Protein AF-0000000075694740 (afdb_homodimer)

InterPro domains:
  IPR000704 Casein kinase II, regulatory subunit [PF01214] (5-181)
  IPR000704 Casein kinase II, regulatory subunit [PR00472] (21-35)
  IPR000704 Casein kinase II, regulatory subunit [PR00472] (70-91)
  IPR000704 Casein kinase II, regulatory subunit [PR00472] (95-116)
  IPR000704 Casein kinase II, regulatory subunit [PR00472] (144-161)
  IPR000704 Casein kinase II, regulatory subunit [PTHR11740] (4-187)
  IPR000704 Casein kinase II, regulatory subunit [SM01085] (4-181)
  IPR016149 Casein kinase II, regulatory subunit, N-terminal [G3DSA:1.10.1820.10] (1-94)
  IPR035991 Casein kinase II subunit beta-like [SSF57798] (5-191)

Solvent-accessible surface area (backbone atoms only — not comparable to full-atom values): 22290 Å² total; per-residue (Å²): 112,76,65,40,22,52,37,68,80,18,66,39,75,39,33,75,72,59,72,80,74,57,64,69,55,52,57,55,56,55,65,34,65,76,50,35,70,73,31,84,64,40,73,61,36,51,46,34,53,51,59,34,44,83,49,91,74,74,44,70,66,51,50,51,51,34,50,52,51,46,25,52,50,44,24,57,39,45,64,35,70,68,37,41,53,54,50,58,55,42,70,76,67,74,68,50,55,57,36,54,42,54,85,49,72,53,38,58,28,43,70,26,23,45,78,56,96,93,37,43,36,44,27,26,34,24,69,27,63,42,42,46,28,58,48,53,86,66,34,51,76,51,67,69,8,60,35,47,35,40,76,39,52,65,57,49,50,62,75,42,45,88,82,44,65,68,69,45,73,87,65,59,65,66,58,61,72,70,66,78,71,73,73,70,79,69,70,72,77,68,75,75,72,79,76,127,115,77,66,45,21,52,38,68,81,18,66,39,75,39,33,73,72,59,71,80,75,56,65,69,55,52,56,53,56,55,65,34,65,76,50,36,71,74,32,84,62,41,73,60,37,51,46,36,54,52,61,36,44,82,48,90,75,73,42,70,65,52,52,51,50,35,51,50,53,48,26,53,50,44,24,56,38,45,64,34,72,66,36,41,51,54,51,59,54,41,69,76,67,74,68,50,55,56,36,54,41,54,85,49,72,54,38,58,28,42,69,27,22,43,79,55,97,91,38,42,36,43,28,25,34,23,69,27,64,41,42,45,28,58,48,52,88,67,36,50,75,52,69,69,8,60,35,47,35,37,74,39,52,65,58,48,50,62,75,41,45,89,81,44,66,66,68,45,74,86,65,59,66,65,59,63,74,71,65,77,70,70,72,68,76,66,66,70,74,65,73,76,71,76,76,123

Radius of gyration: 28.78 Å; Cα contacts (8 Å, |Δi|>4): 543; chains: 2; bounding box: 71×106×75 Å

Secondary structure (DSSP, 8-state):
-TTHHHHHHSTTTTGGG--PPPHHHHHHHHTSHHHHHH-TTHHHHHHHHHH----S---HHHHHHHHHHHHHHHHHHHTSHHHHHHHHHHHTTT-SPBP-BGGGTT-B-EEEEEEETTEEEEEEE-TTT--EEEPPTTGGG----TTT-STTHHHHHHHTGGGSPPP-----------------------------/--SHHHHHHSTTTTGGG--PPPHHHHHHHHTSHHHHHH-TTHHHHHHHHHH----S---HHHHHHHHHHHHHHHHHHHTSHHHHHHHHHHHTTT-SPBP-BGGGTT-B-EEEEEEETTEEEEEEE-TTT--EEEPPTTGGG----TTT-STTHHHHHHHTGGGSPPP-----------------------------

Structure (mmCIF, N/CA/C/O backbone):
data_AF-0000000075694740-model_v1
#
loop_
_entity.id
_entity.type
_entity.pdbx_description
1 polymer 'Casein kinase II subunit beta'
#
loop_
_atom_site.group_PDB
_atom_site.id
_atom_site.type_symbol
_atom_site.label_atom_id
_atom_site.label_alt_id
_atom_site.label_comp_id
_atom_site.label_asym_id
_atom_site.label_entity_id
_atom_site.label_seq_id
_atom_site.pdbx_PDB_ins_code
_atom_site.Cartn_x
_atom_site.Cartn_y
_atom_site.Cartn_z
_atom_site.occupancy
_atom_site.B_iso_or_equiv
_atom_site.auth_seq_id
_atom_site.auth_comp_id
_atom_site.auth_asym_id
_atom_site.auth_atom_id
_atom_site.pdbx_PDB_model_num
ATOM 1 N N . MET A 1 1 ? 16.453 -20.125 -23.875 1 32 1 MET A N 1
ATOM 2 C CA . MET A 1 1 ? 15.148 -20.766 -24.062 1 32 1 MET A CA 1
ATOM 3 C C . MET A 1 1 ? 14.109 -20.172 -23.109 1 32 1 MET A C 1
ATOM 5 O O . MET A 1 1 ? 12.914 -20.422 -23.266 1 32 1 MET A O 1
ATOM 9 N N . SER A 1 2 ? 14.414 -20.094 -21.797 1 36.34 2 SER A N 1
ATOM 10 C CA . SER A 1 2 ? 13.586 -20.047 -20.609 1 36.34 2 SER A CA 1
ATOM 11 C C . SER A 1 2 ? 12.703 -18.797 -20.594 1 36.34 2 SER A C 1
ATOM 13 O O . SER A 1 2 ? 11.922 -18.594 -19.672 1 36.34 2 SER A O 1
ATOM 15 N N . LYS A 1 3 ? 12.984 -17.922 -21.516 1 43.19 3 LYS A N 1
ATOM 16 C CA . LYS A 1 3 ? 12.766 -16.484 -21.469 1 43.19 3 LYS A CA 1
ATOM 17 C C . LYS A 1 3 ? 11.328 -16.141 -21.859 1 43.19 3 LYS A C 1
ATOM 19 O O . LYS A 1 3 ? 10.758 -15.164 -21.359 1 43.19 3 LYS A O 1
ATOM 24 N N . VAL A 1 4 ? 10.781 -16.969 -22.812 1 43.81 4 VAL A N 1
ATOM 25 C CA . VAL A 1 4 ? 9.758 -16.422 -23.719 1 43.81 4 VAL A CA 1
ATOM 26 C C . VAL A 1 4 ? 8.406 -16.422 -23 1 43.81 4 VAL A C 1
ATOM 28 O O . VAL A 1 4 ? 7.688 -15.422 -23.031 1 43.81 4 VAL A O 1
ATOM 31 N N . TRP A 1 5 ? 7.887 -17.609 -22.812 1 47.84 5 TRP A N 1
ATOM 32 C CA . TRP A 1 5 ? 6.52 -17.656 -22.312 1 47.84 5 TRP A CA 1
ATOM 33 C C . TRP A 1 5 ? 6.359 -16.766 -21.078 1 47.84 5 TRP A C 1
ATOM 35 O O . TRP A 1 5 ? 5.305 -16.156 -20.891 1 47.84 5 TRP A O 1
ATOM 45 N N . GLN A 1 6 ? 7.461 -16.594 -20.281 1 53.72 6 GLN A N 1
ATOM 46 C CA . GLN A 1 6 ? 7.426 -15.586 -19.234 1 53.72 6 GLN A CA 1
ATOM 47 C C . GLN A 1 6 ? 6.945 -14.242 -19.766 1 53.72 6 GLN A C 1
ATOM 49 O O . GLN A 1 6 ? 6.199 -13.531 -19.094 1 53.72 6 GLN A O 1
ATOM 54 N N . GLU A 1 7 ? 7.32 -14.219 -21.047 1 51.38 7 GLU A N 1
ATOM 55 C CA . GLU A 1 7 ? 6.965 -12.922 -21.625 1 51.38 7 GLU A CA 1
ATOM 56 C C . GLU A 1 7 ? 5.473 -12.844 -21.922 1 51.38 7 GLU A C 1
ATOM 58 O O . GLU A 1 7 ? 4.848 -11.805 -21.734 1 51.38 7 GLU A O 1
ATOM 63 N N . THR A 1 8 ? 4.973 -13.898 -22.594 1 52 8 THR A N 1
ATOM 64 C CA . THR A 1 8 ? 3.566 -13.812 -22.969 1 52 8 THR A CA 1
ATOM 65 C C . THR A 1 8 ? 2.672 -13.828 -21.734 1 52 8 THR A C 1
ATOM 67 O O . THR A 1 8 ? 1.705 -13.07 -21.656 1 52 8 THR A O 1
ATOM 70 N N . VAL A 1 9 ? 2.877 -14.883 -21 1 54.97 9 VAL A N 1
ATOM 71 C CA . VAL A 1 9 ? 2.105 -14.891 -19.766 1 54.97 9 VAL A CA 1
ATOM 72 C C . VAL A 1 9 ? 2.5 -13.695 -18.906 1 54.97 9 VAL A C 1
ATOM 74 O O . VAL A 1 9 ? 1.651 -13.086 -18.25 1 54.97 9 VAL A O 1
ATOM 77 N N . LEU A 1 10 ? 3.729 -13.359 -19.109 1 59.88 10 LEU A N 1
ATOM 78 C CA . LEU A 1 10 ? 4.379 -12.359 -18.266 1 59.88 10 LEU A CA 1
ATOM 79 C C . LEU A 1 10 ? 4.332 -10.984 -18.938 1 59.88 10 LEU A C 1
ATOM 81 O O . LEU A 1 10 ? 4.711 -9.984 -18.328 1 59.88 10 LEU A O 1
ATOM 85 N N . ASN A 1 11 ? 3.77 -11.164 -20 1 59.34 11 ASN A N 1
ATOM 86 C CA . ASN A 1 11 ? 3.764 -9.859 -20.656 1 59.34 11 ASN A CA 1
ATOM 87 C C . ASN A 1 11 ? 2.885 -8.867 -19.891 1 59.34 11 ASN A C 1
ATOM 89 O O . ASN A 1 11 ? 1.981 -8.266 -20.484 1 59.34 11 ASN A O 1
ATOM 93 N N . SER A 1 12 ? 3.076 -9.07 -18.859 1 77.94 12 SER A N 1
ATOM 94 C CA . SER A 1 12 ? 2.346 -8.164 -17.984 1 77.94 12 SER A CA 1
ATOM 95 C C . SER A 1 12 ? 3.27 -7.531 -16.953 1 77.94 12 SER A C 1
ATOM 97 O O . SER A 1 12 ? 4.402 -7.98 -16.766 1 77.94 12 SER A O 1
ATOM 99 N N . SER A 1 13 ? 2.967 -6.414 -16.547 1 85.38 13 SER A N 1
ATOM 100 C CA . SER A 1 13 ? 3.709 -5.711 -15.508 1 85.38 13 SER A CA 1
ATOM 101 C C . SER A 1 13 ? 3.906 -6.594 -14.273 1 85.38 13 SER A C 1
ATOM 103 O O . SER A 1 13 ? 4.75 -6.301 -13.422 1 85.38 13 SER A O 1
ATOM 105 N N . SER A 1 14 ? 3.246 -7.742 -14.297 1 88.56 14 SER A N 1
ATOM 106 C CA . SER A 1 14 ? 3.357 -8.641 -13.156 1 88.56 14 SER A CA 1
ATOM 107 C C . SER A 1 14 ? 4.41 -9.719 -13.398 1 88.56 14 SER A C 1
ATOM 109 O O . SER A 1 14 ? 4.691 -10.531 -12.516 1 88.56 14 SER A O 1
ATOM 111 N N . ALA A 1 15 ? 5.086 -9.742 -14.484 1 86.06 15 ALA A N 1
ATOM 112 C CA . ALA A 1 15 ? 6.031 -10.773 -14.891 1 86.06 15 ALA A CA 1
ATOM 113 C C . ALA A 1 15 ? 7.145 -10.938 -13.859 1 86.06 15 ALA A C 1
ATOM 115 O O . ALA A 1 15 ? 7.562 -12.055 -13.555 1 86.06 15 ALA A O 1
ATOM 116 N N . PRO A 1 16 ? 7.539 -9.852 -13.273 1 87.88 16 PRO A N 1
ATOM 117 C CA . PRO A 1 16 ? 8.641 -9.961 -12.312 1 87.88 16 PRO A CA 1
ATOM 118 C C . PRO A 1 16 ? 8.266 -10.797 -11.086 1 87.88 16 PRO A C 1
ATOM 120 O O . PRO A 1 16 ? 9.148 -11.258 -10.367 1 87.88 16 PRO A O 1
ATOM 123 N N . LEU A 1 17 ? 7.059 -11.023 -10.859 1 91.88 17 LEU A N 1
ATOM 124 C CA . LEU A 1 17 ? 6.625 -11.773 -9.688 1 91.88 17 LEU A CA 1
ATOM 125 C C . LEU A 1 17 ? 6.855 -13.273 -9.883 1 91.88 17 LEU A C 1
ATOM 127 O O . LEU A 1 17 ? 6.852 -14.039 -8.914 1 91.88 17 LEU A O 1
ATOM 131 N N . PHE A 1 18 ? 7.051 -13.719 -11.102 1 91.62 18 PHE A N 1
ATOM 132 C CA . PHE A 1 18 ? 7.133 -15.141 -11.422 1 91.62 18 PHE A CA 1
ATOM 133 C C . PHE A 1 18 ? 8.586 -15.586 -11.539 1 91.62 18 PHE A C 1
ATOM 135 O O . PHE A 1 18 ? 9.469 -14.766 -11.797 1 91.62 18 PHE A O 1
ATOM 142 N N . VAL A 1 19 ? 8.734 -16.844 -11.297 1 91.62 19 VAL A N 1
ATOM 143 C CA . VAL A 1 19 ? 10.047 -17.438 -11.531 1 91.62 19 VAL A CA 1
ATOM 144 C C . VAL A 1 19 ? 10 -18.328 -12.773 1 91.62 19 VAL A C 1
ATOM 146 O O . VAL A 1 19 ? 8.945 -18.859 -13.117 1 91.62 19 VAL A O 1
ATOM 149 N N . VAL A 1 20 ? 11.172 -18.422 -13.336 1 89.25 20 VAL A N 1
ATOM 150 C CA . VAL A 1 20 ? 11.266 -19.281 -14.508 1 89.25 20 VAL A CA 1
ATOM 151 C C . VAL A 1 20 ? 11.266 -20.75 -14.07 1 89.25 20 VAL A C 1
ATOM 153 O O . VAL A 1 20 ? 12.07 -21.141 -13.211 1 89.25 20 VAL A O 1
ATOM 156 N N . ILE A 1 21 ? 10.344 -21.516 -14.664 1 91.88 21 ILE A N 1
ATOM 157 C CA . ILE A 1 21 ? 10.242 -22.938 -14.328 1 91.88 21 ILE A CA 1
ATOM 158 C C . ILE A 1 21 ? 11.227 -23.734 -15.18 1 91.88 21 ILE A C 1
ATOM 160 O O . ILE A 1 21 ? 11.32 -23.516 -16.391 1 91.88 21 ILE A O 1
ATOM 164 N N . ASP A 1 22 ? 11.914 -24.656 -14.547 1 92.81 22 ASP A N 1
ATOM 165 C CA . ASP A 1 22 ? 12.828 -25.516 -15.305 1 92.81 22 ASP A CA 1
ATOM 166 C C . ASP A 1 22 ? 12.062 -26.391 -16.281 1 92.81 22 ASP A C 1
ATOM 168 O O . ASP A 1 22 ? 11.047 -26.984 -15.93 1 92.81 22 ASP A O 1
ATOM 172 N N . GLU A 1 23 ? 12.617 -26.562 -17.438 1 90.5 23 GLU A N 1
ATOM 173 C CA . GLU A 1 23 ? 11.977 -27.375 -18.469 1 90.5 23 GLU A CA 1
ATOM 174 C C . GLU A 1 23 ? 11.781 -28.812 -18.016 1 90.5 23 GLU A C 1
ATOM 176 O O . GLU A 1 23 ? 10.742 -29.422 -18.266 1 90.5 23 GLU A O 1
ATOM 181 N N . ASP A 1 24 ? 12.805 -29.328 -17.375 1 93.94 24 ASP A N 1
ATOM 182 C CA . ASP A 1 24 ? 12.719 -30.703 -16.891 1 93.94 24 ASP A CA 1
ATOM 183 C C . ASP A 1 24 ? 11.531 -30.875 -15.953 1 93.94 24 ASP A C 1
ATOM 185 O O . ASP A 1 24 ? 10.836 -31.891 -16 1 93.94 24 ASP A O 1
ATOM 189 N N . PHE A 1 25 ? 11.328 -29.938 -15.141 1 95.81 25 PHE A N 1
ATOM 190 C CA . PHE A 1 25 ? 10.203 -29.984 -14.203 1 95.81 25 PHE A CA 1
ATOM 191 C C . PHE A 1 25 ? 8.875 -29.953 -14.953 1 95.81 25 PHE A C 1
ATOM 193 O O . PHE A 1 25 ? 7.961 -30.703 -14.633 1 95.81 25 PHE A O 1
ATOM 200 N N . ILE A 1 26 ? 8.773 -29.047 -15.922 1 93.19 26 ILE A N 1
ATOM 201 C CA . ILE A 1 26 ? 7.562 -28.922 -16.719 1 93.19 26 ILE A CA 1
ATOM 202 C C . ILE A 1 26 ? 7.223 -30.266 -17.375 1 93.19 26 ILE A C 1
ATOM 204 O O . ILE A 1 26 ? 6.086 -30.734 -17.281 1 93.19 26 ILE A O 1
ATOM 208 N N . ARG A 1 27 ? 8.172 -30.875 -17.953 1 93 27 ARG A N 1
ATOM 209 C CA . ARG A 1 27 ? 7.961 -32.125 -18.656 1 93 27 ARG A CA 1
ATOM 210 C C . ARG A 1 27 ? 7.602 -33.25 -17.688 1 93 27 ARG A C 1
ATOM 212 O O . ARG A 1 27 ? 6.727 -34.062 -17.969 1 93 27 ARG A O 1
ATOM 219 N N . GLN A 1 28 ? 8.258 -33.281 -16.625 1 95.88 28 GLN A N 1
ATOM 220 C CA . GLN A 1 28 ? 7.988 -34.281 -15.625 1 95.88 28 GLN A CA 1
ATOM 221 C C . GLN A 1 28 ? 6.586 -34.125 -15.047 1 95.88 28 GLN A C 1
ATOM 223 O O . GLN A 1 28 ? 5.816 -35.094 -15 1 95.88 28 GLN A O 1
ATOM 228 N N . LYS A 1 29 ? 6.262 -32.969 -14.594 1 94.25 29 LYS A N 1
ATOM 229 C CA . LYS A 1 29 ? 4.973 -32.688 -13.953 1 94.25 29 LYS A CA 1
ATOM 230 C C . LYS A 1 29 ? 3.822 -32.906 -14.938 1 94.25 29 LYS A C 1
ATOM 232 O O . LYS A 1 29 ? 2.758 -33.406 -14.562 1 94.25 29 LYS A O 1
ATOM 237 N N . SER A 1 30 ? 4.047 -32.5 -16.188 1 91.69 30 SER A N 1
ATOM 238 C CA . SER A 1 30 ? 3.008 -32.625 -17.203 1 91.69 30 SER A CA 1
ATOM 239 C C . SER A 1 30 ? 2.688 -34.094 -17.516 1 91.69 30 SER A C 1
ATOM 241 O O . SER A 1 30 ? 1.647 -34.406 -18.094 1 91.69 30 SER A O 1
ATOM 243 N N . ASN A 1 31 ? 3.58 -35 -17.125 1 92.94 31 ASN A N 1
ATOM 244 C CA . ASN A 1 31 ? 3.363 -36.406 -17.391 1 92.94 31 ASN A CA 1
ATOM 245 C C . ASN A 1 31 ? 2.561 -37.062 -16.266 1 92.94 31 ASN A C 1
ATOM 247 O O . ASN A 1 31 ? 2.148 -38.219 -16.391 1 92.94 31 ASN A O 1
ATOM 251 N N . GLU A 1 32 ? 2.311 -36.281 -15.258 1 94.5 32 GLU A N 1
ATOM 252 C CA . GLU A 1 32 ? 1.502 -36.844 -14.172 1 94.5 32 GLU A CA 1
ATOM 253 C C . GLU A 1 32 ? 0.059 -37.062 -14.625 1 94.5 32 GLU A C 1
ATOM 255 O O . GLU A 1 32 ? -0.506 -36.25 -15.344 1 94.5 32 GLU A O 1
ATOM 260 N N . GLU A 1 33 ? -0.494 -38.156 -14.141 1 93.25 33 GLU A N 1
ATOM 261 C CA . GLU A 1 33 ? -1.792 -38.594 -14.633 1 93.25 33 GLU A CA 1
ATOM 262 C C . GLU A 1 33 ? -2.873 -37.562 -14.383 1 93.25 33 GLU A C 1
ATOM 264 O O . GLU A 1 33 ? -3.689 -37.281 -15.258 1 93.25 33 GLU A O 1
ATOM 269 N N . HIS A 1 34 ? -2.861 -37.062 -13.172 1 92.44 34 HIS A N 1
ATOM 270 C CA . HIS A 1 34 ? -3.924 -36.125 -12.82 1 92.44 34 HIS A CA 1
ATOM 271 C C . HIS A 1 34 ? -3.836 -34.844 -13.648 1 92.44 34 HIS A C 1
ATOM 273 O O . HIS A 1 34 ? -4.855 -34.219 -13.93 1 92.44 34 HIS A O 1
ATOM 279 N N . ILE A 1 35 ? -2.709 -34.406 -14.102 1 93.88 35 ILE A N 1
ATOM 280 C CA . ILE A 1 35 ? -2.531 -33.219 -14.914 1 93.88 35 ILE A CA 1
ATOM 281 C C . ILE A 1 35 ? -2.92 -33.531 -16.359 1 93.88 35 ILE A C 1
ATOM 283 O O . ILE A 1 35 ? -3.641 -32.75 -16.984 1 93.88 35 ILE A O 1
ATOM 287 N N . ARG A 1 36 ? -2.477 -34.656 -16.828 1 92.94 36 ARG A N 1
ATOM 288 C CA . ARG A 1 36 ? -2.785 -35.031 -18.203 1 92.94 36 ARG A CA 1
ATOM 289 C C . ARG A 1 36 ? -4.289 -35.188 -18.406 1 92.94 36 ARG A C 1
ATOM 291 O O . ARG A 1 36 ? -4.812 -34.844 -19.469 1 92.94 36 ARG A O 1
ATOM 298 N N . ALA A 1 37 ? -4.926 -35.719 -17.359 1 94.56 37 ALA A N 1
ATOM 299 C CA . ALA A 1 37 ? -6.375 -35.875 -17.438 1 94.56 37 ALA A CA 1
ATOM 300 C C . ALA A 1 37 ? -7.09 -34.562 -17.578 1 94.56 37 ALA A C 1
ATOM 302 O O . ALA A 1 37 ? -8.133 -34.469 -18.234 1 94.56 37 ALA A O 1
ATOM 303 N N . GLN A 1 38 ? -6.543 -33.5 -17.109 1 94.44 38 GLN A N 1
ATOM 304 C CA . GLN A 1 38 ? -7.168 -32.188 -17.109 1 94.44 38 GLN A CA 1
ATOM 305 C C . GLN A 1 38 ? -6.867 -31.438 -18.391 1 94.44 38 GLN A C 1
ATOM 307 O O . GLN A 1 38 ? -7.633 -30.562 -18.797 1 94.44 38 GLN A O 1
ATOM 312 N N . PHE A 1 39 ? -5.801 -31.891 -18.984 1 95.19 39 PHE A N 1
ATOM 313 C CA . PHE A 1 39 ? -5.363 -31.172 -20.188 1 95.19 39 PHE A CA 1
ATOM 314 C C . PHE A 1 39 ? -5.129 -32.156 -21.344 1 95.19 39 PHE A C 1
ATOM 316 O O . PHE A 1 39 ? -3.992 -32.562 -21.594 1 95.19 39 PHE A O 1
ATOM 323 N N . PRO A 1 40 ? -6.121 -32.375 -22.109 1 90.75 40 PRO A N 1
ATOM 324 C CA . PRO A 1 40 ? -6.02 -33.344 -23.203 1 90.75 40 PRO A CA 1
ATOM 325 C C . PRO A 1 40 ? -4.957 -32.969 -24.234 1 90.75 40 PRO A C 1
ATOM 327 O O . PRO A 1 40 ? -4.316 -33.844 -24.812 1 90.75 40 PRO A O 1
ATOM 330 N N . ASP A 1 41 ? -4.754 -31.75 -24.547 1 89.81 41 ASP A N 1
ATOM 331 C CA . ASP A 1 41 ? -3.773 -31.297 -25.516 1 89.81 41 ASP A CA 1
ATOM 332 C C . ASP A 1 41 ? -2.492 -30.828 -24.828 1 89.81 41 ASP A C 1
ATOM 334 O O . ASP A 1 41 ? -1.876 -29.844 -25.25 1 89.81 41 ASP A O 1
ATOM 338 N N . ILE A 1 42 ? -2.121 -31.5 -23.812 1 93 42 ILE A N 1
ATOM 339 C CA . ILE A 1 42 ? -1.07 -31.031 -22.922 1 93 42 ILE A CA 1
ATOM 340 C C . ILE A 1 42 ? 0.246 -30.922 -23.688 1 93 42 ILE A C 1
ATOM 342 O O . ILE A 1 42 ? 1.047 -30.016 -23.438 1 93 42 ILE A O 1
ATOM 346 N N . ASP A 1 43 ? 0.489 -31.812 -24.609 1 89.88 43 ASP A N 1
ATOM 347 C CA . ASP A 1 43 ? 1.746 -31.797 -25.359 1 89.88 43 ASP A CA 1
ATOM 348 C C . ASP A 1 43 ? 1.913 -30.469 -26.109 1 89.88 43 ASP A C 1
ATOM 350 O O . ASP A 1 43 ? 3.006 -29.906 -26.141 1 89.88 43 ASP A O 1
ATOM 354 N N . ASN A 1 44 ? 0.869 -30.031 -26.641 1 86.56 44 ASN A N 1
ATOM 355 C CA . ASN A 1 44 ? 0.914 -28.75 -27.328 1 86.56 44 ASN A CA 1
ATOM 356 C C . ASN A 1 44 ? 1.061 -27.594 -26.344 1 86.56 44 ASN A C 1
ATOM 358 O O . ASN A 1 44 ? 1.781 -26.625 -26.609 1 86.56 44 ASN A O 1
ATOM 362 N N . LEU A 1 45 ? 0.417 -27.703 -25.25 1 88.19 45 LEU A N 1
ATOM 363 C CA . LEU A 1 45 ? 0.433 -26.656 -24.25 1 88.19 45 LEU A CA 1
ATOM 364 C C . LEU A 1 45 ? 1.831 -26.484 -23.656 1 88.19 45 LEU A C 1
ATOM 366 O O . LEU A 1 45 ? 2.297 -25.359 -23.469 1 88.19 45 LEU A O 1
ATOM 370 N N . ILE A 1 46 ? 2.498 -27.609 -23.453 1 88.44 46 ILE A N 1
ATOM 371 C CA . ILE A 1 46 ? 3.834 -27.578 -22.859 1 88.44 46 ILE A CA 1
ATOM 372 C C . ILE A 1 46 ? 4.805 -26.906 -23.844 1 88.44 46 ILE A C 1
ATOM 374 O O . ILE A 1 46 ? 5.695 -26.172 -23.422 1 88.44 46 ILE A O 1
ATOM 378 N N . GLU A 1 47 ? 4.582 -27.203 -25.031 1 84.5 47 GLU A N 1
ATOM 379 C CA . GLU A 1 47 ? 5.438 -26.578 -26.031 1 84.5 47 GLU A CA 1
ATOM 380 C C . GLU A 1 47 ? 5.234 -25.062 -26.078 1 84.5 47 GLU A C 1
ATOM 382 O O . GLU A 1 47 ? 6.188 -24.312 -26.266 1 84.5 47 GLU A O 1
ATOM 387 N N . ASN A 1 48 ? 3.984 -24.703 -25.953 1 82.88 48 ASN A N 1
ATOM 388 C CA . ASN A 1 48 ? 3.699 -23.281 -25.875 1 82.88 48 ASN A CA 1
ATOM 389 C C . ASN A 1 48 ? 4.402 -22.625 -24.688 1 82.88 48 ASN A C 1
ATOM 391 O O . ASN A 1 48 ? 4.879 -21.5 -24.781 1 82.88 48 ASN A O 1
ATOM 395 N N . ILE A 1 49 ? 4.492 -23.297 -23.594 1 84.88 49 ILE A N 1
ATOM 396 C CA . ILE A 1 49 ? 5.086 -22.766 -22.359 1 84.88 49 ILE A CA 1
ATOM 397 C C . ILE A 1 49 ? 6.605 -22.719 -22.5 1 84.88 49 ILE A C 1
ATOM 399 O O . ILE A 1 49 ? 7.242 -21.734 -22.125 1 84.88 49 ILE A O 1
ATOM 403 N N . ILE A 1 50 ? 7.156 -23.719 -23.109 1 83.19 50 ILE A N 1
ATOM 404 C CA . ILE A 1 50 ? 8.609 -23.844 -23.172 1 83.19 50 ILE A CA 1
ATOM 405 C C . ILE A 1 50 ? 9.148 -22.969 -24.297 1 83.19 50 ILE A C 1
ATOM 407 O O . ILE A 1 50 ? 10.172 -22.297 -24.125 1 83.19 50 ILE A O 1
ATOM 411 N N . HIS A 1 51 ? 8.562 -22.938 -25.516 1 73.81 51 HIS A N 1
ATOM 412 C CA . HIS A 1 51 ? 9.148 -22.266 -26.672 1 73.81 51 HIS A CA 1
ATOM 413 C C . HIS A 1 51 ? 8.445 -20.953 -26.984 1 73.81 51 HIS A C 1
ATOM 415 O O . HIS A 1 51 ? 8.883 -20.188 -27.844 1 73.81 51 HIS A O 1
ATOM 421 N N . CYS A 1 52 ? 7.727 -20.375 -26.062 1 61.62 52 CYS A N 1
ATOM 422 C CA . CYS A 1 52 ? 6.984 -19.141 -26.312 1 61.62 52 CYS A CA 1
ATOM 423 C C . CYS A 1 52 ? 6.5 -19.078 -27.766 1 61.62 52 CYS A C 1
ATOM 425 O O . CYS A 1 52 ? 6.516 -18.016 -28.375 1 61.62 52 CYS A O 1
ATOM 427 N N . LYS A 1 53 ? 6.562 -20.094 -28.406 1 52.84 53 LYS A N 1
ATOM 428 C CA . LYS A 1 53 ? 6.211 -20.062 -29.828 1 52.84 53 LYS A CA 1
ATOM 429 C C . LYS A 1 53 ? 4.746 -19.672 -30.016 1 52.84 53 LYS A C 1
ATOM 431 O O . LYS A 1 53 ? 3.883 -20.094 -29.25 1 52.84 53 LYS A O 1
ATOM 436 N N . GLU A 1 54 ? 4.453 -18.328 -30.234 1 51.94 54 GLU A N 1
ATOM 437 C CA . GLU A 1 54 ? 3.139 -18.141 -30.859 1 51.94 54 GLU A CA 1
ATOM 438 C C . GLU A 1 54 ? 2.684 -19.406 -31.578 1 51.94 54 GLU A C 1
ATOM 440 O O . GLU A 1 54 ? 3.15 -19.688 -32.688 1 51.94 54 GLU A O 1
ATOM 445 N N . ILE A 1 55 ? 2.721 -20.391 -30.891 1 48.91 55 ILE A N 1
ATOM 446 C CA . ILE A 1 55 ? 2.326 -21.578 -31.656 1 48.91 55 ILE A CA 1
ATOM 447 C C . ILE A 1 55 ? 1.189 -21.219 -32.594 1 48.91 55 ILE A C 1
ATOM 449 O O . ILE A 1 55 ? 0.427 -20.281 -32.344 1 48.91 55 ILE A O 1
ATOM 453 N N . ASN A 1 56 ? 1.028 -22.141 -33.562 1 51.66 56 ASN A N 1
ATOM 454 C CA . ASN A 1 56 ? 0.146 -22.203 -34.719 1 51.66 56 ASN A CA 1
ATOM 455 C C . ASN A 1 56 ? -1.294 -21.859 -34.375 1 51.66 56 ASN A C 1
ATOM 457 O O . ASN A 1 56 ? -1.947 -21.078 -35.062 1 51.66 56 ASN A O 1
ATOM 461 N N . ASP A 1 57 ? -1.843 -22.656 -33.312 1 57.28 57 ASP A N 1
ATOM 462 C CA . ASP A 1 57 ? -3.266 -22.516 -33.031 1 57.28 57 ASP A CA 1
ATOM 463 C C . ASP A 1 57 ? -3.496 -21.578 -31.859 1 57.28 57 ASP A C 1
ATOM 465 O O . ASP A 1 57 ? -3.547 -22 -30.703 1 57.28 57 ASP A O 1
ATOM 469 N N . ASN A 1 58 ? -3.262 -20.344 -32 1 67.62 58 ASN A N 1
ATOM 470 C CA . ASN A 1 58 ? -3.373 -19.219 -31.078 1 67.62 58 ASN A CA 1
ATOM 471 C C . ASN A 1 58 ? -4.832 -18.844 -30.828 1 67.62 58 ASN A C 1
ATOM 473 O O . ASN A 1 58 ? -5.156 -17.656 -30.719 1 67.62 58 ASN A O 1
ATOM 477 N N . THR A 1 59 ? -5.637 -19.953 -30.734 1 79.62 59 THR A N 1
ATOM 478 C CA . THR A 1 59 ? -7.023 -19.656 -30.391 1 79.62 59 THR A CA 1
ATOM 479 C C . THR A 1 59 ? -7.133 -19.203 -28.938 1 79.62 59 THR A C 1
ATOM 481 O O . THR A 1 59 ? -6.266 -19.516 -28.109 1 79.62 59 THR A O 1
ATOM 484 N N . PRO A 1 60 ? -8.094 -18.422 -28.672 1 83.88 60 PRO A N 1
ATOM 485 C CA . PRO A 1 60 ? -8.32 -17.969 -27.297 1 83.88 60 PRO A CA 1
ATOM 486 C C . PRO A 1 60 ? -8.43 -19.141 -26.297 1 83.88 60 PRO A C 1
ATOM 488 O O . PRO A 1 60 ? -7.957 -19.031 -25.172 1 83.88 60 PRO A O 1
ATOM 491 N N . LYS A 1 61 ? -8.984 -20.188 -26.766 1 86.81 61 LYS A N 1
ATOM 492 C CA . LYS A 1 61 ? -9.141 -21.359 -25.906 1 86.81 61 LYS A CA 1
ATOM 493 C C . LYS A 1 61 ? -7.781 -21.953 -25.547 1 86.81 61 LYS A C 1
ATOM 495 O O . LYS A 1 61 ? -7.539 -22.281 -24.375 1 86.81 61 LYS A O 1
ATOM 500 N N . MET A 1 62 ? -6.922 -22.094 -26.469 1 83.5 62 MET A N 1
ATOM 501 C CA . MET A 1 62 ? -5.598 -22.656 -26.234 1 83.5 62 MET A CA 1
ATOM 502 C C . MET A 1 62 ? -4.773 -21.75 -25.328 1 83.5 62 MET A C 1
ATOM 504 O O . MET A 1 62 ? -4.023 -22.219 -24.469 1 83.5 62 MET A O 1
ATOM 508 N N . LYS A 1 63 ? -4.957 -20.484 -25.547 1 82.94 63 LYS A N 1
ATOM 509 C CA . LYS A 1 63 ? -4.25 -19.516 -24.703 1 82.94 63 LYS A CA 1
ATOM 510 C C . LYS A 1 63 ? -4.699 -19.625 -23.25 1 82.94 63 LYS A C 1
ATOM 512 O O . LYS A 1 63 ? -3.867 -19.625 -22.344 1 82.94 63 LYS A O 1
ATOM 517 N N . ASN A 1 64 ? -5.934 -19.766 -23.141 1 86.44 64 ASN A N 1
ATOM 518 C CA . ASN A 1 64 ? -6.484 -19.875 -21.797 1 86.44 64 ASN A CA 1
ATOM 519 C C . ASN A 1 64 ? -6.027 -21.156 -21.109 1 86.44 64 ASN A C 1
ATOM 521 O O . ASN A 1 64 ? -5.676 -21.141 -19.922 1 86.44 64 ASN A O 1
ATOM 525 N N . LYS A 1 65 ? -6.012 -22.219 -21.844 1 88.44 65 LYS A N 1
ATOM 526 C CA . LYS A 1 65 ? -5.57 -23.484 -21.281 1 88.44 65 LYS A CA 1
ATOM 527 C C . LYS A 1 65 ? -4.078 -23.453 -20.969 1 88.44 65 LYS A C 1
ATOM 529 O O . LYS A 1 65 ? -3.645 -24.047 -19.969 1 88.44 65 LYS A O 1
ATOM 534 N N . THR A 1 66 ? -3.375 -22.828 -21.828 1 87.31 66 THR A N 1
ATOM 535 C CA . THR A 1 66 ? -1.943 -22.688 -21.578 1 87.31 66 THR A CA 1
ATOM 536 C C . THR A 1 66 ? -1.682 -21.938 -20.281 1 87.31 66 THR A C 1
ATOM 538 O O . THR A 1 66 ? -0.843 -22.359 -19.469 1 87.31 66 THR A O 1
ATOM 541 N N . LYS A 1 67 ? -2.436 -20.891 -20.078 1 86.94 67 LYS A N 1
ATOM 542 C CA . LYS A 1 67 ? -2.297 -20.109 -18.859 1 86.94 67 LYS A CA 1
ATOM 543 C C . LYS A 1 67 ? -2.656 -20.938 -17.625 1 86.94 67 LYS A C 1
ATOM 545 O O . LYS A 1 67 ? -1.982 -20.859 -16.594 1 86.94 67 LYS A O 1
ATOM 550 N N . GLN A 1 68 ? -3.65 -21.656 -17.781 1 90.44 68 GLN A N 1
ATOM 551 C CA . GLN A 1 68 ? -4.086 -22.5 -16.672 1 90.44 68 GLN A CA 1
ATOM 552 C C . GLN A 1 68 ? -3.02 -23.531 -16.312 1 90.44 68 GLN A C 1
ATOM 554 O O . GLN A 1 68 ? -2.699 -23.703 -15.125 1 90.44 68 GLN A O 1
ATOM 559 N N . LEU A 1 69 ? -2.562 -24.156 -17.266 1 91.06 69 LEU A N 1
ATOM 560 C CA . LEU A 1 69 ? -1.514 -25.141 -17.016 1 91.06 69 LEU A CA 1
ATOM 561 C C . LEU A 1 69 ? -0.288 -24.469 -16.391 1 91.06 69 LEU A C 1
ATOM 563 O O . LEU A 1 69 ? 0.292 -25 -15.438 1 91.06 69 LEU A O 1
ATOM 567 N N . PHE A 1 70 ? 0.043 -23.391 -16.938 1 90.31 70 PHE A N 1
ATOM 568 C CA . PHE A 1 70 ? 1.191 -22.672 -16.406 1 90.31 70 PHE A CA 1
ATOM 569 C C . PHE A 1 70 ? 0.996 -22.375 -14.914 1 90.31 70 PHE A C 1
ATOM 571 O O . PHE A 1 70 ? 1.923 -22.531 -14.117 1 90.31 70 PHE A O 1
ATOM 578 N N . ARG A 1 71 ? -0.127 -21.891 -14.57 1 91.44 71 ARG A N 1
ATOM 579 C CA . ARG A 1 71 ? -0.413 -21.547 -13.18 1 91.44 71 ARG A CA 1
ATOM 580 C C . ARG A 1 71 ? -0.219 -22.75 -12.266 1 91.44 71 ARG A C 1
ATOM 582 O O . ARG A 1 71 ? 0.369 -22.641 -11.188 1 91.44 71 ARG A O 1
ATOM 589 N N . ILE A 1 72 ? -0.681 -23.844 -12.703 1 92.62 72 ILE A N 1
ATOM 590 C CA . ILE A 1 72 ? -0.559 -25.062 -11.906 1 92.62 72 ILE A CA 1
ATOM 591 C C . ILE A 1 72 ? 0.914 -25.438 -11.758 1 92.62 72 ILE A C 1
ATOM 593 O O . ILE A 1 72 ? 1.374 -25.75 -10.656 1 92.62 72 ILE A O 1
ATOM 597 N N . LEU A 1 73 ? 1.601 -25.359 -12.836 1 92.81 73 LEU A N 1
ATOM 598 C CA . LEU A 1 73 ? 3.008 -25.734 -12.828 1 92.81 73 LEU A CA 1
ATOM 599 C C . LEU A 1 73 ? 3.826 -24.797 -11.945 1 92.81 73 LEU A C 1
ATOM 601 O O . LEU A 1 73 ? 4.684 -25.25 -11.18 1 92.81 73 LEU A O 1
ATOM 605 N N . HIS A 1 74 ? 3.584 -23.562 -12.109 1 93.06 74 HIS A N 1
ATOM 606 C CA . HIS A 1 74 ? 4.328 -22.594 -11.312 1 93.06 74 HIS A CA 1
ATOM 607 C C . HIS A 1 74 ? 4.039 -22.766 -9.82 1 93.06 74 HIS A C 1
ATOM 609 O O . HIS A 1 74 ? 4.953 -22.703 -9 1 93.06 74 HIS A O 1
ATOM 615 N N . HIS A 1 75 ? 2.834 -22.938 -9.531 1 94.88 75 HIS A N 1
ATOM 616 C CA . HIS A 1 75 ? 2.426 -23.219 -8.156 1 94.88 75 HIS A CA 1
ATOM 617 C C . HIS A 1 75 ? 3.211 -24.391 -7.582 1 94.88 75 HIS A C 1
ATOM 619 O O . HIS A 1 75 ? 3.811 -24.266 -6.508 1 94.88 75 HIS A O 1
ATOM 625 N N . ASP A 1 76 ? 3.209 -25.438 -8.258 1 95 76 ASP A N 1
ATOM 626 C CA . ASP A 1 76 ? 3.895 -26.641 -7.789 1 95 76 ASP A CA 1
ATOM 627 C C . ASP A 1 76 ? 5.402 -26.422 -7.719 1 95 76 ASP A C 1
ATOM 629 O O . ASP A 1 76 ? 6.074 -26.953 -6.836 1 95 76 ASP A O 1
ATOM 633 N N . TYR A 1 77 ? 5.852 -25.703 -8.672 1 95.19 77 TYR A N 1
ATOM 634 C CA . TYR A 1 77 ? 7.289 -25.453 -8.719 1 95.19 77 TYR A CA 1
ATOM 635 C C . TYR A 1 77 ? 7.758 -24.703 -7.477 1 95.19 77 TYR A C 1
ATOM 637 O O . TYR A 1 77 ? 8.828 -24.984 -6.938 1 95.19 77 TYR A O 1
ATOM 645 N N . LEU A 1 78 ? 7.008 -23.766 -6.953 1 95.69 78 LEU A N 1
ATOM 646 C CA . LEU A 1 78 ? 7.355 -22.969 -5.777 1 95.69 78 LEU A CA 1
ATOM 647 C C . LEU A 1 78 ? 7.387 -23.844 -4.527 1 95.69 78 LEU A C 1
ATOM 649 O O . LEU A 1 78 ? 7.957 -23.453 -3.504 1 95.69 78 LEU A O 1
ATOM 653 N N . GLU A 1 79 ? 6.84 -24.969 -4.621 1 95.06 79 GLU A N 1
ATOM 654 C CA . GLU A 1 79 ? 6.848 -25.875 -3.486 1 95.06 79 GLU A CA 1
ATOM 655 C C . GLU A 1 79 ? 8.133 -26.703 -3.453 1 95.06 79 GLU A C 1
ATOM 657 O O . GLU A 1 79 ? 8.398 -27.406 -2.471 1 95.06 79 GLU A O 1
ATOM 662 N N . THR A 1 80 ? 8.867 -26.625 -4.48 1 96.5 80 THR A N 1
ATOM 663 C CA . THR A 1 80 ? 10.133 -27.344 -4.535 1 96.5 80 THR A CA 1
ATOM 664 C C . THR A 1 80 ? 11.273 -26.484 -4 1 96.5 80 THR A C 1
ATOM 666 O O . THR A 1 80 ? 11.133 -25.266 -3.883 1 96.5 80 THR A O 1
ATOM 669 N N . GLU A 1 81 ? 12.398 -27.172 -3.742 1 96.56 81 GLU A N 1
ATOM 670 C CA . GLU A 1 81 ? 13.578 -26.453 -3.283 1 96.56 81 GLU A CA 1
ATOM 671 C C . GLU A 1 81 ? 14.117 -25.516 -4.371 1 96.56 81 GLU A C 1
ATOM 673 O O . GLU A 1 81 ? 14.492 -24.375 -4.094 1 96.56 81 GLU A O 1
ATOM 678 N N . LYS A 1 82 ? 14.133 -26.016 -5.566 1 96.94 82 LYS A N 1
ATOM 679 C CA . LYS A 1 82 ? 14.641 -25.219 -6.672 1 96.94 82 LYS A CA 1
ATOM 680 C C . LYS A 1 82 ? 13.773 -23.984 -6.902 1 96.94 82 LYS A C 1
ATOM 682 O O . LYS A 1 82 ? 14.297 -22.891 -7.145 1 96.94 82 LYS A O 1
ATOM 687 N N . GLY A 1 83 ? 12.508 -24.156 -6.922 1 95.5 83 GLY A N 1
ATOM 688 C CA . GLY A 1 83 ? 11.594 -23.031 -7.059 1 95.5 83 GLY A CA 1
ATOM 689 C C . GLY A 1 83 ? 11.781 -21.984 -5.98 1 95.5 83 GLY A C 1
ATOM 690 O O . GLY A 1 83 ? 11.812 -20.781 -6.273 1 95.5 83 GLY A O 1
ATOM 691 N N . MET A 1 84 ? 11.945 -22.422 -4.766 1 96.38 84 MET A N 1
ATOM 692 C CA . MET A 1 84 ? 12.148 -21.5 -3.65 1 96.38 84 MET A CA 1
ATOM 693 C C . MET A 1 84 ? 13.5 -20.781 -3.771 1 96.38 84 MET A C 1
ATOM 695 O O . MET A 1 84 ? 13.609 -19.594 -3.465 1 96.38 84 MET A O 1
ATOM 699 N N . ASP A 1 85 ? 14.438 -21.531 -4.242 1 96.69 85 ASP A N 1
ATOM 700 C CA . ASP A 1 85 ? 15.758 -20.938 -4.453 1 96.69 85 ASP A CA 1
ATOM 701 C C . ASP A 1 85 ? 15.695 -19.812 -5.48 1 96.69 85 ASP A C 1
ATOM 703 O O . ASP A 1 85 ? 16.312 -18.766 -5.293 1 96.69 85 ASP A O 1
ATOM 707 N N . LYS A 1 86 ? 14.977 -20.031 -6.52 1 94.25 86 LYS A N 1
ATOM 708 C CA . LYS A 1 86 ? 14.844 -19 -7.543 1 94.25 86 LYS A CA 1
ATOM 709 C C . LYS A 1 86 ? 14.07 -17.797 -7.016 1 94.25 86 LYS A C 1
ATOM 711 O O . LYS A 1 86 ? 14.375 -16.656 -7.375 1 94.25 86 LYS A O 1
ATOM 716 N N . LEU A 1 87 ? 13.109 -18.094 -6.191 1 94.81 87 LEU A N 1
ATOM 717 C CA . LEU A 1 87 ? 12.305 -17 -5.645 1 94.81 87 LEU A CA 1
ATOM 718 C C . LEU A 1 87 ? 13.141 -16.109 -4.738 1 94.81 87 LEU A C 1
ATOM 720 O O . LEU A 1 87 ? 13.086 -14.883 -4.844 1 94.81 87 LEU A O 1
ATOM 724 N N . ILE A 1 88 ? 13.977 -16.719 -3.809 1 96.38 88 ILE A N 1
ATOM 725 C CA . ILE A 1 88 ? 14.766 -15.938 -2.857 1 96.38 88 ILE A CA 1
ATOM 726 C C . ILE A 1 88 ? 15.812 -15.117 -3.604 1 96.38 88 ILE A C 1
ATOM 728 O O . ILE A 1 88 ? 16.203 -14.031 -3.158 1 96.38 88 ILE A O 1
ATOM 732 N N . GLU A 1 89 ? 16.234 -15.586 -4.73 1 94.5 89 GLU A N 1
ATOM 733 C CA . GLU A 1 89 ? 17.203 -14.852 -5.535 1 94.5 89 GLU A CA 1
ATOM 734 C C . GLU A 1 89 ? 16.609 -13.531 -6.031 1 94.5 89 GLU A C 1
ATOM 736 O O . GLU A 1 89 ? 17.328 -12.547 -6.211 1 94.5 89 GLU A O 1
ATOM 741 N N . LYS A 1 90 ? 15.359 -13.516 -6.18 1 91.5 90 LYS A N 1
ATOM 742 C CA . LYS A 1 90 ? 14.695 -12.297 -6.637 1 91.5 90 LYS A CA 1
ATOM 743 C C . LYS A 1 90 ? 14.711 -11.227 -5.555 1 91.5 90 LYS A C 1
ATOM 745 O O . LYS A 1 90 ? 14.633 -10.031 -5.852 1 91.5 90 LYS A O 1
ATOM 750 N N . TYR A 1 91 ? 14.703 -11.617 -4.363 1 91.19 91 TYR A N 1
ATOM 751 C CA . TYR A 1 91 ? 14.742 -10.656 -3.271 1 91.19 91 TYR A CA 1
ATOM 752 C C . TYR A 1 91 ? 15.945 -9.727 -3.41 1 91.19 91 TYR A C 1
ATOM 754 O O . TYR A 1 91 ? 15.852 -8.531 -3.123 1 91.19 91 TYR A O 1
ATOM 762 N N . ASN A 1 92 ? 16.953 -10.188 -3.982 1 82.75 92 ASN A N 1
ATOM 763 C CA . ASN A 1 92 ? 18.219 -9.469 -4.109 1 82.75 92 ASN A CA 1
ATOM 764 C C . ASN A 1 92 ? 18.234 -8.586 -5.355 1 82.75 92 ASN A C 1
ATOM 766 O O . ASN A 1 92 ? 19.094 -7.707 -5.488 1 82.75 92 ASN A O 1
ATOM 770 N N . THR A 1 93 ? 17.344 -8.758 -6.309 1 83.06 93 THR A N 1
ATOM 771 C CA . THR A 1 93 ? 17.359 -8.055 -7.582 1 83.06 93 THR A CA 1
ATOM 772 C C . THR A 1 93 ? 16.5 -6.793 -7.52 1 83.06 93 THR A C 1
ATOM 774 O O . THR A 1 93 ? 16.531 -5.965 -8.43 1 83.06 93 THR A O 1
ATOM 777 N N . ILE A 1 94 ? 15.852 -6.371 -6.625 1 75.56 94 ILE A N 1
ATOM 778 C CA . ILE A 1 94 ? 15.094 -5.156 -6.348 1 75.56 94 ILE A CA 1
ATOM 779 C C . ILE A 1 94 ? 13.914 -5.051 -7.316 1 75.56 94 ILE A C 1
ATOM 781 O O . ILE A 1 94 ? 13.562 -3.957 -7.758 1 75.56 94 ILE A O 1
ATOM 785 N N . ILE A 1 95 ? 13.281 -6.16 -7.684 1 87.94 95 ILE A N 1
ATOM 786 C CA . ILE A 1 95 ? 12.188 -6.125 -8.656 1 87.94 95 ILE A CA 1
ATOM 787 C C . ILE A 1 95 ? 10.859 -6.348 -7.945 1 87.94 95 ILE A C 1
ATOM 789 O O . ILE A 1 95 ? 9.812 -5.891 -8.414 1 87.94 95 ILE A O 1
ATOM 793 N N . LEU A 1 96 ? 10.914 -6.91 -6.742 1 94.81 96 LEU A N 1
ATOM 794 C CA . LEU A 1 96 ? 9.703 -7.242 -6.008 1 94.81 96 LEU A CA 1
ATOM 795 C C . LEU A 1 96 ? 9.109 -6.004 -5.34 1 94.81 96 LEU A C 1
ATOM 797 O O . LEU A 1 96 ? 9.836 -5.047 -5.051 1 94.81 96 LEU A O 1
ATOM 801 N N . PRO A 1 97 ? 7.844 -5.992 -5.219 1 95.56 97 PRO A N 1
ATOM 802 C CA . PRO A 1 97 ? 7.223 -4.844 -4.551 1 95.56 97 PRO A CA 1
ATOM 803 C C . PRO A 1 97 ? 7.648 -4.711 -3.092 1 95.56 97 PRO A C 1
ATOM 805 O O . PRO A 1 97 ? 8.078 -5.691 -2.479 1 95.56 97 PRO A O 1
ATOM 808 N N . ARG A 1 98 ? 7.488 -3.506 -2.588 1 95.88 98 ARG A N 1
ATOM 809 C CA . ARG A 1 98 ? 7.918 -3.215 -1.225 1 95.88 98 ARG A CA 1
ATOM 810 C C . ARG A 1 98 ? 6.734 -3.209 -0.264 1 95.88 98 ARG A C 1
ATOM 812 O O . ARG A 1 98 ? 5.617 -2.855 -0.648 1 95.88 98 ARG A O 1
ATOM 819 N N . CYS A 1 99 ? 7.055 -3.58 0.939 1 96.25 99 CYS A N 1
ATOM 820 C CA . CYS A 1 99 ? 6.031 -3.535 1.979 1 96.25 99 CYS A CA 1
ATOM 821 C C . CYS A 1 99 ? 5.578 -2.104 2.234 1 96.25 99 CYS A C 1
ATOM 823 O O . CYS A 1 99 ? 6.402 -1.205 2.402 1 96.25 99 CYS A O 1
ATOM 825 N N . PRO A 1 100 ? 4.266 -1.896 2.316 1 96.12 100 PRO A N 1
ATOM 826 C CA . PRO A 1 100 ? 3.752 -0.543 2.541 1 96.12 100 PRO A CA 1
ATOM 827 C C . PRO A 1 100 ? 3.834 -0.117 4.004 1 96.12 100 PRO A C 1
ATOM 829 O O . PRO A 1 100 ? 3.668 1.064 4.32 1 96.12 100 PRO A O 1
ATOM 832 N N . ARG A 1 101 ? 3.977 -1.037 4.859 1 93.88 101 ARG A N 1
ATOM 833 C CA . ARG A 1 101 ? 4.047 -0.726 6.285 1 93.88 101 ARG A CA 1
ATOM 834 C C . ARG A 1 101 ? 5.316 0.056 6.613 1 93.88 101 ARG A C 1
ATOM 836 O O . ARG A 1 101 ? 6.422 -0.396 6.316 1 93.88 101 ARG A O 1
ATOM 843 N N . VAL A 1 102 ? 5.152 1.156 7.238 1 92.5 102 VAL A N 1
ATOM 844 C CA . VAL A 1 102 ? 6.258 2.078 7.473 1 92.5 102 VAL A CA 1
ATOM 845 C C . VAL A 1 102 ? 7.344 1.387 8.297 1 92.5 102 VAL A C 1
ATOM 847 O O . VAL A 1 102 ? 8.539 1.536 8.016 1 92.5 102 VAL A O 1
ATOM 850 N N . TYR A 1 103 ? 7.016 0.565 9.18 1 89.44 103 TYR A N 1
ATOM 851 C CA . TYR A 1 103 ? 7.969 0.01 10.141 1 89.44 103 TYR A CA 1
ATOM 852 C C . TYR A 1 103 ? 8.719 -1.176 9.539 1 89.44 103 TYR A C 1
ATOM 854 O O . TYR A 1 103 ? 9.656 -1.693 10.141 1 89.44 103 TYR A O 1
ATOM 862 N N . CYS A 1 104 ? 8.336 -1.602 8.352 1 93.31 104 CYS A N 1
ATOM 863 C CA . CYS A 1 104 ? 9.055 -2.668 7.668 1 93.31 104 CYS A CA 1
ATOM 864 C C . CYS A 1 104 ? 10.18 -2.102 6.805 1 93.31 104 CYS A C 1
ATOM 866 O O . CYS A 1 104 ? 10.93 -2.855 6.18 1 93.31 104 CYS A O 1
ATOM 868 N N . ASN A 1 105 ? 10.234 -0.806 6.762 1 91.06 105 ASN A N 1
ATOM 869 C CA . ASN A 1 105 ? 11.328 -0.088 6.117 1 91.06 105 ASN A CA 1
ATOM 870 C C . ASN A 1 105 ? 11.531 -0.551 4.676 1 91.06 105 ASN A C 1
ATOM 872 O O . ASN A 1 105 ? 12.664 -0.799 4.254 1 91.06 105 ASN A O 1
ATOM 876 N N . GLY A 1 106 ? 10.477 -0.822 4.027 1 93.38 106 GLY A N 1
ATOM 877 C CA . GLY A 1 106 ? 10.516 -1.122 2.605 1 93.38 106 GLY A CA 1
ATOM 878 C C . GLY A 1 106 ? 11.008 -2.525 2.307 1 93.38 106 GLY A C 1
ATOM 879 O O . GLY A 1 106 ? 11.641 -2.762 1.274 1 93.38 106 GLY A O 1
ATOM 880 N N . ALA A 1 107 ? 10.836 -3.43 3.195 1 94.5 107 ALA A N 1
ATOM 881 C CA . ALA A 1 107 ? 11.148 -4.828 2.914 1 94.5 107 ALA A CA 1
ATOM 882 C C . ALA A 1 107 ? 10.43 -5.309 1.653 1 94.5 107 ALA A C 1
ATOM 884 O O . ALA A 1 107 ? 9.273 -4.949 1.412 1 94.5 107 ALA A O 1
ATOM 885 N N . ARG A 1 108 ? 11.125 -6.074 0.851 1 96.31 108 ARG A N 1
ATOM 886 C CA . ARG A 1 108 ? 10.492 -6.617 -0.348 1 96.31 108 ARG A CA 1
ATOM 887 C C . ARG A 1 108 ? 9.523 -7.738 0.004 1 96.31 108 ARG A C 1
ATOM 889 O O . ARG A 1 108 ? 9.773 -8.516 0.929 1 96.31 108 ARG A O 1
ATOM 896 N N . CYS A 1 109 ? 8.477 -7.738 -0.762 1 96.5 109 CYS A N 1
ATOM 897 C CA . CYS A 1 109 ? 7.434 -8.727 -0.502 1 96.5 109 CYS A CA 1
ATOM 898 C C . CYS A 1 109 ? 7.418 -9.797 -1.582 1 96.5 109 CYS A C 1
ATOM 900 O O . CYS A 1 109 ? 7.875 -9.57 -2.703 1 96.5 109 CYS A O 1
ATOM 902 N N . PHE A 1 110 ? 6.918 -10.914 -1.192 1 96.06 110 PHE A N 1
ATOM 903 C CA . PHE A 1 110 ? 6.801 -12.039 -2.113 1 96.06 110 PHE A CA 1
ATOM 904 C C . PHE A 1 110 ? 5.348 -12.25 -2.52 1 96.06 110 PHE A C 1
ATOM 906 O O . PHE A 1 110 ? 4.43 -11.945 -1.754 1 96.06 110 PHE A O 1
ATOM 913 N N . PRO A 1 111 ? 5.168 -12.758 -3.756 1 94.56 111 PRO A N 1
ATOM 914 C CA . PRO A 1 111 ? 3.795 -13.047 -4.172 1 94.56 111 PRO A CA 1
ATOM 915 C C . PRO A 1 111 ? 3.195 -14.242 -3.432 1 94.56 111 PRO A C 1
ATOM 917 O O . PRO A 1 111 ? 3.914 -15.188 -3.096 1 94.56 111 PRO A O 1
ATOM 920 N N . VAL A 1 112 ? 1.867 -14.164 -3.191 1 95.19 112 VAL A N 1
ATOM 921 C CA . VAL A 1 112 ? 1.146 -15.25 -2.537 1 95.19 112 VAL A CA 1
ATOM 922 C C . VAL A 1 112 ? -0.298 -15.289 -3.031 1 95.19 112 VAL A C 1
ATOM 924 O O . VAL A 1 112 ? -0.842 -14.258 -3.449 1 95.19 112 VAL A O 1
ATOM 927 N N . GLY A 1 113 ? -0.812 -16.438 -3.102 1 94 113 GLY A N 1
ATOM 928 C CA . GLY A 1 113 ? -2.229 -16.578 -3.389 1 94 113 GLY A CA 1
ATOM 929 C C . GLY A 1 113 ? -3.084 -16.688 -2.139 1 94 113 GLY A C 1
ATOM 930 O O . GLY A 1 113 ? -2.768 -17.453 -1.226 1 94 113 GLY A O 1
ATOM 931 N N . VAL A 1 114 ? -4.129 -15.867 -2.088 1 90.25 114 VAL A N 1
ATOM 932 C CA . VAL A 1 114 ? -5.035 -15.883 -0.945 1 90.25 114 VAL A CA 1
ATOM 933 C C . VAL A 1 114 ? -6.426 -16.328 -1.396 1 90.25 114 VAL A C 1
ATOM 935 O O . VAL A 1 114 ? -6.992 -15.75 -2.326 1 90.25 114 VAL A O 1
ATOM 938 N N . GLU A 1 115 ? -6.902 -17.328 -0.767 1 88 115 GLU A N 1
ATOM 939 C CA . GLU A 1 115 ? -8.219 -17.844 -1.119 1 88 115 GLU A CA 1
ATOM 940 C C . GLU A 1 115 ? -9.328 -17.078 -0.401 1 88 115 GLU A C 1
ATOM 942 O O . GLU A 1 115 ? -9.281 -16.906 0.82 1 88 115 GLU A O 1
ATOM 947 N N . ARG A 1 116 ? -10.266 -16.516 -1.126 1 83.62 116 ARG A N 1
ATOM 948 C CA . ARG A 1 116 ? -11.469 -15.852 -0.622 1 83.62 116 ARG A CA 1
ATOM 949 C C . ARG A 1 116 ? -12.688 -16.203 -1.467 1 83.62 116 ARG A C 1
ATOM 951 O O . ARG A 1 116 ? -12.688 -16 -2.684 1 83.62 116 ARG A O 1
ATOM 958 N N . ASP A 1 117 ? -13.727 -16.781 -0.799 1 87.06 117 ASP A N 1
ATOM 959 C CA . ASP A 1 117 ? -15.008 -17.078 -1.437 1 87.06 117 ASP A CA 1
ATOM 960 C C . ASP A 1 117 ? -14.812 -17.953 -2.67 1 87.06 117 ASP A C 1
ATOM 962 O O . ASP A 1 117 ? -15.375 -17.688 -3.73 1 87.06 117 ASP A O 1
ATOM 966 N N . GLY A 1 118 ? -13.836 -18.875 -2.68 1 87.62 118 GLY A N 1
ATOM 967 C CA . GLY A 1 118 ? -13.656 -19.859 -3.74 1 87.62 118 GLY A CA 1
ATOM 968 C C . GLY A 1 118 ? -12.68 -19.406 -4.812 1 87.62 118 GLY A C 1
ATOM 969 O O . GLY A 1 118 ? -12.406 -20.141 -5.762 1 87.62 118 GLY A O 1
ATOM 970 N N . ALA A 1 119 ? -12.258 -18.203 -4.676 1 91.75 119 ALA A N 1
ATOM 971 C CA . ALA A 1 119 ? -11.281 -17.703 -5.637 1 91.75 119 ALA A CA 1
ATOM 972 C C . ALA A 1 119 ? -9.93 -17.453 -4.973 1 91.75 119 ALA A C 1
ATOM 974 O O . ALA A 1 119 ? -9.859 -17.281 -3.752 1 91.75 119 ALA A O 1
ATOM 975 N N . ILE A 1 120 ? -8.93 -17.578 -5.793 1 93.81 120 ILE A N 1
ATOM 976 C CA . ILE A 1 120 ? -7.59 -17.297 -5.293 1 93.81 120 ILE A CA 1
ATOM 977 C C . ILE A 1 120 ? -7.113 -15.953 -5.859 1 93.81 120 ILE A C 1
ATOM 979 O O . ILE A 1 120 ? -6.949 -15.812 -7.074 1 93.81 120 ILE A O 1
ATOM 983 N N . PHE A 1 121 ? -6.895 -15.031 -4.961 1 93.56 121 PHE A N 1
ATOM 984 C CA . PHE A 1 121 ? -6.484 -13.695 -5.367 1 93.56 121 PHE A CA 1
ATOM 985 C C . PHE A 1 121 ? -4.98 -13.516 -5.191 1 93.56 121 PHE A C 1
ATOM 987 O O . PHE A 1 121 ? -4.406 -13.992 -4.211 1 93.56 121 PHE A O 1
ATOM 994 N N . PRO A 1 122 ? -4.352 -12.875 -6.203 1 95.06 122 PRO A N 1
ATOM 995 C CA . PRO A 1 122 ? -2.924 -12.586 -6.059 1 95.06 122 PRO A CA 1
ATOM 996 C C . PRO A 1 122 ? -2.652 -11.453 -5.066 1 95.06 122 PRO A C 1
ATOM 998 O O . PRO A 1 122 ? -3.234 -10.375 -5.18 1 95.06 122 PRO A O 1
ATOM 1001 N N . LYS A 1 123 ? -1.882 -11.703 -4.09 1 96.12 123 LYS A N 1
ATOM 1002 C CA . LYS A 1 123 ? -1.454 -10.773 -3.051 1 96.12 123 LYS A CA 1
ATOM 1003 C C . LYS A 1 123 ? 0.054 -10.852 -2.828 1 96.12 123 LYS A C 1
ATOM 1005 O O . LYS A 1 123 ? 0.759 -11.547 -3.561 1 96.12 123 LYS A O 1
ATOM 1010 N N . MET A 1 124 ? 0.513 -10.008 -1.951 1 96 124 MET A N 1
ATOM 1011 C CA . MET A 1 124 ? 1.913 -10.094 -1.545 1 96 124 MET A CA 1
ATOM 1012 C C . MET A 1 124 ? 2.033 -10.234 -0.032 1 96 124 MET A C 1
ATOM 1014 O O . MET A 1 124 ? 1.164 -9.773 0.71 1 96 124 MET A O 1
ATOM 1018 N N . ILE A 1 125 ? 3.123 -10.906 0.38 1 95.19 125 ILE A N 1
ATOM 1019 C CA . ILE A 1 125 ? 3.379 -11.125 1.801 1 95.19 125 ILE A CA 1
ATOM 1020 C C . ILE A 1 125 ? 4.758 -10.578 2.164 1 95.19 125 ILE A C 1
ATOM 1022 O O . ILE A 1 125 ? 5.73 -10.797 1.433 1 95.19 125 ILE A O 1
ATOM 1026 N N . CYS A 1 126 ? 4.785 -9.859 3.209 1 95.12 126 CYS A N 1
ATOM 1027 C CA . CYS A 1 126 ? 6.039 -9.289 3.688 1 95.12 126 CYS A CA 1
ATOM 1028 C C . CYS A 1 126 ? 6.742 -10.242 4.648 1 95.12 126 CYS A C 1
ATOM 1030 O O . CYS A 1 126 ? 6.148 -10.695 5.629 1 95.12 126 CYS A O 1
ATOM 1032 N N . PRO A 1 127 ? 7.973 -10.562 4.418 1 93.62 127 PRO A N 1
ATOM 1033 C CA . PRO A 1 127 ? 8.703 -11.461 5.32 1 93.62 127 PRO A CA 1
ATOM 1034 C C . PRO A 1 127 ? 9.031 -10.805 6.656 1 93.62 127 PRO A C 1
ATOM 1036 O O . PRO A 1 127 ? 9.352 -11.492 7.625 1 93.62 127 PRO A O 1
ATOM 1039 N N . ALA A 1 128 ? 8.984 -9.492 6.758 1 93.12 128 ALA A N 1
ATOM 1040 C CA . ALA A 1 128 ? 9.328 -8.781 7.988 1 93.12 128 ALA A CA 1
ATOM 1041 C C . ALA A 1 128 ? 8.148 -8.758 8.953 1 93.12 128 ALA A C 1
ATOM 1043 O O . ALA A 1 128 ? 8.289 -9.133 10.117 1 93.12 128 ALA A O 1
ATOM 1044 N N . CYS A 1 129 ? 7.012 -8.344 8.453 1 91 129 CYS A N 1
ATOM 1045 C CA . CYS A 1 129 ? 5.871 -8.234 9.359 1 91 129 CYS A CA 1
ATOM 1046 C C . CYS A 1 129 ? 4.949 -9.438 9.219 1 91 129 CYS A C 1
ATOM 1048 O O . CYS A 1 129 ? 4.062 -9.641 10.055 1 91 129 CYS A O 1
ATOM 1050 N N . ARG A 1 130 ? 5.055 -10.234 8.18 1 90.94 130 ARG A N 1
ATOM 1051 C CA . ARG A 1 130 ? 4.297 -11.453 7.918 1 90.94 130 ARG A CA 1
ATOM 1052 C C . ARG A 1 130 ? 2.824 -11.141 7.668 1 90.94 130 ARG A C 1
ATOM 1054 O O . ARG A 1 130 ? 1.954 -11.969 7.953 1 90.94 130 ARG A O 1
ATOM 1061 N N . GLU A 1 131 ? 2.6 -9.953 7.188 1 91.38 131 GLU A N 1
ATOM 1062 C CA . GLU A 1 131 ? 1.245 -9.562 6.809 1 91.38 131 GLU A CA 1
ATOM 1063 C C . GLU A 1 131 ? 1.05 -9.641 5.297 1 91.38 131 GLU A C 1
ATOM 1065 O O . GLU A 1 131 ? 2.021 -9.625 4.539 1 91.38 131 GLU A O 1
ATOM 1070 N N . VAL A 1 132 ? -0.195 -9.789 4.914 1 94.44 132 VAL A N 1
ATOM 1071 C CA . VAL A 1 132 ? -0.548 -9.898 3.5 1 94.44 132 VAL A CA 1
ATOM 1072 C C . VAL A 1 132 ? -1.135 -8.57 3.018 1 94.44 132 VAL A C 1
ATOM 1074 O O . VAL A 1 132 ? -1.999 -7.988 3.678 1 94.44 132 VAL A O 1
ATOM 1077 N N . TYR A 1 133 ? -0.654 -8.133 1.891 1 96.25 133 TYR A N 1
ATOM 1078 C CA . TYR A 1 133 ? -1.072 -6.859 1.325 1 96.25 133 TYR A CA 1
ATOM 1079 C C . TYR A 1 133 ? -1.547 -7.027 -0.113 1 96.25 133 TYR A C 1
ATOM 1081 O O . TYR A 1 133 ? -1.25 -8.039 -0.757 1 96.25 133 TYR A O 1
ATOM 1089 N N . ASN A 1 134 ? -2.311 -6.066 -0.538 1 96.12 134 ASN A N 1
ATOM 1090 C CA . ASN A 1 134 ? -2.648 -5.992 -1.955 1 96.12 134 ASN A CA 1
ATOM 1091 C C . ASN A 1 134 ? -1.423 -5.684 -2.811 1 96.12 134 ASN A C 1
ATOM 1093 O O . ASN A 1 134 ? -0.516 -4.977 -2.371 1 96.12 134 ASN A O 1
ATOM 1097 N N . LEU A 1 135 ? -1.428 -6.219 -4.012 1 95.62 135 LEU A N 1
ATOM 1098 C CA . LEU A 1 135 ? -0.369 -5.855 -4.949 1 95.62 135 LEU A CA 1
ATOM 1099 C C . LEU A 1 135 ? -0.491 -4.398 -5.371 1 95.62 135 LEU A C 1
ATOM 1101 O O . LEU A 1 135 ? -1.582 -3.934 -5.711 1 95.62 135 LEU A O 1
ATOM 1105 N N . PRO A 1 136 ? 0.589 -3.697 -5.289 1 94.88 136 PRO A N 1
ATOM 1106 C CA . PRO A 1 136 ? 0.561 -2.32 -5.789 1 94.88 136 PRO A CA 1
ATOM 1107 C C . PRO A 1 136 ? 0.744 -2.236 -7.301 1 94.88 136 PRO A C 1
ATOM 1109 O O . PRO A 1 136 ? 1.161 -3.211 -7.934 1 94.88 136 PRO A O 1
ATOM 1112 N N . PRO A 1 137 ? 0.353 -1.041 -7.812 1 92.19 137 PRO A N 1
ATOM 1113 C CA . PRO A 1 137 ? 0.747 -0.854 -9.211 1 92.19 137 PRO A CA 1
ATOM 1114 C C . PRO A 1 137 ? 2.254 -0.993 -9.422 1 92.19 137 PRO A C 1
ATOM 1116 O O . PRO A 1 137 ? 3.041 -0.589 -8.562 1 92.19 137 PRO A O 1
ATOM 1119 N N . PRO A 1 138 ? 2.615 -1.526 -10.625 1 90.88 138 PRO A N 1
ATOM 1120 C CA . PRO A 1 138 ? 1.825 -1.986 -11.773 1 90.88 138 PRO A CA 1
ATOM 1121 C C . PRO A 1 138 ? 1.432 -3.459 -11.664 1 90.88 138 PRO A C 1
ATOM 1123 O O . PRO A 1 138 ? 0.868 -4.02 -12.609 1 90.88 138 PRO A O 1
ATOM 1126 N N . PHE A 1 139 ? 1.716 -4.082 -10.523 1 92.44 139 PHE A N 1
ATOM 1127 C CA . PHE A 1 139 ? 1.514 -5.516 -10.367 1 92.44 139 PHE A CA 1
ATOM 1128 C C . PHE A 1 139 ? 0.037 -5.836 -10.172 1 92.44 139 PHE A C 1
ATOM 1130 O O . PHE A 1 139 ? -0.375 -6.992 -10.305 1 92.44 139 PHE A O 1
ATOM 1137 N N . ASP A 1 140 ? -0.739 -4.82 -9.867 1 92.19 140 ASP A N 1
ATOM 1138 C CA . ASP A 1 140 ? -2.146 -5.008 -9.523 1 92.19 140 ASP A CA 1
ATOM 1139 C C . ASP A 1 140 ? -2.957 -5.422 -10.75 1 92.19 140 ASP A C 1
ATOM 1141 O O . ASP A 1 140 ? -4.141 -5.742 -10.641 1 92.19 140 ASP A O 1
ATOM 1145 N N . VAL A 1 141 ? -2.309 -5.504 -11.93 1 90.81 141 VAL A N 1
ATOM 1146 C CA . VAL A 1 141 ? -2.967 -5.98 -13.141 1 90.81 141 VAL A CA 1
ATOM 1147 C C . VAL A 1 141 ? -3.217 -7.484 -13.039 1 90.81 141 VAL A C 1
ATOM 1149 O O . VAL A 1 141 ? -4.062 -8.031 -13.758 1 90.81 141 VAL A O 1
ATOM 1152 N N . LEU A 1 142 ? -2.422 -8.172 -12.227 1 91.31 142 LEU A N 1
ATOM 1153 C CA . LEU A 1 142 ? -2.566 -9.609 -12.031 1 91.31 142 LEU A CA 1
ATOM 1154 C C . LEU A 1 142 ? -3.861 -9.9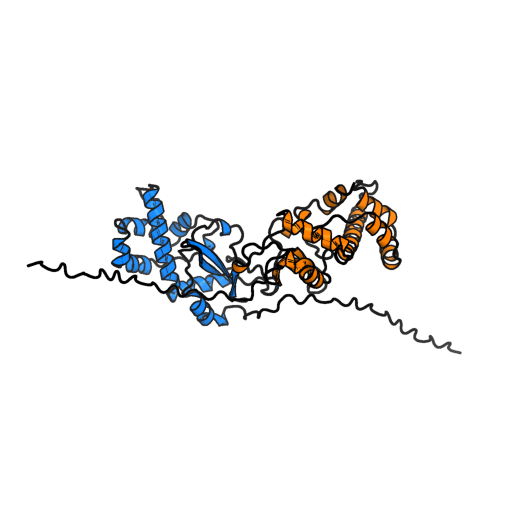3 -11.289 1 91.31 142 LEU A C 1
ATOM 1156 O O . LEU A 1 142 ? -4.09 -9.438 -10.188 1 91.31 142 LEU A O 1
ATOM 1160 N N . GLN A 1 143 ? -4.656 -10.797 -11.844 1 90.38 143 GLN A N 1
ATOM 1161 C CA . GLN A 1 143 ? -5.984 -11.016 -11.273 1 90.38 143 GLN A CA 1
ATOM 1162 C C . GLN A 1 143 ? -6.098 -12.406 -10.664 1 90.38 143 GLN A C 1
ATOM 1164 O O . GLN A 1 143 ? -6.957 -12.648 -9.812 1 90.38 143 GLN A O 1
ATOM 1169 N N . ASN A 1 144 ? -5.312 -13.289 -11.164 1 92.12 144 ASN A N 1
ATOM 1170 C CA . ASN A 1 144 ? -5.375 -14.672 -10.688 1 92.12 144 ASN A CA 1
ATOM 1171 C C . ASN A 1 144 ? -4.145 -15.031 -9.859 1 92.12 144 ASN A C 1
ATOM 1173 O O . ASN A 1 144 ? -3.012 -14.8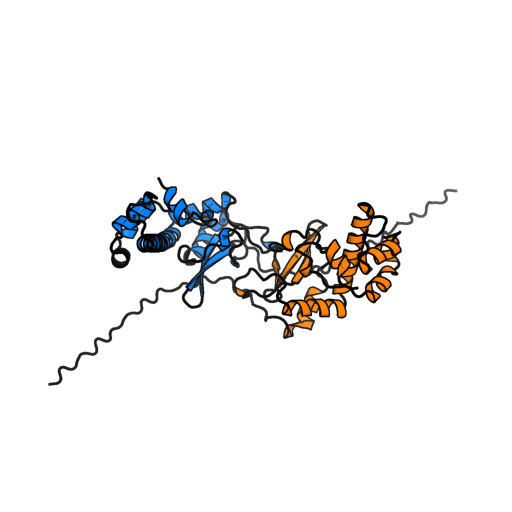59 -10.32 1 92.12 144 ASN A O 1
ATOM 1177 N N . GLY A 1 145 ? -4.336 -15.453 -8.633 1 93.31 145 GLY A N 1
ATOM 1178 C CA . GLY A 1 145 ? -3.25 -15.758 -7.711 1 93.31 145 GLY A CA 1
ATOM 1179 C C . GLY A 1 145 ? -2.924 -17.234 -7.645 1 93.31 145 GLY A C 1
ATOM 1180 O O . GLY A 1 145 ? -2.115 -17.672 -6.82 1 93.31 145 GLY A O 1
ATOM 1181 N N . GLU A 1 146 ? -3.412 -18.094 -8.484 1 92.44 146 GLU A N 1
ATOM 1182 C CA . GLU A 1 146 ? -3.291 -19.547 -8.414 1 92.44 146 GLU A CA 1
ATOM 1183 C C . GLU A 1 146 ? -1.844 -20 -8.609 1 92.44 146 GLU A C 1
ATOM 1185 O O . GLU A 1 146 ? -1.455 -21.078 -8.172 1 92.44 146 GLU A O 1
ATOM 1190 N N . SER A 1 147 ? -1.039 -19.188 -9.219 1 93.06 147 SER A N 1
ATOM 1191 C CA . SER A 1 147 ? 0.342 -19.547 -9.516 1 93.06 147 SER A CA 1
ATOM 1192 C C . SER A 1 147 ? 1.193 -19.578 -8.25 1 93.06 147 SER A C 1
ATOM 1194 O O . SER A 1 147 ? 2.295 -20.125 -8.25 1 93.06 147 SER A O 1
ATOM 1196 N N . PHE A 1 148 ? 0.846 -18.984 -7.168 1 93.94 148 PHE A N 1
ATOM 1197 C CA . PHE A 1 148 ? 1.724 -18.75 -6.027 1 93.94 148 PHE A CA 1
ATOM 1198 C C . PHE A 1 148 ? 1.271 -19.562 -4.824 1 93.94 148 PHE A C 1
ATOM 1200 O O . PHE A 1 148 ? 2.1 -20.047 -4.043 1 93.94 148 PHE A O 1
ATOM 1207 N N . GLY A 1 149 ? 0.077 -19.844 -4.605 1 82.44 149 GLY A N 1
ATOM 1208 C CA . GLY A 1 149 ? -0.393 -20.531 -3.418 1 82.44 149 GLY A CA 1
ATOM 1209 C C . GLY A 1 149 ? 0.169 -19.953 -2.131 1 82.44 149 GLY A C 1
ATOM 1210 O O . GLY A 1 149 ? 0.759 -18.875 -2.135 1 82.44 149 GLY A O 1
ATOM 1211 N N . ASP A 1 150 ? -0.034 -20.609 -0.981 1 81 150 ASP A N 1
ATOM 1212 C CA . ASP A 1 150 ? 0.468 -20.141 0.306 1 81 150 ASP A CA 1
ATOM 1213 C C . ASP A 1 150 ? 1.101 -21.281 1.1 1 81 150 ASP A C 1
ATOM 1215 O O . ASP A 1 150 ? 1.64 -21.062 2.188 1 81 150 ASP A O 1
ATOM 1219 N N . ARG A 1 151 ? 1.311 -22.422 0.488 1 82.38 151 ARG A N 1
ATOM 1220 C CA . ARG A 1 151 ? 1.752 -23.594 1.233 1 82.38 151 ARG A CA 1
ATOM 1221 C C . ARG A 1 151 ? 3.254 -23.547 1.496 1 82.38 151 ARG A C 1
ATOM 1223 O O . ARG A 1 151 ? 3.732 -24.078 2.496 1 82.38 151 ARG A O 1
ATOM 1230 N N . TYR A 1 152 ? 3.891 -22.953 0.696 1 89.69 152 TYR A N 1
ATOM 1231 C CA . TYR A 1 152 ? 5.348 -22.984 0.79 1 89.69 152 TYR A CA 1
ATOM 1232 C C . TYR A 1 152 ? 5.867 -21.844 1.649 1 89.69 152 TYR A C 1
ATOM 1234 O O . TYR A 1 152 ? 7.027 -21.844 2.064 1 89.69 152 TYR A O 1
ATOM 1242 N N . ILE A 1 153 ? 5.121 -20.859 1.984 1 91.44 153 ILE A N 1
ATOM 1243 C CA . ILE A 1 153 ? 5.562 -19.547 2.463 1 91.44 153 ILE A CA 1
ATOM 1244 C C . ILE A 1 153 ? 6.266 -19.703 3.809 1 91.44 153 ILE A C 1
ATOM 1246 O O . ILE A 1 153 ? 7.355 -19.172 4.016 1 91.44 153 ILE A O 1
ATOM 1250 N N . GLU A 1 154 ? 5.637 -20.453 4.691 1 88.75 154 GLU A N 1
ATOM 1251 C CA . GLU A 1 154 ? 6.242 -20.609 6.012 1 88.75 154 GLU A CA 1
ATOM 1252 C C . GLU A 1 154 ? 7.59 -21.312 5.914 1 88.75 154 GLU A C 1
ATOM 1254 O O . GLU A 1 154 ? 8.555 -20.906 6.566 1 88.75 154 GLU A O 1
ATOM 1259 N N . LYS A 1 155 ? 7.586 -22.375 5.168 1 93.5 155 LYS A N 1
ATOM 1260 C CA . LYS A 1 155 ? 8.844 -23.094 4.934 1 93.5 155 LYS A CA 1
ATOM 1261 C C . LYS A 1 155 ? 9.875 -22.172 4.285 1 93.5 155 LYS A C 1
ATOM 1263 O O . LYS A 1 155 ? 11.055 -22.203 4.645 1 93.5 155 LYS A O 1
ATOM 1268 N N . PHE A 1 156 ? 9.398 -21.484 3.375 1 95.19 156 PHE A N 1
ATOM 1269 C CA . PHE A 1 156 ? 10.258 -20.547 2.656 1 95.19 156 PHE A CA 1
ATOM 1270 C C . PHE A 1 156 ? 10.891 -19.547 3.613 1 95.19 156 PHE A C 1
ATOM 1272 O O . PHE A 1 156 ? 12.109 -19.344 3.588 1 95.19 156 PHE A O 1
ATOM 1279 N N . PHE A 1 157 ? 10.133 -18.953 4.512 1 93.56 157 PHE A N 1
ATOM 1280 C CA . PHE A 1 157 ? 10.625 -17.953 5.457 1 93.56 157 PHE A CA 1
ATOM 1281 C C . PHE A 1 157 ? 11.594 -18.578 6.449 1 93.56 157 PHE A C 1
ATOM 1283 O O . PHE A 1 157 ? 12.586 -17.969 6.836 1 93.56 157 PHE A O 1
ATOM 1290 N N . GLU A 1 158 ? 11.281 -19.719 6.816 1 93.88 158 GLU A N 1
ATOM 1291 C CA . GLU A 1 158 ? 12.172 -20.406 7.75 1 93.88 158 GLU A CA 1
ATOM 1292 C C . GLU A 1 158 ? 13.492 -20.781 7.078 1 93.88 158 GLU A C 1
ATOM 1294 O O . GLU A 1 158 ? 14.562 -20.562 7.637 1 93.88 158 GLU A O 1
ATOM 1299 N N . LYS A 1 159 ? 13.414 -21.359 5.922 1 95.81 159 LYS A N 1
ATOM 1300 C CA . LYS A 1 159 ? 14.594 -21.828 5.191 1 95.81 159 LYS A CA 1
ATOM 1301 C C . LYS A 1 159 ? 15.539 -20.672 4.875 1 95.81 159 LYS A C 1
ATOM 1303 O O . LYS A 1 159 ? 16.766 -20.844 4.926 1 95.81 159 LYS A O 1
ATOM 1308 N N . TYR A 1 160 ? 14.961 -19.578 4.609 1 96.88 160 TYR A N 1
ATOM 1309 C CA . TYR A 1 160 ? 15.82 -18.5 4.129 1 96.88 160 TYR A CA 1
ATOM 1310 C C . TYR A 1 160 ? 15.852 -17.344 5.125 1 96.88 160 TYR A C 1
ATOM 1312 O O . TYR A 1 160 ? 16.047 -16.188 4.742 1 96.88 160 TYR A O 1
ATOM 1320 N N . LYS A 1 161 ? 15.602 -17.547 6.34 1 94.88 161 LYS A N 1
ATOM 1321 C CA . LYS A 1 161 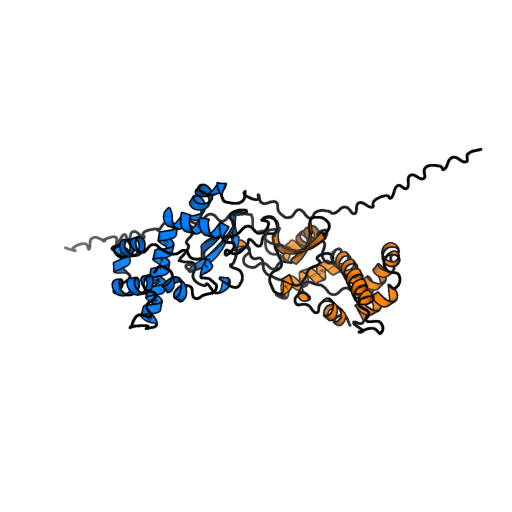? 15.516 -16.562 7.402 1 94.88 161 LYS A CA 1
ATOM 1322 C C . LYS A 1 161 ? 16.766 -15.695 7.449 1 94.88 161 LYS A C 1
ATOM 1324 O O . LYS A 1 161 ? 16.703 -14.508 7.777 1 94.88 161 LYS A O 1
ATOM 1329 N N . ASP A 1 162 ? 17.891 -16.219 7.02 1 95.5 162 ASP A N 1
ATOM 1330 C CA . ASP A 1 162 ? 19.156 -15.492 7.09 1 95.5 162 ASP A CA 1
ATOM 1331 C C . ASP A 1 162 ? 19.281 -14.492 5.945 1 95.5 162 ASP A C 1
ATOM 1333 O O . ASP A 1 162 ? 20.141 -13.602 5.984 1 95.5 162 ASP A O 1
ATOM 1337 N N . LYS A 1 163 ? 18.5 -14.672 4.91 1 95.12 163 LYS A N 1
ATOM 1338 C CA . LYS A 1 163 ? 18.547 -13.781 3.75 1 95.12 163 LYS A CA 1
ATOM 1339 C C . LYS A 1 163 ? 17.422 -12.758 3.793 1 95.12 163 LYS A C 1
ATOM 1341 O O . LYS A 1 163 ? 17.312 -11.906 2.908 1 95.12 163 LYS A O 1
ATOM 1346 N N . LEU A 1 164 ? 16.641 -12.891 4.797 1 94.62 164 LEU A N 1
ATOM 1347 C CA . LEU A 1 164 ? 15.461 -12.031 4.922 1 94.62 164 LEU A CA 1
ATOM 1348 C C . LEU A 1 164 ? 15.578 -11.117 6.133 1 94.62 164 LEU A C 1
ATOM 1350 O O . LEU A 1 164 ? 16.375 -11.383 7.043 1 94.62 164 LEU A O 1
ATOM 1354 N N . PRO A 1 165 ? 14.82 -9.977 6.09 1 92.88 165 PRO A N 1
ATOM 1355 C CA . PRO A 1 165 ? 14.859 -9.102 7.262 1 92.88 165 PRO A CA 1
ATOM 1356 C C . PRO A 1 165 ? 14.305 -9.773 8.516 1 92.88 165 PRO A C 1
ATOM 1358 O O . PRO A 1 165 ? 13.484 -10.695 8.422 1 92.88 165 PRO A O 1
ATOM 1361 N N . GLU A 1 166 ? 14.758 -9.242 9.578 1 90.56 166 GLU A N 1
ATOM 1362 C CA . GLU A 1 166 ? 14.219 -9.719 10.852 1 90.56 166 GLU A CA 1
ATOM 1363 C C . GLU A 1 166 ? 12.742 -9.336 11 1 90.56 166 GLU A C 1
ATOM 1365 O O . GLU A 1 166 ? 12.312 -8.289 10.508 1 90.56 166 GLU A O 1
ATOM 1370 N N . ARG A 1 167 ? 12.148 -10.234 11.664 1 85.94 167 ARG A N 1
ATOM 1371 C CA . ARG A 1 167 ? 10.734 -9.984 11.891 1 85.94 167 ARG A CA 1
ATOM 1372 C C . ARG A 1 167 ? 10.523 -8.711 12.703 1 85.94 167 ARG A C 1
ATOM 1374 O O . ARG A 1 167 ? 11.227 -8.477 13.688 1 85.94 167 ARG A O 1
ATOM 1381 N N . VAL A 1 168 ? 9.703 -7.887 12.109 1 81.44 168 VAL A N 1
ATOM 1382 C CA . VAL A 1 168 ? 9.344 -6.656 12.805 1 81.44 168 VAL A CA 1
ATOM 1383 C C . VAL A 1 168 ? 8.094 -6.891 13.656 1 81.44 168 VAL A C 1
ATOM 1385 O O . VAL A 1 168 ? 7.066 -7.348 13.148 1 81.44 168 VAL A O 1
ATOM 1388 N N . GLU A 1 169 ? 8.227 -7.066 14.914 1 68.75 169 GLU A N 1
ATOM 1389 C CA . GLU A 1 169 ? 7.102 -7.309 15.812 1 68.75 169 GLU A CA 1
ATOM 1390 C C . GLU A 1 169 ? 6.113 -6.145 15.781 1 68.75 169 GLU A C 1
ATOM 1392 O O . GLU A 1 169 ? 6.492 -5.012 15.477 1 68.75 169 GLU A O 1
ATOM 1397 N N . GLU A 1 170 ? 4.785 -6.434 15.836 1 58.91 170 GLU A N 1
ATOM 1398 C CA . GLU A 1 170 ? 3.592 -5.594 15.805 1 58.91 170 GLU A CA 1
ATOM 1399 C C . GLU A 1 170 ? 3.734 -4.398 16.75 1 58.91 170 GLU A C 1
ATOM 1401 O O . GLU A 1 170 ? 3.811 -4.566 17.969 1 58.91 170 GLU A O 1
ATOM 1406 N N . LYS A 1 171 ? 4.672 -3.469 16.562 1 54.97 171 LYS A N 1
ATOM 1407 C CA . LYS A 1 171 ? 4.344 -2.395 17.5 1 54.97 171 LYS A CA 1
ATOM 1408 C C . LYS A 1 171 ? 3.352 -1.412 16.875 1 54.97 171 LYS A C 1
ATOM 1410 O O . LYS A 1 171 ? 3.635 -0.811 15.836 1 54.97 171 LYS A O 1
ATOM 1415 N N . PRO A 1 172 ? 1.985 -1.678 17.203 1 53.88 172 PRO A N 1
ATOM 1416 C CA . PRO A 1 172 ? 1.066 -0.625 16.766 1 53.88 172 PRO A CA 1
ATOM 1417 C C . PRO A 1 172 ? 1.646 0.776 16.938 1 53.88 172 PRO A C 1
ATOM 1419 O O . PRO A 1 172 ? 2.477 0.996 17.828 1 53.88 172 PRO A O 1
ATOM 1422 N N . TYR A 1 173 ? 1.587 1.596 15.898 1 53.91 173 TYR A N 1
ATOM 1423 C CA . TYR A 1 173 ? 2.031 2.982 15.969 1 53.91 173 TYR A CA 1
ATOM 1424 C C . TYR A 1 173 ? 1.68 3.6 17.328 1 53.91 173 TYR A C 1
ATOM 1426 O O . TYR A 1 173 ? 0.528 3.539 17.75 1 53.91 173 TYR A O 1
ATOM 1434 N N . GLU A 1 174 ? 2.631 3.695 18.219 1 54.69 174 GLU A N 1
ATOM 1435 C CA . GLU A 1 174 ? 2.438 4.535 19.391 1 54.69 174 GLU A CA 1
ATOM 1436 C C . GLU A 1 174 ? 2.703 6.004 19.078 1 54.69 174 GLU A C 1
ATOM 1438 O O . GLU A 1 174 ? 3.811 6.367 18.672 1 54.69 174 GLU A O 1
ATOM 1443 N N . PRO A 1 175 ? 1.553 6.66 18.797 1 47.41 175 PRO A N 1
ATOM 1444 C CA . PRO A 1 175 ? 1.723 8.094 18.578 1 47.41 175 PRO A CA 1
ATOM 1445 C C . PRO A 1 175 ? 2.812 8.711 19.453 1 47.41 175 PRO A C 1
ATOM 1447 O O . PRO A 1 175 ? 2.998 8.289 20.594 1 47.41 175 PRO A O 1
ATOM 1450 N N . ARG A 1 176 ? 3.955 8.984 18.953 1 44.5 176 ARG A N 1
ATOM 1451 C CA . ARG A 1 176 ? 4.914 9.703 19.781 1 44.5 176 ARG A CA 1
ATOM 1452 C C . ARG A 1 176 ? 4.293 10.969 20.359 1 44.5 176 ARG A C 1
ATOM 1454 O O . ARG A 1 176 ? 3.633 11.727 19.641 1 44.5 176 ARG A O 1
ATOM 1461 N N . ILE A 1 177 ? 3.734 10.93 21.484 1 40.06 177 ILE A N 1
ATOM 1462 C CA . ILE A 1 177 ? 3.496 12.211 22.141 1 40.06 177 ILE A CA 1
ATOM 1463 C C . ILE A 1 177 ? 4.723 13.109 22 1 40.06 177 ILE A C 1
ATOM 1465 O O . ILE A 1 177 ? 5.785 12.812 22.547 1 40.06 177 ILE A O 1
ATOM 1469 N N . PHE A 1 178 ? 5.012 13.523 20.844 1 35.09 178 PHE A N 1
ATOM 1470 C CA . PHE A 1 178 ? 6.074 14.523 20.844 1 35.09 178 PHE A CA 1
ATOM 1471 C C . PHE A 1 178 ? 5.84 15.57 21.922 1 35.09 178 PHE A C 1
ATOM 1473 O O . PHE A 1 178 ? 4.82 16.266 21.922 1 35.09 178 PHE A O 1
ATOM 1480 N N . GLY A 1 179 ? 6.09 15.312 23.062 1 33.22 179 GLY A N 1
ATOM 1481 C CA . GLY A 1 179 ? 6.289 16.406 23.984 1 33.22 179 GLY A CA 1
ATOM 1482 C C . GLY A 1 179 ? 7.09 17.562 23.391 1 33.22 179 GLY A C 1
ATOM 1483 O O . GLY A 1 179 ? 8.117 17.328 22.75 1 33.22 179 GLY A O 1
ATOM 1484 N N . PHE A 1 180 ? 6.43 18.578 22.875 1 33.38 180 PHE A N 1
ATOM 1485 C CA . PHE A 1 180 ? 7.148 19.844 22.719 1 33.38 180 PHE A CA 1
ATOM 1486 C C . PHE A 1 180 ? 8.195 20.016 23.812 1 33.38 180 PHE A C 1
ATOM 1488 O O . PHE A 1 180 ? 7.848 20.219 24.969 1 33.38 180 PHE A O 1
ATOM 1495 N N . LYS A 1 181 ? 9.188 19.312 23.875 1 33.5 181 LYS A N 1
ATOM 1496 C CA . LYS A 1 181 ? 10.219 19.891 24.734 1 33.5 181 LYS A CA 1
ATOM 1497 C C . LYS A 1 181 ? 10.461 21.359 24.391 1 33.5 181 LYS A C 1
ATOM 1499 O O . LYS A 1 181 ? 10.914 21.672 23.297 1 33.5 181 LYS A O 1
ATOM 1504 N N . VAL A 1 182 ? 9.664 22.297 24.906 1 32.31 182 VAL A N 1
ATOM 1505 C CA . VAL A 1 182 ? 10.141 23.656 25.094 1 32.31 182 VAL A CA 1
ATOM 1506 C C . VAL A 1 182 ? 11.602 23.641 25.547 1 32.31 182 VAL A C 1
ATOM 1508 O O . VAL A 1 182 ? 11.906 23.172 26.641 1 32.31 182 VAL A O 1
ATOM 1511 N N . LYS A 1 183 ? 12.539 23.516 24.672 1 35.97 183 LYS A N 1
ATOM 1512 C CA . LYS A 1 183 ? 13.891 23.922 25.062 1 35.97 183 LYS A CA 1
ATOM 1513 C C . LYS A 1 183 ? 13.852 25.188 25.906 1 35.97 183 LYS A C 1
ATOM 1515 O O . LYS A 1 183 ? 13.383 26.234 25.453 1 35.97 183 LYS A O 1
ATOM 1520 N N . GLN A 1 184 ? 13.703 25.094 27.109 1 31.84 184 GLN A N 1
ATOM 1521 C CA . GLN A 1 184 ? 14.148 26.156 28.016 1 31.84 184 GLN A CA 1
ATOM 1522 C C . GLN A 1 184 ? 15.555 26.625 27.656 1 31.84 184 GLN A C 1
ATOM 1524 O O . GLN A 1 184 ? 16.5 25.844 27.688 1 31.84 184 GLN A O 1
ATOM 1529 N N . HIS A 1 185 ? 15.664 27.359 26.531 1 31.06 185 HIS A N 1
ATOM 1530 C CA . HIS A 1 185 ? 16.891 28.141 26.484 1 31.06 185 HIS A CA 1
ATOM 1531 C C . HIS A 1 185 ? 17.266 28.672 27.859 1 31.06 185 HIS A C 1
ATOM 1533 O O . HIS A 1 185 ? 16.594 29.562 28.391 1 31.06 185 HIS A O 1
ATOM 1539 N N . LYS A 1 186 ? 17.656 27.812 28.766 1 35.12 186 LYS A N 1
ATOM 1540 C CA . LYS A 1 186 ? 18.375 28.297 29.938 1 35.12 186 LYS A CA 1
ATOM 1541 C C . LYS A 1 186 ? 19.625 29.078 29.531 1 35.12 186 LYS A C 1
ATOM 1543 O O . LYS A 1 186 ? 20.578 28.5 28.984 1 35.12 186 LYS A O 1
ATOM 1548 N N . GLU A 1 187 ? 19.469 30.266 28.875 1 32.72 187 GLU A N 1
ATOM 1549 C CA . GLU A 1 187 ? 20.609 31.188 28.953 1 32.72 187 GLU A CA 1
ATOM 1550 C C . GLU A 1 187 ? 21.172 31.25 30.375 1 32.72 187 GLU A C 1
ATOM 1552 O O . GLU A 1 187 ? 20.469 31.594 31.312 1 32.72 187 GLU A O 1
ATOM 1557 N N . PRO A 1 188 ? 21.953 30.266 30.703 1 35.44 188 PRO A N 1
ATOM 1558 C CA . PRO A 1 188 ? 22.656 30.578 31.953 1 35.44 188 PRO A CA 1
ATOM 1559 C C . PRO A 1 188 ? 23.172 32 32 1 35.44 188 PRO A C 1
ATOM 1561 O O . PRO A 1 188 ? 23.891 32.438 31.109 1 35.44 188 PRO A O 1
ATOM 1564 N N . LEU A 1 189 ? 22.266 33 32.281 1 35.34 189 LEU A N 1
ATOM 1565 C CA . LEU A 1 189 ? 22.781 34.312 32.625 1 35.34 189 LEU A CA 1
ATOM 1566 C C . LEU A 1 189 ? 24 34.188 33.562 1 35.34 189 LEU A C 1
ATOM 1568 O O . LEU A 1 189 ? 23.859 33.781 34.719 1 35.34 189 LEU A O 1
ATOM 1572 N N . GLU A 1 190 ? 25.125 33.562 33 1 36.94 190 GLU A N 1
ATOM 1573 C CA . GLU A 1 190 ? 26.344 33.719 33.781 1 36.94 190 GLU A CA 1
ATOM 1574 C C . GLU A 1 190 ? 26.5 35.188 34.25 1 36.94 190 GLU A C 1
ATOM 1576 O O . GLU A 1 190 ? 26.359 36.094 33.438 1 36.94 190 GLU A O 1
ATOM 1581 N N . PRO A 1 191 ? 26.203 35.5 35.469 1 38.62 191 PRO A N 1
ATOM 1582 C CA . PRO A 1 191 ? 26.453 36.844 36.062 1 38.62 191 PRO A CA 1
ATOM 1583 C C . PRO A 1 191 ? 27.797 37.406 35.625 1 38.62 191 PRO A C 1
ATOM 1585 O O . PRO A 1 191 ? 28.828 36.781 35.75 1 38.62 191 PRO A O 1
ATOM 1588 N N . GLU A 1 192 ? 27.844 38.031 34.344 1 34.53 192 GLU A N 1
ATOM 1589 C CA . GLU A 1 192 ? 29.047 38.812 34.094 1 34.53 192 GLU A CA 1
ATOM 1590 C C . GLU A 1 192 ? 29.516 39.5 35.375 1 34.53 192 GLU A C 1
ATOM 1592 O O . GLU A 1 192 ? 28.766 40.219 36.031 1 34.53 192 GLU A O 1
ATOM 1597 N N . LYS A 1 193 ? 30.453 38.875 36.031 1 35.5 193 LYS A N 1
ATOM 1598 C CA . LYS A 1 193 ? 31.219 39.469 37.125 1 35.5 193 LYS A CA 1
ATOM 1599 C C . LYS A 1 193 ? 31.609 40.938 36.812 1 35.5 193 LYS A C 1
ATOM 1601 O O . LYS A 1 193 ? 32.188 41.188 35.781 1 35.5 193 LYS A O 1
ATOM 1606 N N . LEU A 1 194 ? 30.812 41.875 37.25 1 32.03 194 LEU A N 1
ATOM 1607 C CA . LEU A 1 194 ? 31.266 43.25 37.469 1 32.03 194 LEU A CA 1
ATOM 1608 C C . LEU A 1 194 ? 32.688 43.281 38.062 1 32.03 194 LEU A C 1
ATOM 1610 O O . LEU A 1 194 ? 32.875 42.844 39.219 1 32.03 194 LEU A O 1
ATOM 1614 N N . GLU A 1 195 ? 33.719 42.75 37.281 1 29.92 195 GLU A N 1
ATOM 1615 C CA . GLU A 1 195 ? 35 43.188 37.75 1 29.92 195 GLU A CA 1
ATOM 1616 C C . GLU A 1 195 ? 35 44.656 38.156 1 29.92 195 GLU A C 1
ATOM 1618 O O . GLU A 1 195 ? 34.625 45.5 37.344 1 29.92 195 GLU A O 1
ATOM 1623 N N . LYS A 1 196 ? 35.25 44.75 39.469 1 29.3 196 LYS A N 1
ATOM 1624 C CA . LYS A 1 196 ? 35.938 45.875 40.094 1 29.3 196 LYS A CA 1
ATOM 1625 C C . LYS A 1 196 ? 37.344 46.031 39.531 1 29.3 196 LYS A C 1
ATOM 1627 O O . LYS A 1 196 ? 38.062 45.062 39.344 1 29.3 196 LYS A O 1
ATOM 1632 N N . MET B 1 1 ? -16.359 30.516 0.173 1 31.39 1 MET B N 1
ATOM 1633 C CA . MET B 1 1 ? -15.07 31.109 0.53 1 31.39 1 MET B CA 1
ATOM 1634 C C . MET B 1 1 ? -14.016 30.016 0.745 1 31.39 1 MET B C 1
ATOM 1636 O O . MET B 1 1 ? -12.852 30.328 0.992 1 31.39 1 MET B O 1
ATOM 1640 N N . SER B 1 2 ? -14.328 28.906 1.438 1 36.66 2 SER B N 1
ATOM 1641 C CA . SER B 1 2 ? -13.555 27.891 2.139 1 36.66 2 SER B CA 1
ATOM 1642 C C . SER B 1 2 ? -12.641 27.125 1.18 1 36.66 2 SER B C 1
ATOM 1644 O O . SER B 1 2 ? -11.812 26.328 1.609 1 36.66 2 SER B O 1
ATOM 1646 N N . LYS B 1 3 ? -12.93 27.312 -0.084 1 43.47 3 LYS B N 1
ATOM 1647 C CA . LYS B 1 3 ? -12.703 26.375 -1.182 1 43.47 3 LYS B CA 1
ATOM 1648 C C . LYS B 1 3 ? -11.281 26.5 -1.726 1 43.47 3 LYS B C 1
ATOM 1650 O O . LYS B 1 3 ? -10.672 25.5 -2.131 1 43.47 3 LYS B O 1
ATOM 1655 N N . VAL B 1 4 ? -10.758 27.766 -1.734 1 43.94 4 VAL B N 1
ATOM 1656 C CA . VAL B 1 4 ? -9.75 28.125 -2.734 1 43.94 4 VAL B CA 1
ATOM 1657 C C . VAL B 1 4 ? -8.375 27.641 -2.283 1 43.94 4 VAL B C 1
ATOM 1659 O O . VAL B 1 4 ? -7.645 27.016 -3.059 1 43.94 4 VAL B O 1
ATOM 1662 N N . TRP B 1 5 ? -7.859 28.297 -1.257 1 47.59 5 TRP B N 1
ATOM 1663 C CA . TRP B 1 5 ? -6.469 28 -0.913 1 47.59 5 TRP B CA 1
ATOM 1664 C C . TRP B 1 5 ? -6.246 26.5 -0.769 1 47.59 5 TRP B C 1
ATOM 1666 O O . TRP B 1 5 ? -5.184 25.984 -1.134 1 47.59 5 TRP B O 1
ATOM 1676 N N . GLN B 1 6 ? -7.289 25.75 -0.293 1 53.53 6 GLN B N 1
ATOM 1677 C CA . GLN B 1 6 ? -7.195 24.297 -0.345 1 53.53 6 GLN B CA 1
ATOM 1678 C C . GLN B 1 6 ? -6.746 23.828 -1.725 1 53.53 6 GLN B C 1
ATOM 1680 O O . GLN B 1 6 ? -5.953 22.891 -1.838 1 53.53 6 GLN B O 1
ATOM 1685 N N . GLU B 1 7 ? -7.199 24.734 -2.598 1 51.44 7 GLU B N 1
ATOM 1686 C CA . GLU B 1 7 ? -6.863 24.328 -3.961 1 51.44 7 GLU B CA 1
ATOM 1687 C C . GLU B 1 7 ? -5.391 24.578 -4.266 1 51.44 7 GLU B C 1
ATOM 1689 O O . GLU B 1 7 ? -4.746 23.781 -4.945 1 51.44 7 GLU B O 1
ATOM 1694 N N . THR B 1 8 ? -4.957 25.812 -3.912 1 52.03 8 THR B N 1
ATOM 1695 C CA . THR B 1 8 ? -3.576 26.109 -4.266 1 52.03 8 THR B CA 1
ATOM 1696 C C . THR B 1 8 ? -2.607 25.25 -3.467 1 52.03 8 THR B C 1
ATOM 1698 O O . THR B 1 8 ? -1.622 24.75 -4.012 1 52.03 8 THR B O 1
ATOM 1701 N N . VAL B 1 9 ? -2.783 25.375 -2.182 1 54.53 9 VAL B N 1
ATOM 1702 C CA . VAL B 1 9 ? -1.927 24.5 -1.382 1 54.53 9 VAL B CA 1
ATOM 1703 C C . VAL B 1 9 ? -2.217 23.047 -1.715 1 54.53 9 VAL B C 1
ATOM 1705 O O . VAL B 1 9 ? -1.304 22.219 -1.76 1 54.53 9 VAL B O 1
ATOM 1708 N N . LEU B 1 10 ? -3.445 22.891 -2.096 1 60.12 10 LEU B N 1
ATOM 1709 C CA . LEU B 1 10 ? -3.992 21.547 -2.275 1 60.12 10 LEU B CA 1
ATOM 1710 C C . LEU B 1 10 ? -4.012 21.156 -3.75 1 60.12 10 LEU B C 1
ATOM 1712 O O . LEU B 1 10 ? -4.363 20.031 -4.094 1 60.12 10 LEU B O 1
ATOM 1716 N N . ASN B 1 11 ? -3.533 22.109 -4.332 1 59.12 11 ASN B N 1
ATOM 1717 C CA . ASN B 1 11 ? -3.574 21.75 -5.746 1 59.12 11 ASN B CA 1
ATOM 1718 C C . ASN B 1 11 ? -2.709 20.516 -6.039 1 59.12 11 ASN B C 1
ATOM 1720 O O . ASN B 1 11 ? -1.809 20.578 -6.879 1 59.12 11 ASN B O 1
ATOM 1724 N N . SER B 1 12 ? -2.918 19.844 -5.227 1 77.81 12 SER B N 1
ATOM 1725 C CA . SER B 1 12 ? -2.199 18.578 -5.367 1 77.81 12 SER B CA 1
ATOM 1726 C C . SER B 1 12 ? -3.133 17.391 -5.184 1 77.81 12 SER B C 1
ATOM 1728 O O . SER B 1 12 ? -4.262 17.547 -4.707 1 77.81 12 SER B O 1
ATOM 1730 N N . SER B 1 13 ? -2.84 16.359 -5.781 1 85.69 13 SER B N 1
ATOM 1731 C CA . SER B 1 13 ? -3.588 15.117 -5.645 1 85.69 13 SER B CA 1
ATOM 1732 C C . SER B 1 13 ? -3.764 14.734 -4.18 1 85.69 13 SER B C 1
ATOM 1734 O O . SER B 1 13 ? -4.605 13.898 -3.846 1 85.69 13 SER B O 1
ATOM 1736 N N . SER B 1 14 ? -3.1 15.492 -3.324 1 88.62 14 SER B N 1
ATOM 1737 C CA . SER B 1 14 ? -3.188 15.195 -1.899 1 88.62 14 SER B CA 1
ATOM 1738 C C . SER B 1 14 ? -4.242 16.062 -1.216 1 88.62 14 SER B C 1
ATOM 1740 O O . SER B 1 14 ? -4.504 15.898 -0.023 1 88.62 14 SER B O 1
ATOM 1742 N N . ALA B 1 15 ? -4.93 16.906 -1.877 1 86.06 15 ALA B N 1
ATOM 1743 C CA . ALA B 1 15 ? -5.875 17.875 -1.327 1 86.06 15 ALA B CA 1
ATOM 1744 C C . ALA B 1 15 ? -6.973 17.172 -0.529 1 86.06 15 ALA B C 1
ATOM 1746 O O . ALA B 1 15 ? -7.379 17.641 0.532 1 86.06 15 ALA B O 1
ATOM 1747 N N . PRO B 1 16 ? -7.363 16.031 -0.989 1 87.88 16 PRO B N 1
ATOM 1748 C CA . PRO B 1 16 ? -8.445 15.344 -0.272 1 87.88 16 PRO B CA 1
ATOM 1749 C C . PRO B 1 16 ? -8.047 14.938 1.146 1 87.88 16 PRO B C 1
ATOM 1751 O O . PRO B 1 16 ? -8.922 14.68 1.981 1 87.88 16 PRO B O 1
ATOM 1754 N N . LEU B 1 17 ? -6.84 14.922 1.452 1 91.88 17 LEU B N 1
ATOM 1755 C CA . LEU B 1 17 ? -6.383 14.508 2.773 1 91.88 17 LEU B CA 1
ATOM 1756 C C . LEU B 1 17 ? -6.605 15.617 3.799 1 91.88 17 LEU B C 1
ATOM 1758 O O . LEU B 1 17 ? -6.582 15.359 5.008 1 91.88 17 LEU B O 1
ATOM 1762 N N . PHE B 1 18 ? -6.82 16.828 3.363 1 91.62 18 PHE B N 1
ATOM 1763 C CA . PHE B 1 18 ? -6.895 17.984 4.254 1 91.62 18 PHE B CA 1
ATOM 1764 C C . PHE B 1 18 ? -8.344 18.359 4.543 1 91.62 18 PHE B C 1
ATOM 1766 O O . PHE B 1 18 ? -9.242 18.031 3.76 1 91.62 18 PHE B O 1
ATOM 1773 N N . VAL B 1 19 ? -8.492 18.969 5.668 1 91.69 19 VAL B N 1
ATOM 1774 C CA . VAL B 1 19 ? -9.797 19.531 5.996 1 91.69 19 VAL B CA 1
ATOM 1775 C C . VAL B 1 19 ? -9.766 21.047 5.883 1 91.69 19 VAL B C 1
ATOM 1777 O O . VAL B 1 19 ? -8.703 21.656 6.043 1 91.69 19 VAL B O 1
ATOM 1780 N N . VAL B 1 20 ? -10.93 21.531 5.613 1 89.19 20 VAL B N 1
ATOM 1781 C CA . VAL B 1 20 ? -11.031 22.984 5.535 1 89.19 20 VAL B CA 1
ATOM 1782 C C . VAL B 1 20 ? -11.016 23.594 6.941 1 89.19 20 VAL B C 1
ATOM 1784 O O . VAL B 1 20 ? -11.797 23.172 7.805 1 89.19 20 VAL B O 1
ATOM 1787 N N . ILE B 1 21 ? -10.109 24.531 7.129 1 91.88 21 ILE B N 1
ATOM 1788 C CA . ILE B 1 21 ? -9.992 25.188 8.43 1 91.88 21 ILE B CA 1
ATOM 1789 C C . ILE B 1 21 ? -10.977 26.344 8.516 1 91.88 21 ILE B C 1
ATOM 1791 O O . ILE B 1 21 ? -11.086 27.141 7.586 1 91.88 21 ILE B O 1
ATOM 1795 N N . ASP B 1 22 ? -11.641 26.453 9.641 1 92.69 22 ASP B N 1
ATOM 1796 C CA . ASP B 1 22 ? -12.555 27.578 9.828 1 92.69 22 ASP B CA 1
ATOM 1797 C C . ASP B 1 22 ? -11.805 28.891 9.875 1 92.69 22 ASP B C 1
ATOM 1799 O O . ASP B 1 22 ? -10.773 29 10.539 1 92.69 22 ASP B O 1
ATOM 1803 N N . GLU B 1 23 ? -12.375 29.891 9.281 1 90.38 23 GLU B N 1
ATOM 1804 C CA . GLU B 1 23 ? -11.742 31.203 9.227 1 90.38 23 GLU B CA 1
ATOM 1805 C C . GLU B 1 23 ? -11.531 31.766 10.633 1 90.38 23 GLU B C 1
ATOM 1807 O O . GLU B 1 23 ? -10.484 32.344 10.922 1 90.38 23 GLU B O 1
ATOM 1812 N N . ASP B 1 24 ? -12.555 31.609 11.453 1 93.81 24 ASP B N 1
ATOM 1813 C CA . ASP B 1 24 ? -12.445 32.125 12.82 1 93.81 24 ASP B CA 1
ATOM 1814 C C . ASP B 1 24 ? -11.242 31.5 13.539 1 93.81 24 ASP B C 1
ATOM 1816 O O . ASP B 1 24 ? -10.547 32.188 14.281 1 93.81 24 ASP B O 1
ATOM 1820 N N . PHE B 1 25 ? -11.039 30.281 13.32 1 95.69 25 PHE B N 1
ATOM 1821 C CA . PHE B 1 25 ? -9.914 29.594 13.938 1 95.69 25 PHE B CA 1
ATOM 1822 C C . PHE B 1 25 ? -8.594 30.156 13.414 1 95.69 25 PHE B C 1
ATOM 1824 O O . PHE B 1 25 ? -7.668 30.406 14.188 1 95.69 25 PHE B O 1
ATOM 1831 N N . ILE B 1 26 ? -8.5 30.328 12.102 1 93.06 26 ILE B N 1
ATOM 1832 C CA . ILE B 1 26 ? -7.301 30.875 11.477 1 93.06 26 ILE B CA 1
ATOM 1833 C C . ILE B 1 26 ? -6.965 32.219 12.094 1 93.06 26 ILE B C 1
ATOM 1835 O O . ILE B 1 26 ? -5.82 32.469 12.492 1 93.06 26 ILE B O 1
ATOM 1839 N N . ARG B 1 27 ? -7.914 33.062 12.203 1 92.88 27 ARG B N 1
ATOM 1840 C CA . ARG B 1 27 ? -7.711 34.406 12.719 1 92.88 27 ARG B CA 1
ATOM 1841 C C . ARG B 1 27 ? -7.336 34.375 14.195 1 92.88 27 ARG B C 1
ATOM 1843 O O . ARG B 1 27 ? -6.457 35.125 14.633 1 92.88 27 ARG B O 1
ATOM 1850 N N . GLN B 1 28 ? -7.969 33.562 14.922 1 95.75 28 GLN B N 1
ATOM 1851 C CA . GLN B 1 28 ? -7.676 33.438 16.344 1 95.75 28 GLN B CA 1
ATOM 1852 C C . GLN B 1 28 ? -6.262 32.906 16.562 1 95.75 28 GLN B C 1
ATOM 1854 O O . GLN B 1 28 ? -5.488 33.5 17.328 1 95.75 28 GLN B O 1
ATOM 1859 N N . LYS B 1 29 ? -5.941 31.828 15.938 1 94.06 29 LYS B N 1
ATOM 1860 C CA . LYS B 1 29 ? -4.648 31.172 16.109 1 94.06 29 LYS B CA 1
ATOM 1861 C C . LYS B 1 29 ? -3.512 32.062 15.625 1 94.06 29 LYS B C 1
ATOM 1863 O O . LYS B 1 29 ? -2.436 32.094 16.234 1 94.06 29 LYS B O 1
ATOM 1868 N N . SER B 1 30 ? -3.758 32.781 14.547 1 91.5 30 SER B N 1
ATOM 1869 C CA . SER B 1 30 ? -2.736 33.656 13.969 1 91.5 30 SER B CA 1
ATOM 1870 C C . SER B 1 30 ? -2.408 34.812 14.898 1 91.5 30 SER B C 1
ATOM 1872 O O . SER B 1 30 ? -1.373 35.469 14.75 1 91.5 30 SER B O 1
ATOM 1874 N N . ASN B 1 31 ? -3.291 35.094 15.852 1 92.69 31 ASN B N 1
ATOM 1875 C CA . ASN B 1 31 ? -3.068 36.188 16.781 1 92.69 31 ASN B CA 1
ATOM 1876 C C . ASN B 1 31 ? -2.246 35.75 17.984 1 92.69 31 ASN B C 1
ATOM 1878 O O . ASN B 1 31 ? -1.827 36.594 18.797 1 92.69 31 ASN B O 1
ATOM 1882 N N . GLU B 1 32 ? -1.986 34.469 18.016 1 94.19 32 GLU B N 1
ATOM 1883 C CA . GLU B 1 32 ? -1.159 34 19.125 1 94.19 32 GLU B CA 1
ATOM 1884 C C . GLU B 1 32 ? 0.279 34.5 18.984 1 94.19 32 GLU B C 1
ATOM 1886 O O . GLU B 1 32 ? 0.832 34.531 17.891 1 94.19 32 GLU B O 1
ATOM 1891 N N . GLU B 1 33 ? 0.851 34.812 20.141 1 92.88 33 GLU B N 1
ATOM 1892 C CA . GLU B 1 33 ? 2.146 35.5 20.156 1 92.88 33 GLU B CA 1
ATOM 1893 C C . GLU B 1 33 ? 3.225 34.656 19.5 1 92.88 33 GLU B C 1
ATOM 1895 O O . GLU B 1 33 ? 4.027 35.156 18.703 1 92.88 33 GLU B O 1
ATOM 1900 N N . HIS B 1 34 ? 3.213 33.375 19.875 1 92 34 HIS B N 1
ATOM 1901 C CA . HIS B 1 34 ? 4.273 32.531 19.359 1 92 34 HIS B CA 1
ATOM 1902 C C . HIS B 1 34 ? 4.168 32.344 17.859 1 92 34 HIS B C 1
ATOM 1904 O O . HIS B 1 34 ? 5.184 32.188 17.172 1 92 34 HIS B O 1
ATOM 1910 N N . ILE B 1 35 ? 3.033 32.406 17.25 1 93.56 35 ILE B N 1
ATOM 1911 C CA . ILE B 1 35 ? 2.84 32.281 15.812 1 93.56 35 ILE B CA 1
ATOM 1912 C C . ILE B 1 35 ? 3.215 33.594 15.109 1 93.56 35 ILE B C 1
ATOM 1914 O O . ILE B 1 35 ? 3.92 33.562 14.094 1 93.56 35 ILE B O 1
ATOM 1918 N N . ARG B 1 36 ? 2.779 34.656 15.703 1 92.62 36 ARG B N 1
ATOM 1919 C CA . ARG B 1 36 ? 3.076 35.969 15.117 1 92.62 36 ARG B CA 1
ATOM 1920 C C . ARG B 1 36 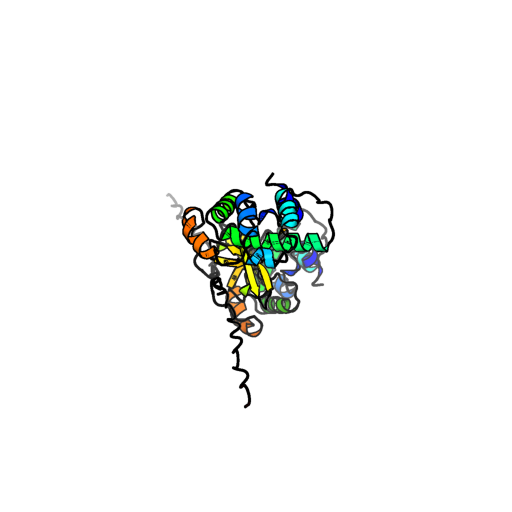? 4.578 36.219 15.078 1 92.62 36 ARG B C 1
ATOM 1922 O O . ARG B 1 36 ? 5.086 36.812 14.125 1 92.62 36 ARG B O 1
ATOM 1929 N N . ALA B 1 37 ? 5.238 35.75 16.125 1 94.25 37 ALA B N 1
ATOM 1930 C CA . ALA B 1 37 ? 6.688 35.938 16.203 1 94.25 37 ALA B CA 1
ATOM 1931 C C . ALA B 1 37 ? 7.391 35.188 15.07 1 94.25 37 ALA B C 1
ATOM 1933 O O . ALA B 1 37 ? 8.422 35.656 14.57 1 94.25 37 ALA B O 1
ATOM 1934 N N . GLN B 1 38 ? 6.84 34.156 14.578 1 94.19 38 GLN B N 1
ATOM 1935 C CA . GLN B 1 38 ? 7.449 33.312 13.555 1 94.19 38 GLN B CA 1
ATOM 1936 C C . GLN B 1 38 ? 7.129 33.844 12.156 1 94.19 38 GLN B C 1
ATOM 1938 O O . GLN B 1 38 ? 7.883 33.594 11.211 1 94.19 38 GLN B O 1
ATOM 1943 N N . PHE B 1 39 ? 6.062 34.562 12.133 1 95 39 PHE B N 1
ATOM 1944 C CA . PHE B 1 39 ? 5.605 35.031 10.828 1 95 39 PHE B CA 1
ATOM 1945 C C . PHE B 1 39 ? 5.363 36.531 10.852 1 95 39 PHE B C 1
ATOM 1947 O O . PHE B 1 39 ? 4.227 37 11.008 1 95 39 PHE B O 1
ATOM 1954 N N . PRO B 1 40 ? 6.348 37.281 10.516 1 90.56 40 PRO B N 1
ATOM 1955 C CA . PRO B 1 40 ? 6.238 38.75 10.562 1 90.56 40 PRO B CA 1
ATOM 1956 C C . PRO B 1 40 ? 5.16 39.312 9.633 1 90.56 40 PRO B C 1
ATOM 1958 O O . PRO B 1 40 ? 4.52 40.312 9.945 1 90.56 40 PRO B O 1
ATOM 1961 N N . ASP B 1 41 ? 4.945 38.781 8.516 1 89.62 41 ASP B N 1
ATOM 1962 C CA . ASP B 1 41 ? 3.953 39.219 7.547 1 89.62 41 ASP B CA 1
ATOM 1963 C C . ASP B 1 41 ? 2.676 38.375 7.641 1 89.62 41 ASP B C 1
ATOM 1965 O O . ASP B 1 41 ? 2.051 38.094 6.625 1 89.62 41 ASP B O 1
ATOM 1969 N N . ILE B 1 42 ? 2.326 38.031 8.82 1 92.88 42 ILE B N 1
ATOM 1970 C CA . ILE B 1 42 ? 1.279 37.031 9.039 1 92.88 42 ILE B CA 1
ATOM 1971 C C . ILE B 1 42 ? -0.045 37.562 8.477 1 92.88 42 ILE B C 1
ATOM 1973 O O . ILE B 1 42 ? -0.85 36.781 7.957 1 92.88 42 ILE B O 1
ATOM 1977 N N . ASP B 1 43 ? -0.293 38.844 8.578 1 89.69 43 ASP B N 1
ATOM 1978 C CA . ASP B 1 43 ? -1.559 39.375 8.109 1 89.69 43 ASP B CA 1
ATOM 1979 C C . ASP B 1 43 ? -1.744 39.125 6.613 1 89.69 43 ASP B C 1
ATOM 1981 O O . ASP B 1 43 ? -2.842 38.781 6.168 1 89.69 43 ASP B O 1
ATOM 1985 N N . ASN B 1 44 ? -0.704 39.281 5.918 1 86.5 44 ASN B N 1
ATOM 1986 C CA . ASN B 1 44 ? -0.767 38.969 4.492 1 86.5 44 ASN B CA 1
ATOM 1987 C C . ASN B 1 44 ? -0.913 37.469 4.234 1 86.5 44 ASN B C 1
ATOM 1989 O O . ASN B 1 44 ? -1.648 37.062 3.334 1 86.5 44 ASN B O 1
ATOM 1993 N N . LEU B 1 45 ? -0.252 36.719 5.016 1 88.06 45 LEU B N 1
ATOM 1994 C CA . LEU B 1 45 ? -0.265 35.281 4.844 1 88.06 45 LEU B CA 1
ATOM 1995 C C . LEU B 1 45 ? -1.658 34.719 5.102 1 88.06 45 LEU B C 1
ATOM 1997 O O . LEU B 1 45 ? -2.131 33.844 4.355 1 88.06 45 LEU B O 1
ATOM 2001 N N . ILE B 1 46 ? -2.316 35.25 6.109 1 88.25 46 ILE B N 1
ATOM 2002 C CA . ILE B 1 46 ? -3.645 34.781 6.473 1 88.25 46 ILE B CA 1
ATOM 2003 C C . ILE B 1 46 ? -4.637 35.094 5.355 1 88.25 46 ILE B C 1
ATOM 2005 O O . ILE B 1 46 ? -5.531 34.312 5.055 1 88.25 46 ILE B O 1
ATOM 2009 N N . GLU B 1 47 ? -4.43 36.219 4.82 1 84.25 47 GLU B N 1
ATOM 2010 C CA . GLU B 1 47 ? -5.297 36.594 3.709 1 84.25 47 GLU B CA 1
ATOM 2011 C C . GLU B 1 47 ? -5.109 35.656 2.516 1 84.25 47 GLU B C 1
ATOM 2013 O O . GLU B 1 47 ? -6.07 35.312 1.826 1 84.25 47 GLU B O 1
ATOM 2018 N N . ASN B 1 48 ? -3.859 35.344 2.297 1 82.75 48 ASN B N 1
ATOM 2019 C CA . ASN B 1 48 ? -3.582 34.375 1.239 1 82.75 48 ASN B CA 1
ATOM 2020 C C . ASN B 1 48 ? -4.273 33.031 1.503 1 82.75 48 ASN B C 1
ATOM 2022 O O . ASN B 1 48 ? -4.762 32.375 0.574 1 82.75 48 ASN B O 1
ATOM 2026 N N . ILE B 1 49 ? -4.348 32.625 2.713 1 84.69 49 ILE B N 1
ATOM 2027 C CA . ILE B 1 49 ? -4.93 31.328 3.09 1 84.69 49 ILE B CA 1
ATOM 2028 C C . ILE B 1 49 ? -6.449 31.406 2.98 1 84.69 49 ILE B C 1
ATOM 2030 O O . ILE B 1 49 ? -7.086 30.484 2.463 1 84.69 49 ILE B O 1
ATOM 2034 N N . ILE B 1 50 ? -6.996 32.5 3.387 1 82.94 50 ILE B N 1
ATOM 2035 C CA . ILE B 1 50 ? -8.445 32.625 3.461 1 82.94 50 ILE B CA 1
ATOM 2036 C C . ILE B 1 50 ? -9.008 32.938 2.074 1 82.94 50 ILE B C 1
ATOM 2038 O O . ILE B 1 50 ? -10.031 32.375 1.675 1 82.94 50 ILE B O 1
ATOM 2042 N N . HIS B 1 51 ? -8.43 33.875 1.274 1 73.75 51 HIS B N 1
ATOM 2043 C CA . HIS B 1 51 ? -9.031 34.344 0.034 1 73.75 51 HIS B CA 1
ATOM 2044 C C . HIS B 1 51 ? -8.32 33.75 -1.183 1 73.75 51 HIS B C 1
ATOM 2046 O O . HIS B 1 51 ? -8.781 33.938 -2.314 1 73.75 51 HIS B O 1
ATOM 2052 N N . CYS B 1 52 ? -7.598 32.656 -1.093 1 61.19 52 CYS B N 1
ATOM 2053 C CA . CYS B 1 52 ? -6.848 32.094 -2.211 1 61.19 52 CYS B CA 1
ATOM 2054 C C . CYS B 1 52 ? -6.375 33.188 -3.16 1 61.19 52 CYS B C 1
ATOM 2056 O O . CYS B 1 52 ? -6.371 33 -4.379 1 61.19 52 CYS B O 1
ATOM 2058 N N . LYS B 1 53 ? -6.441 34.344 -2.777 1 52.56 53 LYS B N 1
ATOM 2059 C CA . LYS B 1 53 ? -6.121 35.438 -3.701 1 52.56 53 LYS B CA 1
ATOM 2060 C C . LYS B 1 53 ? -4.672 35.344 -4.168 1 52.56 53 LYS B C 1
ATOM 2062 O O . LYS B 1 53 ? -3.781 35 -3.385 1 52.56 53 LYS B O 1
ATOM 2067 N N . GLU B 1 54 ? -4.41 34.688 -5.375 1 51.94 54 GLU B N 1
ATOM 2068 C CA . GLU B 1 54 ? -3.117 35.062 -5.949 1 51.94 54 GLU B CA 1
ATOM 2069 C C . GLU B 1 54 ? -2.639 36.406 -5.426 1 51.94 54 GLU B C 1
ATOM 2071 O O . GLU B 1 54 ? -3.127 37.438 -5.855 1 51.94 54 GLU B O 1
ATOM 2076 N N . ILE B 1 55 ? -2.646 36.5 -4.242 1 48.91 55 ILE B N 1
ATOM 2077 C CA . ILE B 1 55 ? -2.236 37.844 -3.797 1 48.91 55 ILE B CA 1
ATOM 2078 C C . ILE B 1 55 ? -1.104 38.344 -4.68 1 48.91 55 ILE B C 1
ATOM 2080 O O . ILE B 1 55 ? -0.356 37.562 -5.266 1 48.91 55 ILE B O 1
ATOM 2084 N N . ASN B 1 56 ? -0.94 39.688 -4.594 1 51.97 56 ASN B N 1
ATOM 2085 C CA . ASN B 1 56 ? -0.057 40.625 -5.281 1 51.97 56 ASN B CA 1
ATOM 2086 C C . ASN B 1 56 ? 1.384 40.094 -5.309 1 51.97 56 ASN B C 1
ATOM 2088 O O . ASN B 1 56 ? 2.039 40.156 -6.352 1 51.97 56 ASN B O 1
ATOM 2092 N N . ASP B 1 57 ? 1.911 39.781 -4.031 1 57.66 57 ASP B N 1
ATOM 2093 C CA . ASP B 1 57 ? 3.33 39.438 -3.955 1 57.66 57 ASP B CA 1
ATOM 2094 C C . ASP B 1 57 ? 3.541 37.938 -3.951 1 57.66 57 ASP B C 1
ATOM 2096 O O . ASP B 1 57 ? 3.588 37.312 -2.889 1 57.66 57 ASP B O 1
ATOM 2100 N N . ASN B 1 58 ? 3.303 37.25 -5.004 1 67.5 58 ASN B N 1
ATOM 2101 C CA . ASN B 1 58 ? 3.41 35.844 -5.285 1 67.5 58 ASN B CA 1
ATOM 2102 C C . ASN B 1 58 ? 4.863 35.406 -5.441 1 67.5 58 ASN B C 1
ATOM 2104 O O . ASN B 1 58 ? 5.18 34.562 -6.281 1 67.5 58 ASN B O 1
ATOM 2108 N N . THR B 1 59 ? 5.691 36.031 -4.539 1 79.31 59 THR B N 1
ATOM 2109 C CA . THR B 1 59 ? 7.078 35.594 -4.562 1 79.31 59 THR B CA 1
ATOM 2110 C C . THR B 1 59 ? 7.203 34.188 -3.992 1 79.31 59 THR B C 1
ATOM 2112 O O . THR B 1 59 ? 6.344 33.75 -3.223 1 79.31 59 THR B O 1
ATOM 2115 N N . PRO B 1 60 ? 8.156 33.469 -4.43 1 83.81 60 PRO B N 1
ATOM 2116 C CA . PRO B 1 60 ? 8.398 32.125 -3.896 1 83.81 60 PRO B CA 1
ATOM 2117 C C . PRO B 1 60 ? 8.523 32.094 -2.375 1 83.81 60 PRO B C 1
ATOM 2119 O O . PRO B 1 60 ? 8.062 31.156 -1.727 1 83.81 60 PRO B O 1
ATOM 2122 N N . LYS B 1 61 ? 9.07 33.156 -1.883 1 86.62 61 LYS B N 1
ATOM 2123 C CA . LYS B 1 61 ? 9.242 33.219 -0.435 1 86.62 61 LYS B CA 1
ATOM 2124 C C . LYS B 1 61 ? 7.895 33.312 0.276 1 86.62 61 LYS B C 1
ATOM 2126 O O . LYS B 1 61 ? 7.668 32.625 1.272 1 86.62 61 LYS B O 1
ATOM 2131 N N . MET B 1 62 ? 7.027 34.125 -0.202 1 83.31 62 MET B N 1
ATOM 2132 C CA . MET B 1 62 ? 5.707 34.281 0.402 1 83.31 62 MET B CA 1
ATOM 2133 C C . MET B 1 62 ? 4.887 33 0.284 1 83.31 62 MET B C 1
ATOM 2135 O O . MET B 1 62 ? 4.152 32.656 1.207 1 83.31 62 MET B O 1
ATOM 2139 N N . LYS B 1 63 ? 5.062 32.375 -0.828 1 82.69 63 LYS B N 1
ATOM 2140 C CA . LYS B 1 63 ? 4.359 31.109 -1.028 1 82.69 63 LYS B CA 1
ATOM 2141 C C . LYS B 1 63 ? 4.824 30.062 -0.026 1 82.69 63 LYS B C 1
ATOM 2143 O O . LYS B 1 63 ? 4.004 29.344 0.558 1 82.69 63 LYS B O 1
ATOM 2148 N N . ASN B 1 64 ? 6.062 30.062 0.149 1 86.38 64 ASN B N 1
ATOM 2149 C CA . ASN B 1 64 ? 6.629 29.094 1.084 1 86.38 64 ASN B CA 1
ATOM 2150 C C . ASN B 1 64 ? 6.188 29.375 2.518 1 86.38 64 ASN B C 1
ATOM 2152 O O . ASN B 1 64 ? 5.855 28.453 3.262 1 86.38 64 ASN B O 1
ATOM 2156 N N . LYS B 1 65 ? 6.172 30.625 2.842 1 88.31 65 LYS B N 1
ATOM 2157 C CA . LYS B 1 65 ? 5.746 31 4.188 1 88.31 65 LYS B CA 1
ATOM 2158 C C . LYS B 1 65 ? 4.258 30.734 4.391 1 88.31 65 LYS B C 1
ATOM 2160 O O . LYS B 1 65 ? 3.842 30.328 5.477 1 88.31 65 LYS B O 1
ATOM 2165 N N . THR B 1 66 ? 3.547 30.969 3.369 1 87.12 66 THR B N 1
ATOM 2166 C CA . THR B 1 66 ? 2.115 30.688 3.439 1 87.12 66 THR B CA 1
ATOM 2167 C C . THR B 1 66 ? 1.865 29.203 3.691 1 87.12 66 THR B C 1
ATOM 2169 O O . THR B 1 66 ? 1.04 28.844 4.535 1 87.12 66 THR B O 1
ATOM 2172 N N . LYS B 1 67 ? 2.621 28.406 3.016 1 86.81 67 LYS B N 1
ATOM 2173 C CA . LYS B 1 67 ? 2.492 26.953 3.189 1 86.81 67 LYS B CA 1
ATOM 2174 C C . LYS B 1 67 ? 2.871 26.531 4.605 1 86.81 67 LYS B C 1
ATOM 2176 O O . LYS B 1 67 ? 2.207 25.688 5.207 1 86.81 67 LYS B O 1
ATOM 2181 N N . GLN B 1 68 ? 3.863 27.125 5.043 1 90.38 68 GLN B N 1
ATOM 2182 C CA . GLN B 1 68 ? 4.32 26.797 6.391 1 90.38 68 GLN B CA 1
ATOM 2183 C C . GLN B 1 68 ? 3.264 27.172 7.43 1 90.38 68 GLN B C 1
ATOM 2185 O O . GLN B 1 68 ? 2.961 26.359 8.32 1 90.38 68 GLN B O 1
ATOM 2190 N N . LEU B 1 69 ? 2.795 28.312 7.316 1 90.88 69 LEU B N 1
ATOM 2191 C CA . LEU B 1 69 ? 1.759 28.734 8.25 1 90.88 69 LEU B CA 1
ATOM 2192 C C . LEU B 1 69 ? 0.536 27.828 8.148 1 90.88 69 LEU B C 1
ATOM 2194 O O . LEU B 1 69 ? -0.029 27.422 9.172 1 90.88 69 LEU B O 1
ATOM 2198 N N . PHE B 1 70 ? 0.194 27.547 6.969 1 90.19 70 PHE B N 1
ATOM 2199 C CA . PHE B 1 70 ? -0.951 26.672 6.773 1 90.19 70 PHE B CA 1
ATOM 2200 C C . PHE B 1 70 ? -0.738 25.344 7.484 1 90.19 70 PHE B C 1
ATOM 2202 O O . PHE B 1 70 ? -1.652 24.812 8.133 1 90.19 70 PHE B O 1
ATOM 2209 N N . ARG B 1 71 ? 0.379 24.766 7.32 1 91.31 71 ARG B N 1
ATOM 2210 C CA . ARG B 1 71 ? 0.679 23.484 7.938 1 91.31 71 ARG B CA 1
ATOM 2211 C C . ARG B 1 71 ? 0.505 23.547 9.453 1 91.31 71 ARG B C 1
ATOM 2213 O O . ARG B 1 71 ? -0.066 22.625 10.055 1 91.31 71 ARG B O 1
ATOM 2220 N N . ILE B 1 72 ? 0.97 24.578 10.016 1 92.5 72 ILE B N 1
ATOM 2221 C CA . ILE B 1 72 ? 0.866 24.75 11.461 1 92.5 72 ILE B CA 1
ATOM 2222 C C . ILE B 1 72 ? -0.603 24.859 11.859 1 92.5 72 ILE B C 1
ATOM 2224 O O . ILE B 1 72 ? -1.047 24.219 12.805 1 92.5 72 ILE B O 1
ATOM 2228 N N . LEU B 1 73 ? -1.31 25.641 11.125 1 92.62 73 LEU B N 1
ATOM 2229 C CA . LEU B 1 73 ? -2.715 25.875 11.445 1 92.62 73 LEU B CA 1
ATOM 2230 C C . LEU B 1 73 ? -3.525 24.594 11.297 1 92.62 73 LEU B C 1
ATOM 2232 O O . LEU B 1 73 ? -4.367 24.281 12.141 1 92.62 73 LEU B O 1
ATOM 2236 N N . HIS B 1 74 ? -3.287 23.906 10.234 1 92.94 74 HIS B N 1
ATOM 2237 C CA . HIS B 1 74 ? -4.023 22.672 10.008 1 92.94 74 HIS B CA 1
ATOM 2238 C C . HIS B 1 74 ? -3.715 21.641 11.086 1 92.94 74 HIS B C 1
ATOM 2240 O O . HIS B 1 74 ? -4.617 20.953 11.578 1 92.94 74 HIS B O 1
ATOM 2246 N N . HIS B 1 75 ? -2.504 21.531 11.391 1 94.75 75 HIS B N 1
ATOM 2247 C CA . HIS B 1 75 ? -2.078 20.672 12.477 1 94.75 75 HIS B CA 1
ATOM 2248 C C . HIS B 1 75 ? -2.846 20.969 13.766 1 94.75 75 HIS B C 1
ATOM 2250 O O . HIS B 1 75 ? -3.43 20.062 14.367 1 94.75 75 HIS B O 1
ATOM 2256 N N . ASP B 1 76 ? -2.861 22.156 14.133 1 94.94 76 ASP B N 1
ATOM 2257 C CA . ASP B 1 76 ? -3.531 22.562 15.367 1 94.94 76 ASP B CA 1
ATOM 2258 C C . ASP B 1 76 ? -5.039 22.359 15.266 1 94.94 76 ASP B C 1
ATOM 2260 O O . ASP B 1 76 ? -5.691 22.016 16.25 1 94.94 76 ASP B O 1
ATOM 2264 N N . TYR B 1 77 ? -5.496 22.625 14.109 1 95 77 TYR B N 1
ATOM 2265 C CA . TYR B 1 77 ? -6.934 22.5 13.914 1 95 77 TYR B CA 1
ATOM 2266 C C . TYR B 1 77 ? -7.391 21.062 14.141 1 95 77 TYR B C 1
ATOM 2268 O O . TYR B 1 77 ? -8.453 20.828 14.719 1 95 77 TYR B 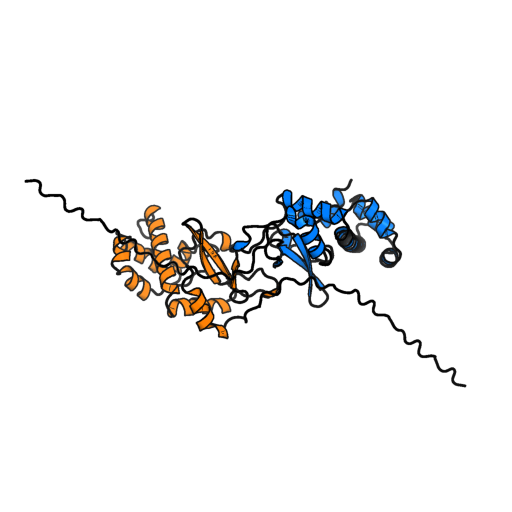O 1
ATOM 2276 N N . LEU B 1 78 ? -6.637 20.062 13.742 1 95.62 78 LEU B N 1
ATOM 2277 C CA . LEU B 1 78 ? -6.977 18.641 13.891 1 95.62 78 LEU B CA 1
ATOM 2278 C C . LEU B 1 78 ? -6.984 18.25 15.359 1 95.62 78 LEU B C 1
ATOM 2280 O O . LEU B 1 78 ? -7.543 17.203 15.727 1 95.62 78 LEU B O 1
ATOM 2284 N N . GLU B 1 79 ? -6.43 19.031 16.156 1 94.94 79 GLU B N 1
ATOM 2285 C CA . GLU B 1 79 ? -6.414 18.75 17.578 1 94.94 79 GLU B CA 1
ATOM 2286 C C . GLU B 1 79 ? -7.691 19.25 18.25 1 94.94 79 GLU B C 1
ATOM 2288 O O . GLU B 1 79 ? -7.945 18.938 19.422 1 94.94 79 GLU B O 1
ATOM 2293 N N . THR B 1 80 ? -8.438 20 17.562 1 96.44 80 THR B N 1
ATOM 2294 C CA . THR B 1 80 ? -9.703 20.484 18.094 1 96.44 80 THR B CA 1
ATOM 2295 C C . THR B 1 80 ? -10.836 19.516 17.781 1 96.44 80 THR B C 1
ATOM 2297 O O . THR B 1 80 ? -10.703 18.641 16.922 1 96.44 80 THR B O 1
ATOM 2300 N N . GLU B 1 81 ? -11.961 19.75 18.484 1 96.5 81 GLU B N 1
ATOM 2301 C CA . GLU B 1 81 ? -13.141 18.922 18.234 1 96.5 81 GLU B CA 1
ATOM 2302 C C . GLU B 1 81 ? -13.695 19.156 16.844 1 96.5 81 GLU B C 1
ATOM 2304 O O . GLU B 1 81 ? -14.07 18.219 16.141 1 96.5 81 GLU B O 1
ATOM 2309 N N . LYS B 1 82 ? -13.727 20.406 16.453 1 97 82 LYS B N 1
ATOM 2310 C CA . LYS B 1 82 ? -14.266 20.734 15.141 1 97 82 LYS B CA 1
ATOM 2311 C C . LYS B 1 82 ? -13.406 20.125 14.031 1 97 82 LYS B C 1
ATOM 2313 O O . LYS B 1 82 ? -13.938 19.609 13.047 1 97 82 LYS B O 1
ATOM 2318 N N . GLY B 1 83 ? -12.133 20.266 14.141 1 95.5 83 GLY B N 1
ATOM 2319 C CA . GLY B 1 83 ? -11.234 19.656 13.18 1 95.5 83 GLY B CA 1
ATOM 2320 C C . GLY B 1 83 ? -11.414 18.156 13.062 1 95.5 83 GLY B C 1
ATOM 2321 O O . GLY B 1 83 ? -11.461 17.609 11.953 1 95.5 83 GLY B O 1
ATOM 2322 N N . MET B 1 84 ? -11.547 17.5 14.172 1 96.38 84 MET B N 1
ATOM 2323 C CA . MET B 1 84 ? -11.742 16.047 14.172 1 96.38 84 MET B CA 1
ATOM 2324 C C . MET B 1 84 ? -13.094 15.672 13.57 1 96.38 84 MET B C 1
ATOM 2326 O O . MET B 1 84 ? -13.211 14.68 12.852 1 96.38 84 MET B O 1
ATOM 2330 N N . ASP B 1 85 ? -14.039 16.5 13.859 1 96.69 85 ASP B N 1
ATOM 2331 C CA . ASP B 1 85 ? -15.367 16.281 13.297 1 96.69 85 ASP B CA 1
ATOM 2332 C C . ASP B 1 85 ? -15.328 16.344 11.773 1 96.69 85 ASP B C 1
ATOM 2334 O O . ASP B 1 85 ? -15.953 15.531 11.094 1 96.69 85 ASP B O 1
ATOM 2338 N N . LYS B 1 86 ? -14.641 17.297 11.266 1 94.25 86 LYS B N 1
ATOM 2339 C CA . LYS B 1 86 ? -14.523 17.422 9.812 1 94.25 86 LYS B CA 1
ATOM 2340 C C . LYS B 1 86 ? -13.758 16.25 9.211 1 94.25 86 LYS B C 1
ATOM 2342 O O . LYS B 1 86 ? -14.078 15.797 8.117 1 94.25 86 LYS B O 1
ATOM 2347 N N . LEU B 1 87 ? -12.773 15.805 9.945 1 94.81 87 LEU B N 1
ATOM 2348 C CA . LEU B 1 87 ? -11.969 14.695 9.445 1 94.81 87 LEU B CA 1
ATOM 2349 C C . LEU B 1 87 ? -12.797 13.414 9.352 1 94.81 87 LEU B C 1
ATOM 2351 O O . LEU B 1 87 ? -12.758 12.719 8.344 1 94.81 87 LEU B O 1
ATOM 2355 N N . ILE B 1 88 ? -13.617 13.094 10.43 1 96.38 88 ILE B N 1
ATOM 2356 C CA . ILE B 1 88 ? -14.391 11.859 10.453 1 96.38 88 ILE B CA 1
ATOM 2357 C C . ILE B 1 88 ? -15.461 11.898 9.367 1 96.38 88 ILE B C 1
ATOM 2359 O O . ILE B 1 88 ? -15.844 10.859 8.82 1 96.38 88 ILE B O 1
ATOM 2363 N N . GLU B 1 89 ? -15.898 13.062 9.016 1 94.5 89 GLU B N 1
ATOM 2364 C CA . GLU B 1 89 ? -16.875 13.203 7.945 1 94.5 89 GLU B CA 1
ATOM 2365 C C . GLU B 1 89 ? -16.312 12.742 6.609 1 94.5 89 GLU B C 1
ATOM 2367 O O . GLU B 1 89 ? -17.047 12.266 5.742 1 94.5 89 GLU B O 1
ATOM 2372 N N . LYS B 1 90 ? -15.062 12.844 6.48 1 91.56 90 LYS B N 1
ATOM 2373 C CA . LYS B 1 90 ? -14.414 12.422 5.242 1 91.56 90 LYS B CA 1
ATOM 2374 C C . LYS B 1 90 ? -14.422 10.898 5.105 1 91.56 90 LYS B C 1
ATOM 2376 O O . LYS B 1 90 ? -14.359 10.375 3.992 1 91.56 90 LYS B O 1
ATOM 2381 N N . TYR B 1 91 ? -14.391 10.25 6.164 1 91.25 91 TYR B N 1
ATOM 2382 C CA . TYR B 1 91 ? -14.422 8.797 6.117 1 91.25 91 TYR B CA 1
ATOM 2383 C C . TYR B 1 91 ? -15.633 8.297 5.328 1 91.25 91 TYR B C 1
ATOM 2385 O O . TYR B 1 91 ? -15.531 7.316 4.586 1 91.25 91 TYR B O 1
ATOM 2393 N N . ASN B 1 92 ? -16.641 9.023 5.336 1 82.69 92 ASN B N 1
ATOM 2394 C CA . ASN B 1 92 ? -17.906 8.648 4.711 1 82.69 92 ASN B CA 1
ATOM 2395 C C . ASN B 1 92 ? -17.938 9.055 3.24 1 82.69 92 ASN B C 1
ATOM 2397 O O . ASN B 1 92 ? -18.797 8.586 2.486 1 82.69 92 ASN B O 1
ATOM 2401 N N . THR B 1 93 ? -17.062 9.906 2.754 1 83.19 93 THR B N 1
ATOM 2402 C CA . THR B 1 93 ? -17.109 10.438 1.398 1 83.19 93 THR B CA 1
ATOM 2403 C C . THR B 1 93 ? -16.25 9.594 0.454 1 83.19 93 THR B C 1
ATOM 2405 O O . THR B 1 93 ? -16.312 9.766 -0.765 1 83.19 93 THR B O 1
ATOM 2408 N N . ILE B 1 94 ? -15.602 8.633 0.699 1 76.19 94 ILE B N 1
ATOM 2409 C CA . ILE B 1 94 ? -14.836 7.66 -0.076 1 76.19 94 ILE B CA 1
ATOM 2410 C C . ILE B 1 94 ? -13.68 8.359 -0.787 1 76.19 94 ILE B C 1
ATOM 2412 O O . ILE B 1 94 ? -13.359 8.031 -1.931 1 76.19 94 ILE B O 1
ATOM 2416 N N . ILE B 1 95 ? -13.039 9.336 -0.168 1 87.94 95 ILE B N 1
ATOM 2417 C CA . ILE B 1 95 ? -11.969 10.078 -0.82 1 87.94 95 ILE B CA 1
ATOM 2418 C C . ILE B 1 95 ? -10.617 9.688 -0.214 1 87.94 95 ILE B C 1
ATOM 2420 O O . ILE B 1 95 ? -9.586 9.766 -0.879 1 87.94 95 ILE B O 1
ATOM 2424 N N . LEU B 1 96 ? -10.664 9.102 0.981 1 94.81 96 LEU B N 1
ATOM 2425 C CA . LEU B 1 96 ? -9.43 8.758 1.687 1 94.81 96 LEU B CA 1
ATOM 2426 C C . LEU B 1 96 ? -8.844 7.461 1.152 1 94.81 96 LEU B C 1
ATOM 2428 O O . LEU B 1 96 ? -9.57 6.621 0.609 1 94.81 96 LEU B O 1
ATOM 2432 N N . PRO B 1 97 ? -7.578 7.367 1.197 1 95.56 97 PRO B N 1
ATOM 2433 C CA . PRO B 1 97 ? -6.957 6.125 0.732 1 95.56 97 PRO B CA 1
ATOM 2434 C C . PRO B 1 97 ? -7.359 4.914 1.567 1 95.56 97 PRO B C 1
ATOM 2436 O O . PRO B 1 97 ? -7.77 5.062 2.721 1 95.56 97 PRO B O 1
ATOM 2439 N N . ARG B 1 98 ? -7.195 3.754 0.958 1 95.94 98 ARG B N 1
ATOM 2440 C CA . ARG B 1 98 ? -7.609 2.516 1.611 1 95.94 98 ARG B CA 1
ATOM 2441 C C . ARG B 1 98 ? -6.406 1.783 2.203 1 95.94 98 ARG B C 1
ATOM 2443 O O . ARG B 1 98 ? -5.301 1.858 1.664 1 95.94 98 ARG B O 1
ATOM 2450 N N . CYS B 1 99 ? -6.719 1.094 3.262 1 96.25 99 CYS B N 1
ATOM 2451 C CA . CYS B 1 99 ? -5.68 0.273 3.875 1 96.25 99 CYS B CA 1
ATOM 2452 C C . CYS B 1 99 ? -5.227 -0.833 2.928 1 96.25 99 CYS B C 1
ATOM 2454 O O . CYS B 1 99 ? -6.059 -1.541 2.352 1 96.25 99 CYS B O 1
ATOM 2456 N N . PRO B 1 100 ? -3.914 -1.018 2.799 1 96.12 100 PRO B N 1
ATOM 2457 C CA . PRO B 1 100 ? -3.406 -2.051 1.893 1 96.12 100 PRO B CA 1
ATOM 2458 C C . PRO B 1 100 ? -3.473 -3.451 2.498 1 96.12 100 PRO B C 1
ATOM 2460 O O . PRO B 1 100 ? -3.307 -4.445 1.786 1 96.12 100 PRO B O 1
ATOM 2463 N N . ARG B 1 101 ? -3.594 -3.523 3.75 1 93.88 101 ARG B N 1
ATOM 2464 C CA . ARG B 1 101 ? -3.645 -4.82 4.418 1 93.88 101 ARG B CA 1
ATOM 2465 C C . ARG B 1 101 ? -4.91 -5.582 4.043 1 93.88 101 ARG B C 1
ATOM 2467 O O . ARG B 1 101 ? -6.02 -5.074 4.211 1 93.88 101 ARG B O 1
ATOM 2474 N N . VAL B 1 102 ? -4.762 -6.766 3.604 1 92.56 102 VAL B N 1
ATOM 2475 C CA . VAL B 1 102 ? -5.871 -7.547 3.061 1 92.56 102 VAL B CA 1
ATOM 2476 C C . VAL B 1 102 ? -6.934 -7.746 4.137 1 92.56 102 VAL B C 1
ATOM 2478 O O . VAL B 1 102 ? -8.133 -7.641 3.861 1 92.56 102 VAL B O 1
ATOM 2481 N N . TYR B 1 103 ? -6.586 -7.891 5.336 1 89.5 103 TYR B N 1
ATOM 2482 C CA . TYR B 1 103 ? -7.52 -8.273 6.391 1 89.5 103 TYR B CA 1
ATOM 2483 C C . TYR B 1 103 ? -8.273 -7.062 6.926 1 89.5 103 TYR B C 1
ATOM 2485 O O . TYR B 1 103 ? -9.203 -7.203 7.723 1 89.5 103 TYR B O 1
ATOM 2493 N N . CYS B 1 104 ? -7.906 -5.887 6.488 1 93.25 104 CYS B N 1
ATOM 2494 C CA . CYS B 1 104 ? -8.633 -4.68 6.883 1 93.25 104 CYS B CA 1
ATOM 2495 C C . CYS B 1 104 ? -9.773 -4.387 5.914 1 93.25 104 CYS B C 1
ATOM 2497 O O . CYS B 1 104 ? -10.516 -3.426 6.102 1 93.25 104 CYS B O 1
ATOM 2499 N N . ASN B 1 105 ? -9.836 -5.188 4.898 1 91 105 ASN B N 1
ATOM 2500 C CA . ASN B 1 105 ? -10.945 -5.156 3.953 1 91 105 ASN B CA 1
ATOM 2501 C C . ASN B 1 105 ? -11.172 -3.754 3.393 1 91 105 ASN B C 1
ATOM 2503 O O . ASN B 1 105 ? -12.305 -3.275 3.338 1 91 105 ASN B O 1
ATOM 2507 N N . GLY B 1 106 ? -10.133 -3.078 3.158 1 93.38 106 GLY B N 1
ATOM 2508 C CA . GLY B 1 106 ? -10.195 -1.793 2.48 1 93.38 106 GLY B CA 1
ATOM 2509 C C . GLY B 1 106 ? -10.672 -0.667 3.375 1 93.38 106 GLY B C 1
ATOM 2510 O O . GLY B 1 106 ? -11.312 0.278 2.908 1 93.38 106 GLY B O 1
ATOM 2511 N N . ALA B 1 107 ? -10.477 -0.759 4.641 1 94.56 107 ALA B N 1
ATOM 2512 C CA . ALA B 1 107 ? -10.781 0.349 5.543 1 94.56 107 ALA B CA 1
ATOM 2513 C C . ALA B 1 107 ? -10.078 1.628 5.094 1 94.56 107 ALA B C 1
ATOM 2515 O O . ALA B 1 107 ? -8.93 1.59 4.648 1 94.56 107 ALA B O 1
ATOM 2516 N N . ARG B 1 108 ? -10.773 2.729 5.203 1 96.25 108 ARG B N 1
ATOM 2517 C CA . ARG B 1 108 ? -10.148 4 4.844 1 96.25 108 ARG B CA 1
ATOM 2518 C C . ARG B 1 108 ? -9.164 4.449 5.918 1 96.25 108 ARG B C 1
ATOM 2520 O O . ARG B 1 108 ? -9.391 4.227 7.109 1 96.25 108 ARG B O 1
ATOM 2527 N N . CYS B 1 109 ? -8.125 5.047 5.406 1 96.5 109 CYS B N 1
ATOM 2528 C CA . CYS B 1 109 ? -7.074 5.48 6.312 1 96.5 109 CYS B CA 1
ATOM 2529 C C . CYS B 1 109 ? -7.066 7 6.453 1 96.5 109 CYS B C 1
ATOM 2531 O O . CYS B 1 109 ? -7.547 7.711 5.57 1 96.5 109 CYS B O 1
ATOM 2533 N N . PHE B 1 110 ? -6.555 7.418 7.547 1 96 110 PHE B N 1
ATOM 2534 C CA . PHE B 1 110 ? -6.445 8.844 7.824 1 96 110 PHE B CA 1
ATOM 2535 C C . PHE B 1 110 ? -4.996 9.305 7.711 1 96 110 PHE B C 1
ATOM 2537 O O . PHE B 1 110 ? -4.07 8.531 7.941 1 96 110 PHE B O 1
ATOM 2544 N N . PRO B 1 111 ? -4.84 10.586 7.312 1 94.5 111 PRO B N 1
ATOM 2545 C CA . PRO B 1 111 ? -3.473 11.102 7.25 1 94.5 111 PRO B CA 1
ATOM 2546 C C . PRO B 1 111 ? -2.852 11.297 8.633 1 94.5 111 PRO B C 1
ATOM 2548 O O . PRO B 1 111 ? -3.557 11.633 9.586 1 94.5 111 PRO B O 1
ATOM 2551 N N . VAL B 1 112 ? -1.52 11.078 8.695 1 95.06 112 VAL B N 1
ATOM 2552 C CA . VAL B 1 112 ? -0.779 11.266 9.938 1 95.06 112 VAL B CA 1
ATOM 2553 C C . VAL B 1 112 ? 0.657 11.68 9.625 1 95.06 112 VAL B C 1
ATOM 2555 O O . VAL B 1 112 ? 1.187 11.352 8.562 1 95.06 112 VAL B O 1
ATOM 2558 N N . GLY B 1 113 ? 1.175 12.469 10.453 1 93.81 113 GLY B N 1
ATOM 2559 C CA . GLY B 1 113 ? 2.588 12.797 10.367 1 93.81 113 GLY B CA 1
ATOM 2560 C C . GLY B 1 113 ? 3.463 11.914 11.227 1 93.81 113 GLY B C 1
ATOM 2561 O O . GLY B 1 113 ? 3.17 11.703 12.406 1 93.81 113 GLY B O 1
ATOM 2562 N N . VAL B 1 114 ? 4.504 11.352 10.617 1 90.06 114 VAL B N 1
ATOM 2563 C CA . VAL B 1 114 ? 5.426 10.492 11.352 1 90.06 114 VAL B CA 1
ATOM 2564 C C . VAL B 1 114 ? 6.816 11.125 11.383 1 90.06 114 VAL B C 1
ATOM 2566 O O . VAL B 1 114 ? 7.367 11.469 10.336 1 90.06 114 VAL B O 1
ATOM 2569 N N . GLU B 1 115 ? 7.309 11.289 12.547 1 87.69 115 GLU B N 1
ATOM 2570 C CA . GLU B 1 115 ? 8.625 11.898 12.703 1 87.69 115 GLU B CA 1
ATOM 2571 C C . GLU B 1 115 ? 9.734 10.859 12.562 1 87.69 115 GLU B C 1
ATOM 2573 O O . GLU B 1 115 ? 9.703 9.82 13.219 1 87.69 115 GLU B O 1
ATOM 2578 N N . ARG B 1 116 ? 10.664 11.062 11.656 1 83.38 116 ARG B N 1
ATOM 2579 C CA . ARG B 1 116 ? 11.859 10.258 11.453 1 83.38 116 ARG B CA 1
ATOM 2580 C C . ARG B 1 116 ? 13.07 11.141 11.172 1 83.38 116 ARG B C 1
ATOM 2582 O O . ARG B 1 116 ? 13.055 11.938 10.234 1 83.38 116 ARG B O 1
ATOM 2589 N N . ASP B 1 117 ? 14.125 11 12.023 1 86.69 117 ASP B N 1
ATOM 2590 C CA . ASP B 1 117 ? 15.398 11.695 11.836 1 86.69 117 ASP B CA 1
ATOM 2591 C C . ASP B 1 117 ? 15.195 13.203 11.719 1 86.69 117 ASP B C 1
ATOM 2593 O O . ASP B 1 117 ? 15.742 13.844 10.828 1 86.69 117 ASP B O 1
ATOM 2597 N N . GLY B 1 118 ? 14.211 13.781 12.422 1 87.38 118 GLY B N 1
ATOM 2598 C CA . GLY B 1 118 ? 14.023 15.227 12.5 1 87.38 118 GLY B CA 1
ATOM 2599 C C . GLY B 1 118 ? 13.039 15.75 11.477 1 87.38 118 GLY B C 1
ATOM 2600 O O . GLY B 1 118 ? 12.758 16.953 11.438 1 87.38 118 GLY B O 1
ATOM 2601 N N . ALA B 1 119 ? 12.617 14.875 10.656 1 91.5 119 ALA B N 1
ATOM 2602 C CA . ALA B 1 119 ? 11.625 15.289 9.664 1 91.5 119 ALA B CA 1
ATOM 2603 C C . ALA B 1 119 ? 10.281 14.609 9.922 1 91.5 119 ALA B C 1
ATOM 2605 O O . ALA B 1 119 ? 10.219 13.57 10.57 1 91.5 119 ALA B O 1
ATOM 2606 N N . ILE B 1 120 ? 9.281 15.328 9.5 1 93.62 120 ILE B N 1
ATOM 2607 C CA . ILE B 1 120 ? 7.945 14.75 9.609 1 93.62 120 ILE B CA 1
ATOM 2608 C C . ILE B 1 120 ? 7.449 14.328 8.227 1 93.62 120 ILE B C 1
ATOM 2610 O O . ILE B 1 120 ? 7.273 15.172 7.344 1 93.62 120 ILE B O 1
ATOM 2614 N N . PHE B 1 121 ? 7.227 13.047 8.102 1 93.5 121 PHE B N 1
ATOM 2615 C CA . PHE B 1 121 ? 6.805 12.5 6.82 1 93.5 121 PHE B CA 1
ATOM 2616 C C . PHE B 1 121 ? 5.301 12.242 6.812 1 93.5 121 PHE B C 1
ATOM 2618 O O . PHE B 1 121 ? 4.742 11.789 7.812 1 93.5 121 PHE B O 1
ATOM 2625 N N . PRO B 1 122 ? 4.652 12.602 5.684 1 94.88 122 PRO B N 1
ATOM 2626 C CA . PRO B 1 122 ? 3.223 12.289 5.57 1 94.88 122 PRO B CA 1
ATOM 2627 C C . PRO B 1 122 ? 2.959 10.805 5.34 1 94.88 122 PRO B C 1
ATOM 2629 O O . PRO B 1 122 ? 3.529 10.203 4.426 1 94.88 122 PRO B O 1
ATOM 2632 N N . LYS B 1 123 ? 2.203 10.211 6.172 1 96.06 123 LYS B N 1
ATOM 2633 C CA . LYS B 1 123 ? 1.783 8.812 6.129 1 96.06 123 LYS B CA 1
ATOM 2634 C C . LYS B 1 123 ? 0.279 8.688 6.352 1 96.06 123 LYS B C 1
ATOM 2636 O O . LYS B 1 123 ? -0.431 9.688 6.43 1 96.06 123 LYS B O 1
ATOM 2641 N N . MET B 1 124 ? -0.17 7.469 6.262 1 96 124 MET B N 1
ATOM 2642 C CA . MET B 1 124 ? -1.563 7.199 6.605 1 96 124 MET B CA 1
ATOM 2643 C C . MET B 1 124 ? -1.661 6.125 7.684 1 96 124 MET B C 1
ATOM 2645 O O . MET B 1 124 ? -0.783 5.27 7.793 1 96 124 MET B O 1
ATOM 2649 N N . ILE B 1 125 ? -2.74 6.238 8.477 1 95.19 125 ILE B N 1
ATOM 2650 C CA . ILE B 1 125 ? -2.973 5.281 9.555 1 95.19 125 ILE B CA 1
ATOM 2651 C C . ILE B 1 125 ? -4.352 4.648 9.398 1 95.19 125 ILE B C 1
ATOM 2653 O O . ILE B 1 125 ? -5.332 5.344 9.117 1 95.19 125 ILE B O 1
ATOM 2657 N N . CYS B 1 126 ? -4.359 3.385 9.5 1 95.19 126 CYS B N 1
ATOM 2658 C CA . CYS B 1 126 ? -5.613 2.645 9.383 1 95.19 126 CYS B CA 1
ATOM 2659 C C . CYS B 1 126 ? -6.293 2.514 10.742 1 95.19 126 CYS B C 1
ATOM 2661 O O . CYS B 1 126 ? -5.68 2.057 11.711 1 95.19 126 CYS B O 1
ATOM 2663 N N . PRO B 1 127 ? -7.527 2.883 10.867 1 93.56 127 PRO B N 1
ATOM 2664 C CA . PRO B 1 127 ? -8.234 2.754 12.141 1 93.56 127 PRO B CA 1
ATOM 2665 C C . PRO B 1 127 ? -8.547 1.304 12.5 1 93.56 127 PRO B C 1
ATOM 2667 O O . PRO B 1 127 ? -8.852 1 13.656 1 93.56 127 PRO B O 1
ATOM 2670 N N . ALA B 1 128 ? -8.516 0.39 11.555 1 93.12 128 ALA B N 1
ATOM 2671 C CA . ALA B 1 128 ? -8.844 -1.013 11.805 1 93.12 128 ALA B CA 1
ATOM 2672 C C . ALA B 1 128 ? -7.645 -1.761 12.383 1 93.12 128 ALA B C 1
ATOM 2674 O O . ALA B 1 128 ? -7.766 -2.426 13.414 1 93.12 128 ALA B O 1
ATOM 2675 N N . CYS B 1 129 ? -6.516 -1.64 11.727 1 90.94 129 CYS B N 1
ATOM 2676 C CA . CYS B 1 129 ? -5.359 -2.398 12.203 1 90.94 129 CYS B CA 1
ATOM 2677 C C . CYS B 1 129 ? -4.43 -1.518 13.023 1 90.94 129 CYS B C 1
ATOM 2679 O O . CYS B 1 129 ? -3.529 -2.02 13.695 1 90.94 129 CYS B O 1
ATOM 2681 N N . ARG B 1 130 ? -4.555 -0.209 12.969 1 90.88 130 ARG B N 1
ATOM 2682 C CA . ARG B 1 130 ? -3.795 0.776 13.734 1 90.88 130 ARG B CA 1
ATOM 2683 C C . ARG B 1 130 ? -2.328 0.776 13.312 1 90.88 130 ARG B C 1
ATOM 2685 O O . ARG B 1 130 ? -1.447 1.084 14.125 1 90.88 130 ARG B O 1
ATOM 2692 N N . GLU B 1 131 ? -2.119 0.397 12.086 1 91.31 131 GLU B N 1
ATOM 2693 C CA . GLU B 1 131 ? -0.773 0.445 11.523 1 91.31 131 GLU B CA 1
ATOM 2694 C C . GLU B 1 131 ? -0.599 1.659 10.609 1 91.31 131 GLU B C 1
ATOM 2696 O O . GLU B 1 131 ? -1.581 2.229 10.133 1 91.31 131 GLU B O 1
ATOM 2701 N N . VAL B 1 132 ? 0.636 2.055 10.484 1 94.38 132 VAL B N 1
ATOM 2702 C CA . VAL B 1 132 ? 0.97 3.209 9.656 1 94.38 132 VAL B CA 1
ATOM 2703 C C . VAL B 1 132 ? 1.538 2.74 8.32 1 94.38 132 VAL B C 1
ATOM 2705 O O . VAL B 1 132 ? 2.408 1.865 8.281 1 94.38 132 VAL B O 1
ATOM 2708 N N . TYR B 1 133 ? 1.039 3.328 7.262 1 96.25 133 TYR B N 1
ATOM 2709 C CA . TYR B 1 133 ? 1.438 2.949 5.91 1 96.25 133 TYR B CA 1
ATOM 2710 C C . TYR B 1 133 ? 1.895 4.168 5.113 1 96.25 133 TYR B C 1
ATOM 2712 O O . TYR B 1 133 ? 1.589 5.305 5.48 1 96.25 133 TYR B O 1
ATOM 2720 N N . ASN B 1 134 ? 2.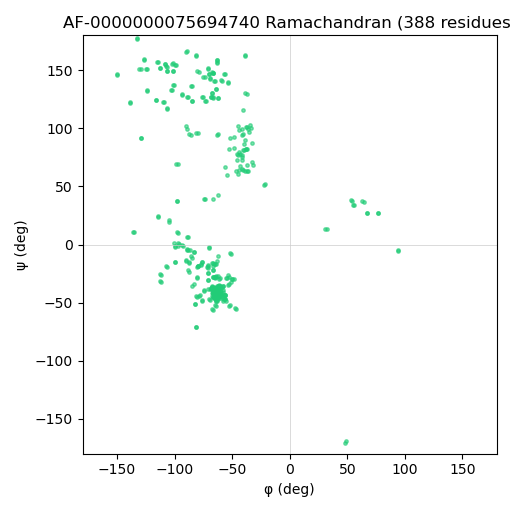648 3.885 4.094 1 96.12 134 ASN B N 1
ATOM 2721 C CA . ASN B 1 134 ? 2.965 4.93 3.127 1 96.12 134 ASN B CA 1
ATOM 2722 C C . ASN B 1 134 ? 1.725 5.383 2.361 1 96.12 134 ASN B C 1
ATOM 2724 O O . ASN B 1 134 ? 0.819 4.582 2.113 1 96.12 134 ASN B O 1
ATOM 2728 N N . LEU B 1 135 ? 1.712 6.645 2.006 1 95.69 135 LEU B N 1
ATOM 2729 C CA . LEU B 1 135 ? 0.636 7.125 1.146 1 95.69 135 LEU B CA 1
ATOM 2730 C C . LEU B 1 135 ? 0.743 6.52 -0.249 1 95.69 135 LEU B C 1
ATOM 2732 O O . LEU B 1 135 ? 1.825 6.496 -0.839 1 95.69 135 LEU B O 1
ATOM 2736 N N . PRO B 1 136 ? -0.337 6 -0.72 1 94.94 136 PRO B N 1
ATOM 2737 C CA . PRO B 1 136 ? -0.326 5.504 -2.098 1 94.94 136 PRO B CA 1
ATOM 2738 C C . PRO B 1 136 ? -0.532 6.613 -3.127 1 94.94 136 PRO B C 1
ATOM 2740 O O . PRO B 1 136 ? -0.952 7.719 -2.773 1 94.94 136 PRO B O 1
ATOM 2743 N N . PRO B 1 137 ? -0.152 6.258 -4.371 1 92.25 137 PRO B N 1
ATOM 2744 C CA . PRO B 1 137 ? -0.569 7.211 -5.402 1 92.25 137 PRO B CA 1
ATOM 2745 C C . PRO B 1 137 ? -2.076 7.449 -5.41 1 92.25 137 PRO B C 1
ATOM 2747 O O . PRO B 1 137 ? -2.854 6.523 -5.16 1 92.25 137 PRO B O 1
ATOM 2750 N N . PRO B 1 138 ? -2.436 8.711 -5.766 1 91 138 PRO B N 1
ATOM 2751 C CA . PRO B 1 138 ? -1.66 9.891 -6.152 1 91 138 PRO B CA 1
ATOM 2752 C C . PRO B 1 138 ? -1.256 10.75 -4.961 1 91 138 PRO B C 1
ATOM 2754 O O . PRO B 1 138 ? -0.7 11.836 -5.137 1 91 138 PRO B O 1
ATOM 2757 N N . PHE B 1 139 ? -1.533 10.258 -3.746 1 92.44 139 PHE B N 1
ATOM 2758 C CA . PHE B 1 139 ? -1.319 11.055 -2.545 1 92.44 139 PHE B CA 1
ATOM 2759 C C . PHE B 1 139 ? 0.162 11.125 -2.195 1 92.44 139 PHE B C 1
ATOM 2761 O O . PHE B 1 139 ? 0.58 11.961 -1.396 1 92.44 139 PHE B O 1
ATOM 2768 N N . ASP B 1 140 ? 0.934 10.25 -2.801 1 92.25 140 ASP B N 1
ATOM 2769 C CA . ASP B 1 140 ? 2.348 10.117 -2.461 1 92.25 140 ASP B CA 1
ATOM 2770 C C . ASP B 1 140 ? 3.141 11.336 -2.936 1 92.25 140 ASP B C 1
ATOM 2772 O O . ASP B 1 140 ? 4.328 11.461 -2.631 1 92.25 140 ASP B O 1
ATOM 2776 N N . VAL B 1 141 ? 2.475 12.289 -3.617 1 91 141 VAL B N 1
ATOM 2777 C CA . VAL B 1 141 ? 3.113 13.531 -4.035 1 91 141 VAL B CA 1
ATOM 2778 C C . VAL B 1 141 ? 3.377 14.414 -2.816 1 91 141 VAL B C 1
ATOM 2780 O O . VAL B 1 141 ? 4.215 15.312 -2.865 1 91 141 VAL B O 1
ATOM 2783 N N . LEU B 1 142 ? 2.602 14.227 -1.749 1 91.31 142 LEU B N 1
ATOM 2784 C CA . LEU B 1 142 ? 2.76 14.992 -0.518 1 91.31 142 LEU B CA 1
ATOM 2785 C C . LEU B 1 142 ? 4.07 14.633 0.179 1 91.31 142 LEU B C 1
ATOM 2787 O O . LEU B 1 142 ? 4.312 13.469 0.496 1 91.31 142 LEU B O 1
ATOM 2791 N N . GLN B 1 143 ? 4.859 15.625 0.478 1 90.38 143 GLN B N 1
ATOM 2792 C CA . GLN B 1 143 ? 6.195 15.336 0.985 1 90.38 143 GLN B CA 1
ATOM 2793 C C . GLN B 1 143 ? 6.332 15.758 2.447 1 90.38 143 GLN B C 1
ATOM 2795 O O . GLN B 1 143 ? 7.207 15.266 3.16 1 90.38 143 GLN B O 1
ATOM 2800 N N . ASN B 1 144 ? 5.539 16.688 2.814 1 92 144 ASN B N 1
ATOM 2801 C CA . ASN B 1 144 ? 5.621 17.203 4.18 1 92 144 ASN B CA 1
ATOM 2802 C C . ASN B 1 144 ? 4.402 16.797 5.004 1 92 144 ASN B C 1
ATOM 2804 O O . ASN B 1 144 ? 3.264 17.031 4.598 1 92 144 ASN B O 1
ATOM 2808 N N . GLY B 1 145 ? 4.613 16.109 6.113 1 93.25 145 GLY B N 1
ATOM 2809 C CA . GLY B 1 145 ? 3.545 15.586 6.953 1 93.25 145 GLY B CA 1
ATOM 2810 C C . GLY B 1 145 ? 3.227 16.484 8.133 1 93.25 145 GLY B C 1
ATOM 2811 O O . GLY B 1 145 ? 2.43 16.109 9 1 93.25 145 GLY B O 1
ATOM 2812 N N . GLU B 1 146 ? 3.717 17.672 8.25 1 92.38 146 GLU B N 1
ATOM 2813 C CA . GLU B 1 146 ? 3.604 18.547 9.414 1 92.38 146 GLU B CA 1
ATOM 2814 C C . GLU B 1 146 ? 2.156 18.984 9.648 1 92.38 146 GLU B C 1
ATOM 2816 O O . GLU B 1 146 ? 1.78 19.344 10.766 1 92.38 146 GLU B O 1
ATOM 2821 N N . SER B 1 147 ? 1.342 18.938 8.648 1 92.94 147 SER B N 1
ATOM 2822 C CA . SER B 1 147 ? -0.042 19.391 8.75 1 92.94 147 SER B CA 1
ATOM 2823 C C . SER B 1 147 ? -0.875 18.438 9.594 1 92.94 147 SER B C 1
ATOM 2825 O O . SER B 1 147 ? -1.971 18.781 10.039 1 92.94 147 SER B O 1
ATOM 2827 N N . PHE B 1 148 ? -0.504 17.219 9.805 1 93.94 148 PHE B N 1
ATOM 2828 C CA . PHE B 1 148 ? -1.364 16.203 10.375 1 93.94 148 PHE B CA 1
ATOM 2829 C C . PHE B 1 148 ? -0.881 15.797 11.766 1 93.94 148 PHE B C 1
ATOM 2831 O O . PHE B 1 148 ? -1.688 15.508 12.648 1 93.94 148 PHE B O 1
ATOM 2838 N N . GLY B 1 149 ? 0.327 15.797 12.078 1 82.5 149 GLY B N 1
ATOM 2839 C CA . GLY B 1 149 ? 0.826 15.328 13.359 1 82.5 149 GLY B CA 1
ATOM 2840 C C . GLY B 1 149 ? 0.281 13.969 13.75 1 82.5 149 GLY B C 1
ATOM 2841 O O . GLY B 1 149 ? -0.276 13.25 12.922 1 82.5 149 GLY B O 1
ATOM 2842 N N . ASP B 1 150 ? 0.487 13.516 15 1 80.94 150 ASP B N 1
ATOM 2843 C CA . ASP B 1 150 ? -0.002 12.227 15.469 1 80.94 150 ASP B CA 1
ATOM 2844 C C . ASP B 1 150 ? -0.623 12.352 16.859 1 80.94 150 ASP B C 1
ATOM 2846 O O . ASP B 1 150 ? -1.149 11.375 17.391 1 80.94 150 ASP B O 1
ATOM 2850 N N . ARG B 1 151 ? -0.841 13.539 17.344 1 82.25 151 ARG B N 1
ATOM 2851 C CA . ARG B 1 151 ? -1.27 13.727 18.734 1 82.25 151 ARG B CA 1
ATOM 2852 C C . ARG B 1 151 ? -2.768 13.477 18.875 1 82.25 151 ARG B C 1
ATOM 2854 O O . ARG B 1 151 ? -3.232 13.055 19.938 1 82.25 151 ARG B O 1
ATOM 2861 N N . TYR B 1 152 ? -3.422 13.703 17.922 1 89.44 152 TYR B N 1
ATOM 2862 C CA . TYR B 1 152 ? -4.875 13.648 18.031 1 89.44 152 TYR B CA 1
ATOM 2863 C C . TYR B 1 152 ? -5.391 12.25 17.719 1 89.44 152 TYR B C 1
ATOM 2865 O O . TYR B 1 152 ? -6.543 11.922 18 1 89.44 152 TYR B O 1
ATOM 2873 N N . ILE B 1 153 ? -4.648 11.367 17.156 1 91.44 153 ILE B N 1
ATOM 2874 C CA . ILE B 1 153 ? -5.086 10.156 16.469 1 91.44 153 ILE B CA 1
ATOM 2875 C C . ILE B 1 153 ? -5.77 9.219 17.469 1 91.44 153 ILE B C 1
ATOM 2877 O O . ILE B 1 153 ? -6.859 8.711 17.203 1 91.44 153 ILE B O 1
ATOM 2881 N N . GLU B 1 154 ? -5.113 9.016 18.594 1 88.81 154 GLU B N 1
ATOM 2882 C CA . GLU B 1 154 ? -5.695 8.109 19.578 1 88.81 154 GLU B CA 1
ATOM 2883 C C . GLU B 1 154 ? -7.043 8.625 20.078 1 88.81 154 GLU B C 1
ATOM 2885 O O . GLU B 1 154 ? -8 7.855 20.203 1 88.81 154 GLU B O 1
ATOM 2890 N N . LYS B 1 155 ? -7.051 9.883 20.406 1 93.44 155 LYS B N 1
ATOM 2891 C CA . LYS B 1 155 ? -8.305 10.508 20.828 1 93.44 155 LYS B CA 1
ATOM 2892 C C . LYS B 1 155 ? -9.352 10.406 19.719 1 93.44 155 LYS B C 1
ATOM 2894 O O . LYS B 1 155 ? -10.531 10.148 20 1 93.44 155 LYS B O 1
ATOM 2899 N N . PHE B 1 156 ? -8.891 10.656 18.594 1 95.06 156 PHE B N 1
ATOM 2900 C CA . PHE B 1 156 ? -9.766 10.602 17.422 1 95.06 156 PHE B CA 1
ATOM 2901 C C . PHE B 1 156 ? -10.391 9.219 17.297 1 95.06 156 PHE B C 1
ATOM 2903 O O . PHE B 1 156 ? -11.609 9.094 17.125 1 95.06 156 PHE B O 1
ATOM 2910 N N . PHE B 1 157 ? -9.617 8.156 17.391 1 93.56 157 PHE B N 1
ATOM 2911 C CA . PHE B 1 157 ? -10.109 6.789 17.25 1 93.56 157 PHE B CA 1
ATOM 2912 C C . PHE B 1 157 ? -11.055 6.426 18.391 1 93.56 157 PHE B C 1
ATOM 2914 O O . PHE B 1 157 ? -12.039 5.723 18.188 1 93.56 157 PHE B O 1
ATOM 2921 N N . GLU B 1 158 ? -10.727 6.887 19.484 1 93.88 158 GLU B N 1
ATOM 2922 C CA . GLU B 1 158 ? -11.594 6.609 20.625 1 93.88 158 GLU B CA 1
ATOM 2923 C C . GLU B 1 158 ? -12.922 7.355 20.516 1 93.88 158 GLU B C 1
ATOM 2925 O O . GLU B 1 158 ? -13.992 6.77 20.719 1 93.88 158 GLU B O 1
ATOM 2930 N N . LYS B 1 159 ? -12.867 8.602 20.203 1 95.81 159 LYS B N 1
ATOM 2931 C CA . LYS B 1 159 ? -14.055 9.461 20.125 1 95.81 159 LYS B CA 1
ATOM 2932 C C . LYS B 1 159 ? -15.016 8.953 19.047 1 95.81 159 LYS B C 1
ATOM 2934 O O . LYS B 1 159 ? -16.234 9.016 19.234 1 95.81 159 LYS B O 1
ATOM 2939 N N . TYR B 1 160 ? -14.453 8.469 18.031 1 96.88 160 TYR B N 1
ATOM 2940 C CA . TYR B 1 160 ? -15.32 8.133 16.906 1 96.88 160 TYR B CA 1
ATOM 2941 C C . TYR B 1 160 ? -15.344 6.633 16.656 1 96.88 160 TYR B C 1
ATOM 2943 O O . TYR B 1 160 ? -15.562 6.184 15.531 1 96.88 160 TYR B O 1
ATOM 2951 N N . LYS B 1 161 ? -15.07 5.836 17.594 1 94.88 161 LYS B N 1
ATOM 2952 C CA . LYS B 1 161 ? -14.969 4.383 17.5 1 94.88 161 LYS B CA 1
ATOM 2953 C C . LYS B 1 161 ? -16.234 3.781 16.891 1 94.88 161 LYS B C 1
ATOM 2955 O O . LYS B 1 161 ? -16.156 2.771 16.188 1 94.88 161 LYS B O 1
ATOM 2960 N N . ASP B 1 162 ? -17.344 4.438 17.031 1 95.5 162 ASP B N 1
ATOM 2961 C CA . ASP B 1 162 ? -18.625 3.912 16.547 1 95.5 162 ASP B CA 1
ATOM 2962 C C . ASP B 1 162 ? -18.781 4.152 15.039 1 95.5 162 ASP B C 1
ATOM 2964 O O . ASP B 1 162 ? -19.641 3.549 14.398 1 95.5 162 ASP B O 1
ATOM 2968 N N . LYS B 1 163 ? -18.016 5.07 14.508 1 95.12 163 LYS B N 1
ATOM 2969 C CA . LYS B 1 163 ? -18.078 5.398 13.094 1 95.12 163 LYS B CA 1
ATOM 2970 C C . LYS B 1 163 ? -16.969 4.723 12.305 1 95.12 163 LYS B C 1
ATOM 2972 O O . LYS B 1 163 ? -16.875 4.867 11.086 1 95.12 163 LYS B O 1
ATOM 2977 N N . LEU B 1 164 ? -16.172 4.02 13.039 1 94.69 164 LEU B N 1
ATOM 2978 C CA . LEU B 1 164 ? -14.992 3.387 12.438 1 94.69 164 LEU B CA 1
ATOM 2979 C C . LEU B 1 164 ? -15.102 1.866 12.508 1 94.69 164 LEU B C 1
ATOM 2981 O O . LEU B 1 164 ? -15.867 1.33 13.305 1 94.69 164 LEU B O 1
ATOM 2985 N N . PRO B 1 165 ? -14.352 1.182 11.586 1 93 165 PRO B N 1
ATOM 2986 C CA . PRO B 1 165 ? -14.375 -0.281 11.664 1 93 165 PRO B CA 1
ATOM 2987 C C . PRO B 1 165 ? -13.797 -0.813 12.977 1 93 165 PRO B C 1
ATOM 2989 O O . PRO B 1 165 ? -12.977 -0.142 13.609 1 93 165 PRO B O 1
ATOM 2992 N N . GLU B 1 166 ? -14.234 -1.976 13.25 1 90.5 166 GLU B N 1
ATOM 2993 C CA . GLU B 1 166 ? -13.672 -2.643 14.422 1 90.5 166 GLU B CA 1
ATOM 2994 C C . GLU B 1 166 ? -12.203 -2.992 14.203 1 90.5 166 GLU B C 1
ATOM 2996 O O . GLU B 1 166 ? -11.789 -3.277 13.078 1 90.5 166 GLU B O 1
ATOM 3001 N N . ARG B 1 167 ? -11.602 -2.932 15.312 1 85.94 167 ARG B N 1
ATOM 3002 C CA . ARG B 1 167 ? -10.18 -3.264 15.234 1 85.94 167 ARG B CA 1
ATOM 3003 C C . ARG B 1 167 ? -9.977 -4.703 14.773 1 85.94 167 ARG B C 1
ATOM 3005 O O . ARG B 1 167 ? -10.664 -5.613 15.234 1 85.94 167 ARG B O 1
ATOM 3012 N N . VAL B 1 168 ? -9.18 -4.766 13.742 1 81.38 168 VAL B N 1
ATOM 3013 C CA . VAL B 1 168 ? -8.828 -6.086 13.234 1 81.38 168 VAL B CA 1
ATOM 3014 C C . VAL B 1 168 ? -7.574 -6.594 13.945 1 81.38 168 VAL B C 1
ATOM 3016 O O . VAL B 1 168 ? -6.535 -5.93 13.938 1 81.38 168 VAL B O 1
ATOM 3019 N N . GLU B 1 169 ? -7.715 -7.426 14.914 1 68.25 169 GLU B N 1
ATOM 3020 C CA . GLU B 1 169 ? -6.582 -7.969 15.656 1 68.25 169 GLU B CA 1
ATOM 3021 C C . GLU B 1 169 ? -5.621 -8.719 14.734 1 68.25 169 GLU B C 1
ATOM 3023 O O . GLU B 1 169 ? -6.027 -9.219 13.688 1 68.25 169 GLU B O 1
ATOM 3028 N N . GLU B 1 170 ? -4.285 -8.594 14.938 1 58.81 170 GLU B N 1
ATOM 3029 C CA . GLU B 1 170 ? -3.094 -9.094 14.266 1 58.81 170 GLU B CA 1
ATOM 3030 C C . GLU B 1 170 ? -3.234 -10.578 13.922 1 58.81 170 GLU B C 1
ATOM 3032 O O . GLU B 1 170 ? -3.322 -11.414 14.82 1 58.81 170 GLU B O 1
ATOM 3037 N N . LYS B 1 171 ? -4.199 -11.047 13.117 1 54.44 171 LYS B N 1
ATOM 3038 C CA . LYS B 1 171 ? -3.826 -12.438 12.883 1 54.44 171 LYS B CA 1
ATOM 3039 C C . LYS B 1 171 ? -2.844 -12.562 11.719 1 54.44 171 LYS B C 1
ATOM 3041 O O . LYS B 1 171 ? -3.148 -12.148 10.602 1 54.44 171 LYS B O 1
ATOM 3046 N N . PRO B 1 172 ? -1.469 -12.586 12.117 1 53.59 172 PRO B N 1
ATOM 3047 C CA . PRO B 1 172 ? -0.556 -12.906 11.016 1 53.59 172 PRO B CA 1
ATOM 3048 C C . PRO B 1 172 ? -1.126 -13.953 10.062 1 53.59 172 PRO B C 1
ATOM 3050 O O . PRO B 1 172 ? -1.94 -14.789 10.469 1 53.59 172 PRO B O 1
ATOM 3053 N N . TYR B 1 173 ? -1.101 -13.664 8.773 1 53.41 173 TYR B N 1
ATOM 3054 C CA . TYR B 1 173 ? -1.542 -14.617 7.762 1 53.41 173 TYR B CA 1
ATOM 3055 C C . TYR B 1 173 ? -1.158 -16.047 8.156 1 53.41 173 TYR B C 1
ATOM 3057 O O . TYR B 1 173 ? 0.006 -16.312 8.453 1 53.41 173 TYR B O 1
ATOM 3065 N N . GLU B 1 174 ? -2.074 -16.797 8.695 1 54.31 174 GLU B N 1
ATOM 3066 C CA . GLU B 1 174 ? -1.86 -18.234 8.797 1 54.31 174 GLU B CA 1
ATOM 3067 C C . GLU B 1 174 ? -2.152 -18.938 7.477 1 54.31 174 GLU B C 1
ATOM 3069 O O . GLU B 1 174 ? -3.271 -18.875 6.961 1 54.31 174 GLU B O 1
ATOM 3074 N N . PRO B 1 175 ? -1.033 -19.125 6.762 1 46.84 175 PRO B N 1
ATOM 3075 C CA . PRO B 1 175 ? -1.237 -19.891 5.523 1 46.84 175 PRO B CA 1
ATO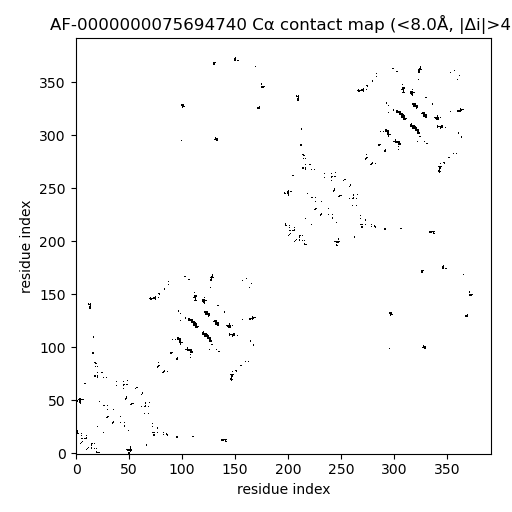M 3076 C C . PRO B 1 175 ? -2.322 -20.953 5.656 1 46.84 175 PRO B C 1
ATOM 3078 O O . PRO B 1 175 ? -2.471 -21.562 6.723 1 46.84 175 PRO B O 1
ATOM 3081 N N . ARG B 1 176 ? -3.492 -20.734 5.207 1 44.06 176 ARG B N 1
ATOM 3082 C CA . ARG B 1 176 ? -4.457 -21.828 5.223 1 44.06 176 ARG B CA 1
ATOM 3083 C C . ARG B 1 176 ? -3.855 -23.094 4.633 1 44.06 176 ARG B C 1
ATOM 3085 O O . ARG B 1 176 ? -3.227 -23.062 3.574 1 44.06 176 ARG B O 1
ATOM 3092 N N . ILE B 1 177 ? -3.307 -23.922 5.379 1 40.06 177 ILE B N 1
ATOM 3093 C CA . ILE B 1 177 ? -3.104 -25.281 4.859 1 40.06 177 ILE B CA 1
ATOM 3094 C C . ILE B 1 177 ? -4.367 -25.75 4.141 1 40.06 177 ILE B C 1
ATOM 3096 O O . ILE B 1 177 ? -5.402 -25.969 4.773 1 40.06 177 ILE B O 1
ATOM 3100 N N . PHE B 1 178 ? -4.738 -25.141 3.096 1 34.94 178 PHE B N 1
ATOM 3101 C CA . PHE B 1 178 ? -5.828 -25.812 2.396 1 34.94 178 PHE B CA 1
ATOM 3102 C C . PHE B 1 178 ? -5.566 -27.312 2.293 1 34.94 178 PHE B C 1
ATOM 3104 O O . PHE B 1 178 ? -4.578 -27.734 1.691 1 34.94 178 PHE B O 1
ATOM 3111 N N . GLY B 1 179 ? -5.746 -27.969 3.256 1 33.22 179 GLY B N 1
ATOM 3112 C CA . GLY B 1 179 ? -5.938 -29.406 3.059 1 33.22 179 GLY B CA 1
ATOM 3113 C C . GLY B 1 179 ? -6.82 -29.734 1.869 1 33.22 179 GLY B C 1
ATOM 3114 O O . GLY B 1 179 ? -7.855 -29.094 1.666 1 33.22 179 GLY B O 1
ATOM 3115 N N . PHE B 1 180 ? -6.227 -30.078 0.769 1 33.25 180 PHE B N 1
ATOM 3116 C CA . PHE B 1 180 ? -6.988 -30.844 -0.212 1 33.25 180 PHE B CA 1
ATOM 3117 C C . PHE B 1 180 ? -7.996 -31.75 0.477 1 33.25 180 PHE B C 1
ATOM 3119 O O . PHE B 1 180 ? -7.613 -32.719 1.133 1 33.25 180 PHE B O 1
ATOM 3126 N N . LYS B 1 181 ? -8.969 -31.266 1.021 1 32.75 181 LYS B N 1
ATOM 3127 C CA . LYS B 1 181 ? -10 -32.281 1.242 1 32.75 181 LYS B CA 1
ATOM 3128 C C . LYS B 1 181 ? -10.328 -33.031 -0.05 1 32.75 181 LYS B C 1
ATOM 3130 O O . LYS B 1 181 ? -10.805 -32.438 -1.013 1 32.75 181 LYS B O 1
ATOM 3135 N N . VAL B 1 182 ? -9.57 -34 -0.404 1 28.38 182 VAL B N 1
ATOM 3136 C CA . VAL B 1 182 ? -10.141 -35.062 -1.264 1 28.38 182 VAL B CA 1
ATOM 3137 C C . VAL B 1 182 ? -11.562 -35.375 -0.821 1 28.38 182 VAL B C 1
ATOM 3139 O O . VAL B 1 182 ? -11.781 -35.875 0.278 1 28.38 182 VAL B O 1
ATOM 3142 N N . LYS B 1 183 ? -12.43 -34.625 -1.212 1 35.31 183 LYS B N 1
ATOM 3143 C CA . LYS B 1 183 ? -13.766 -35.219 -1.137 1 35.31 183 LYS B CA 1
ATOM 3144 C C . LYS B 1 183 ? -13.742 -36.688 -1.507 1 35.31 183 LYS B C 1
ATOM 3146 O O . LYS B 1 183 ? -13.359 -37.062 -2.623 1 35.31 183 LYS B O 1
ATOM 3151 N N . GLN B 1 184 ? -13.391 -37.5 -0.583 1 29.34 184 GLN B N 1
ATOM 3152 C CA . GLN B 1 184 ? -13.766 -38.906 -0.753 1 29.34 184 GLN B CA 1
ATOM 3153 C C . GLN B 1 184 ? -15.188 -39.031 -1.296 1 29.34 184 GLN B C 1
ATOM 3155 O O . GLN B 1 184 ? -16.141 -38.594 -0.657 1 29.34 184 GLN B O 1
ATOM 3160 N N . HIS B 1 185 ? -15.312 -38.688 -2.6 1 31.03 185 HIS B N 1
ATOM 3161 C CA . HIS B 1 185 ? -16.531 -39.219 -3.172 1 31.03 185 HIS B CA 1
ATOM 3162 C C . HIS B 1 185 ? -16.844 -40.594 -2.588 1 31.03 185 HIS B C 1
ATOM 3164 O O . HIS B 1 185 ? -16.172 -41.594 -2.93 1 31.03 185 HIS B O 1
ATOM 3170 N N . LYS B 1 186 ? -17.078 -40.594 -1.301 1 33.22 186 LYS B N 1
ATOM 3171 C CA . LYS B 1 186 ? -17.734 -41.781 -0.825 1 33.22 186 LYS B CA 1
ATOM 3172 C C . LYS B 1 186 ? -19.031 -42.062 -1.582 1 33.22 186 LYS B C 1
ATOM 3174 O O . LYS B 1 186 ? -20 -41.312 -1.432 1 33.22 186 LYS B O 1
ATOM 3179 N N . GLU B 1 187 ? -18.938 -42.25 -2.9 1 32.47 187 GLU B N 1
ATOM 3180 C CA . GLU B 1 187 ? -20.078 -42.938 -3.477 1 32.47 187 GLU B CA 1
ATOM 3181 C C . GLU B 1 187 ? -20.547 -44.094 -2.572 1 32.47 187 GLU B C 1
ATOM 3183 O O . GLU B 1 187 ? -19.797 -45.031 -2.32 1 32.47 187 GLU B O 1
ATOM 3188 N N . PRO B 1 188 ? -21.203 -43.656 -1.506 1 36 188 PRO B N 1
ATOM 3189 C CA . PRO B 1 188 ? -21.828 -44.844 -0.867 1 36 188 PRO B CA 1
ATOM 3190 C C . PRO B 1 188 ? -22.422 -45.812 -1.876 1 36 188 PRO B C 1
ATOM 3192 O O . PRO B 1 188 ? -23.25 -45.406 -2.705 1 36 188 PRO B O 1
ATOM 3195 N N . LEU B 1 189 ? -21.578 -46.594 -2.525 1 35.84 189 LEU B N 1
ATOM 3196 C CA . LEU B 1 189 ? -22.172 -47.719 -3.221 1 35.84 189 LEU B CA 1
ATOM 3197 C C . LEU B 1 189 ? -23.281 -48.375 -2.395 1 35.84 189 LEU B C 1
ATOM 3199 O O . LEU B 1 189 ? -23.031 -48.969 -1.36 1 35.84 189 LEU B O 1
ATOM 3203 N N . GLU B 1 190 ? -24.359 -47.5 -2.178 1 37.5 190 GLU B N 1
ATOM 3204 C CA . GLU B 1 190 ? -25.531 -48.188 -1.648 1 37.5 190 GLU B CA 1
ATOM 3205 C C . GLU B 1 190 ? -25.781 -49.5 -2.395 1 37.5 190 GLU B C 1
ATOM 3207 O O . GLU B 1 190 ? -25.797 -49.531 -3.627 1 37.5 190 GLU B O 1
ATOM 3212 N N . PRO B 1 191 ? -25.359 -50.594 -1.858 1 38.41 191 PRO B N 1
ATOM 3213 C CA . PRO B 1 191 ? -25.672 -51.906 -2.406 1 38.41 191 PRO B CA 1
ATOM 3214 C C . PRO B 1 191 ? -27.094 -52 -2.973 1 38.41 191 PRO B C 1
ATOM 3216 O O . PRO B 1 191 ? -28.047 -51.625 -2.295 1 38.41 191 PRO B O 1
ATOM 3219 N N . GLU B 1 192 ? -27.266 -51.5 -4.277 1 34.5 192 GLU B N 1
ATOM 3220 C CA . GLU B 1 192 ? -28.531 -51.812 -4.902 1 34.5 192 GLU B CA 1
ATOM 3221 C C . GLU B 1 192 ? -29.031 -53.188 -4.43 1 34.5 192 GLU B C 1
ATOM 3223 O O . GLU B 1 192 ? -28.344 -54.188 -4.609 1 34.5 192 GLU B O 1
ATOM 3228 N N . LYS B 1 193 ? -29.734 -53.156 -3.338 1 34.91 193 LYS B N 1
ATOM 3229 C CA . LYS B 1 193 ? -30.484 -54.312 -2.898 1 34.91 193 LYS B CA 1
ATOM 3230 C C . LYS B 1 193 ? -31.125 -55.031 -4.082 1 34.91 193 LYS B C 1
ATOM 3232 O O . LYS B 1 193 ? -31.891 -54.438 -4.832 1 34.91 193 LYS B O 1
ATOM 3237 N N . LEU B 1 194 ? -30.438 -55.969 -4.668 1 32.72 194 LEU B N 1
ATOM 3238 C CA . LEU B 1 194 ? -31.062 -57.031 -5.465 1 32.72 194 LEU B CA 1
ATOM 3239 C C . LEU B 1 194 ? -32.375 -57.469 -4.848 1 32.72 194 LEU B C 1
ATOM 3241 O O . LEU B 1 194 ? -32.406 -58.062 -3.76 1 32.72 194 LEU B O 1
ATOM 3245 N N . GLU B 1 195 ? -33.375 -56.469 -4.793 1 30.14 195 GLU B N 1
ATOM 3246 C CA . GLU B 1 195 ? -34.688 -57.062 -4.543 1 30.14 195 GLU B CA 1
ATOM 3247 C C . GLU B 1 195 ? -34.844 -58.375 -5.273 1 30.14 195 GLU B C 1
ATOM 3249 O O . GLU B 1 195 ? -34.688 -58.469 -6.496 1 30.14 195 GLU B O 1
ATOM 3254 N N . LYS B 1 196 ? -34.656 -59.312 -4.422 1 28.2 196 LYS B N 1
ATOM 3255 C CA . LYS B 1 196 ? -35.375 -60.594 -4.613 1 28.2 196 LYS B CA 1
ATOM 3256 C C . LYS B 1 196 ? -36.906 -60.344 -4.617 1 28.2 196 LYS B C 1
ATOM 3258 O O . LYS B 1 196 ? -37.438 -59.625 -3.773 1 28.2 196 LYS B O 1
#

pLDDT: mean 80.31, std 21.05, range [28.2, 97.0]

Organism: Trichomonas vaginalis (strain ATCC PRA-98 / G3) (NCBI:txid412133)

Foldseek 3Di:
DQPALLCVLVVALQSLQAFGDDLVLLVVVCPDPVNCVVPVVSVVLSCCNRVVPPDDCVDPVSVVVSNVSQLQSLQVLCQDPVVLVRQLVSQVVPSAFFDPDVQLVGRGWHWEWDDDPRATAIWTAGLAARDIGHDDPPNNVDGHRSNHYDVCVVVSCVVPVVSGDHHDYPPPPPPPPPPPPPPPPPPVVPVPPPDD/DQPALLCVLVVALQSLQAFGDDLVLLVVVCPDPVNCVVPVVSVVLSCCNRVVPPDPCVDPVSVVVSNVSQLQSLQVLCQDPVVLVRQLVSQVVPSAFFDPDVQLVGRGWHWEWDDDPRATAIWTAGLAARDIGHDDPPNNVDGHRSNHYDVCVVVSCVVCVVSGDHHDPPPPPPPPPPPPPPPPPCPVVPVPPPPD

Nearest PDB structures (foldseek):
  4md8-assembly2_D  TM=8.372E-01  e=5.545E-10  Homo sapiens
  4md9-assembly2_D  TM=8.236E-01  e=4.356E-10  Homo sapiens
  1rqf-assembly2_D  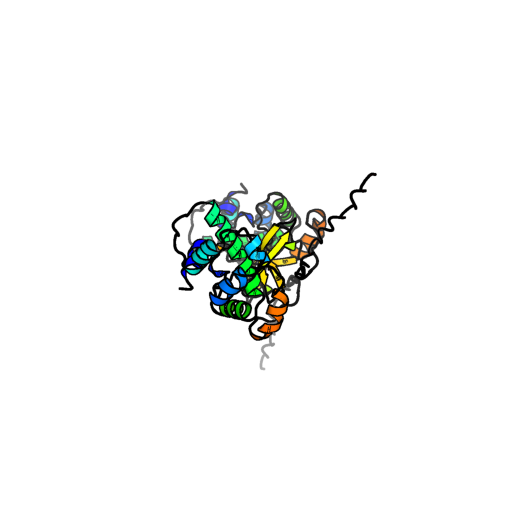TM=8.258E-01  e=8.458E-10  Xenopus laevis
  2r6m-assembly1_B-2  TM=8.211E-01  e=8.984E-10  Rattus norvegicus
  1qf8-assembly1_A  TM=8.405E-01  e=3.387E-09  Homo sapiens

Sequence (392 aa):
MSKVWQETVLNSSSAPLFVVIDEDFIRQKSNEEHIRAQFPDIDNLIENIIHCKEINDNTPKMKNKTKQLFRILHHDYLETEKGMDKLIEKYNTIILPRCPRVYCNGARCFPVGVERDGAIFPKMICPACREVYNLPPPFDVLQNGESFGDRYIEKFFEKYKDKLPERVEEKPYEPRIFGFKVKQHKEPLEPEKLEKMSKVWQETVLNSSSAPLFVVIDEDFIRQKSNEEHIRAQFPDIDNLIENIIHCKEINDNTPKMKNKTKQLFRILHHDYLETEKGMDKLIEKYNTIILPRCPRVYCNGARCFPVGVERDGAIFPKMICPACREVYNLPPPFDVLQNGESFGDRYIEKFFEKYKDKLPERVEEKPYEPRIFGFKVKQHKEPLEPEKLEK